Protein AF-A0A7Z9PRC6-F1 (afdb_monomer_lite)

pLDDT: mean 83.11, std 17.28, range [22.8, 98.38]

Sequence (480 aa):
MRIKILALALSVLCVVGCENSNPNFVVTNNVRTNVLRVIDDTPDLQVDGDPVTLARLTVSDSSGGIIYGPVEEVYDEEMVFEGLPLQGGTATLEYQRAQGFTLARYSTSLDFASDDDGIITLDSPAPQLLGGPPQWLTVRLVNKSDYPAEEVFVCVLGKDKQNTGFFYLKFEADGSTSMQPFGTTADFEKHSTALSSMTREGPGEYSFPCPYDKLVSGRIYLSFGKKLQGLGLVPGGGPLDLVTPSATGAPDAQTLYEFMELSATIQDTPGAEYILFANTSVVDFFSVGLGMTLRYHDDATESEKTETVGFVENARNLVLQAFGTGGSVPEEFKRTVIKDGTASVLRVLSPVQAVSVAPSGTTASFLNSAIDEGWSHYAGTVLNIPDNLSFRYGYQWTGQPVTAGTLSMTCTQKPPGDVAGGDLESLGETCNLPKPTTRIIFFCDDDGPLNGPVRNTWRNDGSQGHKRLCSLLSAAINRG

Secondary structure (DSSP, 8-state):
----PPPP--------------------------EEEEE-S-TT-EETTEEP-EEEEEEE-TTS-EEEEEEEEE-SSEEEEE---SS-EEEEEEEEEETTEEEEEEEEEE-TTS-SSSEEEEES---EE--SS-SEEEEEEE--SSS-GGGEEEEEEEE-TT---EEEEEEPTTS-EEEEE--BGGGGGGS-EEGGGSEEEETTEEEEEEEGGG-EEEEEEEEESS--SS-EEPTT--TT-EEPPPSSSTTGGGSEEEEEEEEEEE-SSTTPPEEEEEEE--SSEE-S--EEEEEEEETTTTEEEEEEEEPPTTHHHHHHHHHSTT-SS-HHHHTTEEESSSS-EEEEE-HHHHHHH-TTSGGGGTTHHHHHHHHHHHTTS--EEE--S-TTT--EEEEPPPBTTEEEEEEEE--TT--S-SS---TT-EEEEEPPPHHHHHHTS---SS--TTTTTSSS-SSHHHHHHHHHHHHHHHT-

Structure (mmCIF, N/CA/C/O backbone):
data_AF-A0A7Z9PRC6-F1
#
_entry.id   AF-A0A7Z9PRC6-F1
#
loop_
_atom_site.group_PDB
_atom_site.id
_atom_site.type_symbol
_atom_site.label_atom_id
_atom_site.label_alt_id
_atom_site.label_comp_id
_atom_site.label_asym_id
_atom_site.label_entity_id
_atom_site.label_seq_id
_atom_site.pdbx_PDB_ins_code
_atom_site.Cartn_x
_atom_site.Cartn_y
_atom_site.Cartn_z
_atom_site.occupancy
_atom_site.B_iso_or_equiv
_atom_site.auth_seq_id
_atom_site.auth_comp_id
_atom_site.auth_asym_id
_atom_site.auth_atom_id
_atom_site.pdbx_PDB_model_num
ATOM 1 N N . MET A 1 1 ? 17.472 -47.538 9.873 1.00 41.78 1 MET A N 1
ATOM 2 C CA . MET A 1 1 ? 18.843 -47.993 9.556 1.00 41.78 1 MET A CA 1
ATOM 3 C C . MET A 1 1 ? 18.791 -49.179 8.595 1.00 41.78 1 MET A C 1
ATOM 5 O O . MET A 1 1 ? 18.682 -50.313 9.035 1.00 41.78 1 MET A O 1
ATOM 9 N N . ARG A 1 2 ? 18.808 -48.909 7.285 1.00 22.80 2 ARG A N 1
ATOM 10 C CA . ARG A 1 2 ? 19.169 -49.851 6.213 1.00 22.80 2 ARG A CA 1
ATOM 11 C C . ARG A 1 2 ? 19.693 -49.009 5.052 1.00 22.80 2 ARG A C 1
ATOM 13 O O . ARG A 1 2 ? 18.932 -48.297 4.411 1.00 22.80 2 ARG A O 1
ATOM 20 N N . ILE A 1 3 ? 21.005 -49.068 4.878 1.00 30.19 3 ILE A N 1
ATOM 21 C CA . ILE A 1 3 ? 21.773 -48.504 3.771 1.00 30.19 3 ILE A CA 1
ATOM 22 C C . ILE A 1 3 ? 21.558 -49.408 2.552 1.00 30.19 3 ILE A C 1
ATOM 24 O O . ILE A 1 3 ? 21.629 -50.632 2.679 1.00 30.19 3 ILE A O 1
ATOM 28 N N . LYS A 1 4 ? 21.320 -48.822 1.377 1.00 26.48 4 LYS A N 1
ATOM 29 C CA . LYS A 1 4 ? 21.527 -49.487 0.086 1.00 26.48 4 LYS A CA 1
ATOM 30 C C . LYS A 1 4 ? 22.381 -48.581 -0.794 1.00 26.48 4 LYS A C 1
ATOM 32 O O . LYS A 1 4 ? 21.901 -47.600 -1.344 1.00 26.48 4 LYS A O 1
ATOM 37 N N . ILE A 1 5 ? 23.655 -48.947 -0.854 1.00 29.92 5 ILE A N 1
ATOM 38 C CA . ILE A 1 5 ? 24.659 -48.503 -1.818 1.00 29.92 5 ILE A CA 1
ATOM 39 C C . ILE A 1 5 ? 24.340 -49.201 -3.146 1.00 29.92 5 ILE A C 1
ATOM 41 O O . ILE A 1 5 ? 24.174 -50.423 -3.160 1.00 29.92 5 ILE A O 1
ATOM 45 N N . LEU A 1 6 ? 24.240 -48.444 -4.240 1.00 26.11 6 LEU A N 1
ATOM 46 C CA . LEU A 1 6 ? 24.192 -48.988 -5.596 1.00 26.11 6 LEU A CA 1
ATOM 47 C C . LEU A 1 6 ? 25.580 -48.830 -6.220 1.00 26.11 6 LEU A C 1
ATOM 49 O O . LEU A 1 6 ? 26.117 -47.729 -6.295 1.00 26.11 6 LEU A O 1
ATOM 53 N N . ALA A 1 7 ? 26.160 -49.968 -6.588 1.00 27.69 7 ALA A N 1
ATOM 54 C CA . ALA A 1 7 ? 27.504 -50.098 -7.116 1.00 27.69 7 ALA A CA 1
ATOM 55 C C . ALA A 1 7 ? 27.555 -49.853 -8.630 1.00 27.69 7 ALA A C 1
ATOM 57 O O . ALA A 1 7 ? 26.676 -50.270 -9.384 1.00 27.69 7 ALA A O 1
ATOM 58 N N . LEU A 1 8 ? 28.648 -49.204 -9.019 1.00 27.08 8 LEU A N 1
ATOM 59 C CA . LEU A 1 8 ? 29.156 -48.958 -10.361 1.00 27.08 8 LEU A CA 1
ATOM 60 C C . LEU A 1 8 ? 29.422 -50.286 -11.101 1.00 27.08 8 LEU A C 1
ATOM 62 O O . LEU A 1 8 ? 30.090 -51.166 -10.557 1.00 27.08 8 LEU A O 1
ATOM 66 N N . ALA A 1 9 ? 28.957 -50.419 -12.344 1.00 29.48 9 ALA A N 1
ATOM 67 C CA . ALA A 1 9 ? 29.318 -51.527 -13.229 1.00 29.48 9 ALA A CA 1
ATOM 68 C C . ALA A 1 9 ? 30.224 -51.015 -14.357 1.00 29.48 9 ALA A C 1
ATOM 70 O O . ALA A 1 9 ? 29.769 -50.394 -15.315 1.00 29.48 9 ALA A O 1
ATOM 71 N N . LEU A 1 10 ? 31.521 -51.288 -14.213 1.00 28.48 10 LEU A N 1
ATOM 72 C CA . LEU A 1 10 ? 32.549 -51.139 -15.238 1.00 28.48 10 LEU A CA 1
ATOM 73 C C . LEU A 1 10 ? 32.497 -52.385 -16.138 1.00 28.48 10 LEU A C 1
ATOM 75 O O . LEU A 1 10 ? 32.606 -53.503 -15.633 1.00 28.48 10 LEU A O 1
ATOM 79 N N . SER A 1 11 ? 32.346 -52.223 -17.452 1.00 30.94 11 SER A N 1
ATOM 80 C CA . SER A 1 11 ? 32.521 -53.325 -18.407 1.00 30.94 11 SER A CA 1
ATOM 81 C C . SER A 1 11 ? 33.670 -53.011 -19.359 1.00 30.94 11 SER A C 1
ATOM 83 O O . SER A 1 11 ? 33.632 -52.079 -20.155 1.00 30.94 11 SER A O 1
ATOM 85 N N . VAL A 1 12 ? 34.723 -53.810 -19.202 1.00 30.89 12 VAL A N 1
ATOM 86 C CA . VAL A 1 12 ? 35.883 -53.927 -20.081 1.00 30.89 12 VAL A CA 1
ATOM 87 C C . VAL A 1 12 ? 35.488 -54.843 -21.237 1.00 30.89 12 VAL A C 1
ATOM 89 O O . VAL A 1 12 ? 35.083 -55.980 -20.998 1.00 30.89 12 VAL A O 1
ATOM 92 N N . LEU A 1 13 ? 35.650 -54.384 -22.478 1.00 32.00 13 LEU A N 1
ATOM 93 C CA . LEU A 1 13 ? 35.706 -55.264 -23.642 1.00 32.00 13 LEU A CA 1
ATOM 94 C C . LEU A 1 13 ? 36.980 -54.969 -24.438 1.00 32.00 13 LEU A C 1
ATOM 96 O O . LEU A 1 13 ? 37.107 -53.933 -25.085 1.00 32.00 13 LEU A O 1
ATOM 100 N N . CYS A 1 14 ? 37.920 -55.911 -24.381 1.00 31.62 14 CYS A N 1
ATOM 101 C CA . CYS A 1 14 ? 39.020 -56.029 -25.328 1.00 31.62 14 CYS A CA 1
ATOM 102 C C . CYS A 1 14 ? 38.513 -56.707 -26.606 1.00 31.62 14 CYS A C 1
ATOM 104 O O . CYS A 1 14 ? 37.974 -57.810 -26.534 1.00 31.62 14 CYS A O 1
ATOM 106 N N . VAL A 1 15 ? 38.781 -56.111 -27.769 1.00 36.31 15 VAL A N 1
ATOM 107 C CA . VAL A 1 15 ? 38.859 -56.825 -29.051 1.00 36.31 15 VAL A CA 1
ATOM 108 C C . VAL A 1 15 ? 40.096 -56.322 -29.793 1.00 36.31 15 VAL A C 1
ATOM 110 O O . VAL A 1 15 ? 40.250 -55.129 -30.034 1.00 36.31 15 VAL A O 1
ATOM 113 N N . VAL A 1 16 ? 40.987 -57.257 -30.118 1.00 36.22 16 VAL A N 1
ATOM 114 C CA . VAL A 1 16 ? 42.160 -57.078 -30.983 1.00 36.22 16 VAL A CA 1
ATOM 115 C C . VAL A 1 16 ? 41.760 -57.482 -32.402 1.00 36.22 16 VAL A C 1
ATOM 117 O O . VAL A 1 16 ? 41.145 -58.535 -32.569 1.00 36.22 16 VAL A O 1
ATOM 120 N N . GLY A 1 17 ? 42.147 -56.704 -33.420 1.00 31.31 17 GLY A N 1
ATOM 121 C CA . GLY A 1 17 ? 42.060 -57.148 -34.815 1.00 31.31 17 GLY A CA 1
ATOM 122 C C . GLY A 1 17 ? 42.290 -56.076 -35.888 1.00 31.31 17 GLY A C 1
ATOM 123 O O . GLY A 1 17 ? 41.343 -55.425 -36.300 1.00 31.31 17 GLY A O 1
ATOM 124 N N . CYS A 1 18 ? 43.539 -56.008 -36.361 1.00 31.58 18 CYS A N 1
ATOM 125 C CA . CYS A 1 18 ? 44.029 -55.658 -37.708 1.00 31.58 18 CYS A CA 1
ATOM 126 C C . CYS A 1 18 ? 43.747 -54.280 -38.358 1.00 31.58 18 CYS A C 1
ATOM 128 O O . CYS A 1 18 ? 42.643 -53.947 -38.771 1.00 31.58 18 CYS A O 1
ATOM 130 N N . GLU A 1 19 ? 44.868 -53.569 -38.534 1.00 34.12 19 GLU A N 1
ATOM 131 C CA . GLU A 1 19 ? 45.270 -52.599 -39.564 1.00 34.12 19 GLU A CA 1
ATOM 132 C C . GLU A 1 19 ? 44.315 -52.331 -40.743 1.00 34.12 19 GLU A C 1
ATOM 134 O O . GLU A 1 19 ? 44.030 -53.208 -41.554 1.00 34.12 19 GLU A O 1
ATOM 139 N N . ASN A 1 20 ? 43.965 -51.051 -40.915 1.00 32.59 20 ASN A N 1
ATOM 140 C CA . ASN A 1 20 ? 43.974 -50.372 -42.212 1.00 32.59 20 ASN A CA 1
ATOM 141 C C . ASN A 1 20 ? 44.120 -48.857 -42.003 1.00 32.59 20 ASN A C 1
ATOM 143 O O . ASN A 1 20 ? 43.407 -48.238 -41.215 1.00 32.59 20 ASN A O 1
ATOM 147 N N . SER A 1 21 ? 45.081 -48.273 -42.708 1.00 49.22 21 SER A N 1
ATOM 148 C CA . SER A 1 21 ? 45.426 -46.857 -42.718 1.00 49.22 21 SER A CA 1
ATOM 149 C C . SER A 1 21 ? 44.363 -46.022 -43.439 1.00 49.22 21 SER A C 1
ATOM 151 O O . SER A 1 21 ? 44.213 -46.093 -44.655 1.00 49.22 21 SER A O 1
ATOM 153 N N . ASN A 1 22 ? 43.660 -45.182 -42.682 1.00 34.78 22 ASN A N 1
ATOM 154 C CA . ASN A 1 22 ? 42.952 -44.000 -43.175 1.00 34.78 22 ASN A CA 1
ATOM 155 C C . ASN A 1 22 ? 42.983 -42.935 -42.065 1.00 34.78 22 ASN A C 1
ATOM 157 O O . ASN A 1 22 ? 42.738 -43.285 -40.907 1.00 34.78 22 ASN A O 1
ATOM 161 N N . PRO A 1 23 ? 43.279 -41.656 -42.362 1.00 40.19 23 PRO A N 1
ATOM 162 C CA . PRO A 1 23 ? 43.275 -40.596 -41.365 1.00 40.19 23 PRO A CA 1
ATOM 163 C C . PRO A 1 23 ? 41.820 -40.204 -41.096 1.00 40.19 23 PRO A C 1
ATOM 165 O O . PRO A 1 23 ? 41.306 -39.222 -41.624 1.00 40.19 23 PRO A O 1
ATOM 168 N N . ASN A 1 24 ? 41.127 -41.019 -40.307 1.00 33.94 24 ASN A N 1
ATOM 169 C CA . ASN A 1 24 ? 39.831 -40.648 -39.770 1.00 33.94 24 ASN A CA 1
ATOM 170 C C . ASN A 1 24 ? 40.063 -39.585 -38.698 1.00 33.94 24 ASN A C 1
ATOM 172 O O . ASN A 1 24 ? 40.589 -39.877 -37.625 1.00 33.94 24 ASN A O 1
ATOM 176 N N . PHE A 1 25 ? 39.653 -38.356 -39.008 1.00 39.00 25 PHE A N 1
ATOM 177 C CA . PHE A 1 25 ? 39.298 -37.356 -38.011 1.00 39.00 25 PHE A CA 1
ATOM 178 C C . PHE A 1 25 ? 38.322 -38.004 -37.025 1.00 39.00 25 PHE A C 1
ATOM 180 O O . PHE A 1 25 ? 37.145 -38.207 -37.325 1.00 39.00 25 PHE A O 1
ATOM 187 N N . VAL A 1 26 ? 38.825 -38.365 -35.850 1.00 32.88 26 VAL A N 1
ATOM 188 C CA . VAL A 1 26 ? 37.985 -38.669 -34.702 1.00 32.88 26 VAL A CA 1
ATOM 189 C C . VAL A 1 26 ? 37.521 -37.318 -34.175 1.00 32.88 26 VAL A C 1
ATOM 191 O O . VAL A 1 26 ? 38.205 -36.680 -33.382 1.00 32.88 26 VAL A O 1
ATOM 194 N N . VAL A 1 27 ? 36.365 -36.855 -34.648 1.00 42.22 27 VAL A N 1
ATOM 195 C CA . VAL A 1 27 ? 35.591 -35.856 -33.910 1.00 42.22 27 VAL A CA 1
ATOM 196 C C . VAL A 1 27 ? 34.998 -36.602 -32.719 1.00 42.22 27 VAL A C 1
ATOM 198 O O . VAL A 1 27 ? 33.909 -37.169 -32.789 1.00 42.22 27 VAL A O 1
ATOM 201 N N . THR A 1 28 ? 35.748 -36.677 -31.622 1.00 40.31 28 THR A N 1
ATOM 202 C CA . THR A 1 28 ? 35.131 -36.861 -30.311 1.00 40.31 28 THR A CA 1
ATOM 203 C C . THR A 1 28 ? 34.249 -35.640 -30.102 1.00 40.31 28 THR A C 1
ATOM 205 O O . THR A 1 28 ? 34.759 -34.559 -29.821 1.00 40.31 28 THR A O 1
ATOM 208 N N . ASN A 1 29 ? 32.934 -35.802 -30.272 1.00 43.72 29 ASN A N 1
ATOM 209 C CA . ASN A 1 29 ? 31.923 -34.866 -29.781 1.00 43.72 29 ASN A CA 1
ATOM 210 C C . ASN A 1 29 ? 31.949 -34.873 -28.242 1.00 43.72 29 ASN A C 1
ATOM 212 O O . ASN A 1 29 ? 30.978 -35.262 -27.594 1.00 43.72 29 ASN A O 1
ATOM 216 N N . ASN A 1 30 ? 33.078 -34.485 -27.648 1.00 51.19 30 ASN A N 1
ATOM 217 C CA . ASN A 1 30 ? 33.076 -33.993 -26.288 1.00 51.19 30 ASN A CA 1
ATOM 218 C C . ASN A 1 30 ? 32.255 -32.715 -26.366 1.00 51.19 30 ASN A C 1
ATOM 220 O O . ASN A 1 30 ? 32.674 -31.739 -26.987 1.00 51.19 30 ASN A O 1
ATOM 224 N N . VAL A 1 31 ? 31.034 -32.772 -25.840 1.00 60.47 31 VAL A N 1
ATOM 225 C CA . VAL A 1 31 ? 30.222 -31.582 -25.615 1.00 60.47 31 VAL A CA 1
ATOM 226 C C . VAL A 1 31 ? 31.076 -30.693 -24.718 1.00 60.47 31 VAL A C 1
ATOM 228 O O . VAL A 1 31 ? 31.281 -31.005 -23.548 1.00 60.47 31 VAL A O 1
ATOM 231 N N . ARG A 1 32 ? 31.687 -29.670 -25.317 1.00 73.00 32 ARG A N 1
ATOM 232 C CA . ARG A 1 32 ? 32.514 -28.690 -24.622 1.00 73.00 32 ARG A CA 1
ATOM 233 C C . ARG A 1 32 ? 31.586 -27.921 -23.688 1.00 73.00 32 ARG A C 1
ATOM 235 O O . ARG A 1 32 ? 30.667 -27.254 -24.158 1.00 73.00 32 ARG A O 1
ATOM 242 N N . THR A 1 33 ? 31.784 -28.073 -22.384 1.00 85.12 33 THR A N 1
ATOM 243 C CA . THR A 1 33 ? 31.128 -27.227 -21.387 1.00 85.12 33 THR A CA 1
ATOM 244 C C . THR A 1 33 ? 31.940 -25.947 -21.300 1.00 85.12 33 THR A C 1
ATOM 246 O O . THR A 1 33 ? 33.113 -26.006 -20.947 1.00 85.12 33 THR A O 1
ATOM 249 N N . ASN A 1 34 ? 31.343 -24.811 -21.655 1.00 91.50 34 ASN A N 1
ATOM 250 C CA . ASN A 1 34 ? 32.005 -23.525 -21.477 1.00 91.50 34 ASN A CA 1
ATOM 251 C C . ASN A 1 34 ? 31.962 -23.136 -20.001 1.00 91.50 34 ASN A C 1
ATOM 253 O O . ASN A 1 34 ? 30.910 -23.241 -19.361 1.00 91.50 34 ASN A O 1
ATOM 257 N N . VAL A 1 35 ? 33.097 -22.686 -19.489 1.00 93.62 35 VAL A N 1
ATOM 258 C CA . VAL A 1 35 ? 33.326 -22.375 -18.085 1.00 93.62 35 VAL A CA 1
ATOM 259 C C . VAL A 1 35 ? 33.914 -20.974 -17.980 1.00 93.62 35 VAL A C 1
ATOM 261 O O . VAL A 1 35 ? 34.887 -20.646 -18.658 1.00 93.62 35 VAL A O 1
ATOM 264 N N . LEU A 1 36 ? 33.332 -20.150 -17.114 1.00 94.56 36 LEU A N 1
ATOM 265 C CA . LEU A 1 36 ? 33.957 -18.922 -16.642 1.00 94.56 36 LEU A CA 1
ATOM 266 C C . LEU A 1 36 ? 34.577 -19.208 -15.277 1.00 94.56 36 LEU A C 1
ATOM 268 O O . LEU A 1 36 ? 33.853 -19.490 -14.322 1.00 94.56 36 LEU A O 1
ATOM 272 N N . ARG A 1 37 ? 35.904 -19.129 -15.190 1.00 95.25 37 ARG A N 1
ATOM 273 C CA . ARG A 1 37 ? 36.628 -19.155 -13.917 1.00 95.25 37 ARG A CA 1
ATOM 274 C C . ARG A 1 37 ? 36.924 -17.726 -13.505 1.00 95.25 37 ARG A C 1
ATOM 276 O O . ARG A 1 37 ? 37.432 -16.943 -14.303 1.00 95.25 37 ARG A O 1
ATOM 283 N N . VAL A 1 38 ? 36.607 -17.387 -12.270 1.00 93.19 38 VAL A N 1
ATOM 284 C CA . VAL A 1 38 ? 36.949 -16.104 -11.672 1.00 93.19 38 VAL A CA 1
ATOM 285 C C . VAL A 1 38 ? 37.909 -16.392 -10.538 1.00 93.19 38 VAL A C 1
ATOM 287 O O . VAL A 1 38 ? 37.540 -17.084 -9.594 1.00 93.19 38 VAL A O 1
ATOM 290 N N . ILE A 1 39 ? 39.138 -15.905 -10.669 1.00 91.50 39 ILE A N 1
ATOM 291 C CA . ILE A 1 39 ? 40.175 -16.044 -9.653 1.00 91.50 39 ILE A CA 1
ATOM 292 C C . ILE A 1 39 ? 40.329 -14.678 -9.003 1.00 91.50 39 ILE A C 1
ATOM 294 O O . ILE A 1 39 ? 40.709 -13.722 -9.678 1.00 91.50 39 ILE A O 1
ATOM 298 N N . ASP A 1 40 ? 40.020 -14.582 -7.716 1.00 85.75 40 ASP A N 1
ATOM 299 C CA . ASP A 1 40 ? 40.207 -13.365 -6.932 1.00 85.75 40 ASP A CA 1
ATOM 300 C C . ASP A 1 40 ? 41.298 -13.619 -5.888 1.00 85.75 40 ASP A C 1
ATOM 302 O O . ASP A 1 40 ? 41.237 -14.575 -5.118 1.00 85.75 40 ASP A O 1
ATOM 306 N N . ASP A 1 41 ? 42.333 -12.780 -5.871 1.00 85.44 41 ASP A N 1
ATOM 307 C CA . ASP A 1 41 ? 43.441 -12.886 -4.919 1.00 85.44 41 ASP A CA 1
ATOM 308 C C . ASP A 1 41 ? 43.094 -12.320 -3.532 1.00 85.44 41 ASP A C 1
ATOM 310 O O . ASP A 1 41 ? 43.949 -12.281 -2.641 1.00 85.44 41 ASP A O 1
ATOM 314 N N . THR A 1 42 ? 41.835 -11.915 -3.331 1.00 81.75 42 THR A N 1
ATOM 315 C CA . THR A 1 42 ? 41.313 -11.367 -2.079 1.00 81.75 42 THR A CA 1
ATOM 316 C C . THR A 1 42 ? 40.249 -12.301 -1.470 1.00 81.75 42 THR A C 1
ATOM 318 O O . THR A 1 42 ? 39.052 -12.066 -1.661 1.00 81.75 42 THR A O 1
ATOM 321 N N . PRO A 1 43 ? 40.643 -13.336 -0.692 1.00 65.81 43 PRO A N 1
ATOM 322 C CA . PRO A 1 43 ? 39.714 -14.303 -0.079 1.00 65.81 43 PRO A CA 1
ATOM 323 C C . PRO A 1 43 ? 38.689 -13.668 0.871 1.00 65.81 43 PRO A C 1
ATOM 325 O O . PRO A 1 43 ? 37.602 -14.198 1.059 1.00 65.81 43 PRO A O 1
ATOM 328 N N . ASP A 1 44 ? 39.014 -12.497 1.422 1.00 76.69 44 ASP A N 1
ATOM 329 C CA . ASP A 1 44 ? 38.151 -11.714 2.309 1.00 76.69 44 ASP A CA 1
ATOM 330 C C . ASP A 1 44 ? 37.862 -10.339 1.695 1.00 76.69 44 ASP A C 1
ATOM 332 O O . ASP A 1 44 ? 38.080 -9.301 2.330 1.00 76.69 44 ASP A O 1
ATOM 336 N N . LEU A 1 45 ? 37.456 -10.302 0.421 1.00 81.25 45 LEU A N 1
ATOM 337 C CA . LEU A 1 45 ? 37.155 -9.039 -0.245 1.00 81.25 45 LEU A CA 1
ATOM 338 C C . LEU A 1 45 ? 36.129 -8.252 0.571 1.00 81.25 45 LEU A C 1
ATOM 340 O O . LEU A 1 45 ? 35.004 -8.694 0.806 1.00 81.25 45 LEU A O 1
ATOM 344 N N . GLN A 1 46 ? 36.539 -7.056 0.984 1.00 81.25 46 GLN A N 1
ATOM 345 C CA . GLN A 1 46 ? 35.672 -6.080 1.618 1.00 81.25 46 GLN A CA 1
ATOM 346 C C . GLN A 1 46 ? 35.483 -4.895 0.684 1.00 81.25 46 GLN A C 1
ATOM 348 O O . GLN A 1 46 ? 36.446 -4.326 0.167 1.00 81.25 46 GLN A O 1
ATOM 353 N N . VAL A 1 47 ? 34.233 -4.492 0.509 1.00 71.81 47 VAL A N 1
ATOM 354 C CA . VAL A 1 47 ? 33.848 -3.293 -0.231 1.00 71.81 47 VAL A CA 1
ATOM 355 C C . VAL A 1 47 ? 33.321 -2.293 0.786 1.00 71.81 47 VAL A C 1
ATOM 357 O O . VAL A 1 47 ? 32.318 -2.546 1.440 1.00 71.81 4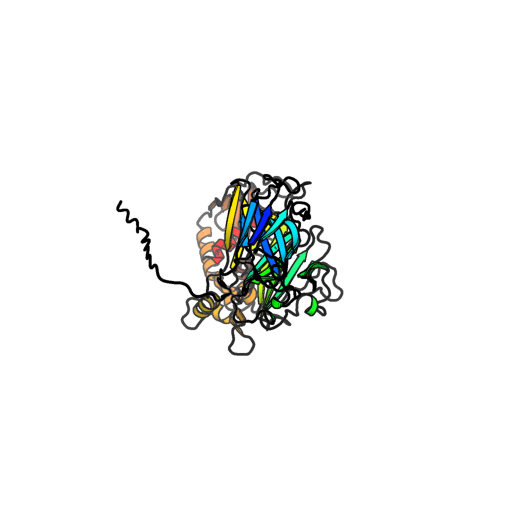7 VAL A O 1
ATOM 360 N N . ASP A 1 48 ? 34.028 -1.174 0.956 1.00 70.06 48 ASP A N 1
ATOM 361 C CA . ASP A 1 48 ? 33.704 -0.135 1.948 1.00 70.06 48 ASP A CA 1
ATOM 362 C C . ASP A 1 48 ? 33.548 -0.662 3.396 1.00 70.06 48 ASP A C 1
ATOM 364 O O . ASP A 1 48 ? 32.853 -0.068 4.217 1.00 70.06 48 ASP A O 1
ATOM 368 N N . GLY A 1 49 ? 34.247 -1.754 3.729 1.00 71.94 49 GLY A N 1
ATOM 369 C CA . GLY A 1 49 ? 34.205 -2.402 5.046 1.00 71.94 49 GLY A CA 1
ATOM 370 C C . GLY A 1 49 ? 33.154 -3.509 5.187 1.00 71.94 49 GLY A C 1
ATOM 371 O O . GLY A 1 49 ? 33.197 -4.232 6.180 1.00 71.94 49 GLY A O 1
ATOM 372 N N . ASP A 1 50 ? 32.276 -3.691 4.195 1.00 68.31 50 ASP A N 1
ATOM 373 C CA . ASP A 1 50 ? 31.324 -4.804 4.144 1.00 68.31 50 ASP A CA 1
ATOM 374 C C . ASP A 1 50 ? 31.961 -6.024 3.451 1.00 68.31 50 ASP A C 1
ATOM 376 O O . ASP A 1 50 ? 32.527 -5.874 2.362 1.00 68.31 50 ASP A O 1
ATOM 380 N N . PRO A 1 51 ? 31.869 -7.238 4.026 1.00 82.50 51 PRO A N 1
ATOM 381 C CA . PRO A 1 51 ? 32.403 -8.445 3.403 1.00 82.50 51 PRO A CA 1
ATOM 382 C C . PRO A 1 51 ? 31.559 -8.877 2.197 1.00 82.50 51 PRO A C 1
ATOM 384 O O . PRO A 1 51 ? 30.328 -8.849 2.235 1.00 82.50 51 PRO A O 1
ATOM 387 N N . VAL A 1 52 ? 32.218 -9.334 1.135 1.00 83.31 52 VAL A N 1
ATOM 388 C CA . VAL A 1 52 ? 31.573 -10.036 0.022 1.00 83.31 52 VAL A CA 1
ATOM 389 C C . VAL A 1 52 ? 31.423 -11.513 0.393 1.00 83.31 52 VAL A C 1
ATOM 391 O O . VAL A 1 52 ? 32.390 -12.157 0.781 1.00 83.31 52 VAL A O 1
ATOM 394 N N . THR A 1 53 ? 30.211 -12.056 0.277 1.00 85.56 53 THR A N 1
ATOM 395 C CA . THR A 1 53 ? 29.901 -13.461 0.610 1.00 85.56 53 THR A CA 1
ATOM 396 C C . THR A 1 53 ? 29.386 -14.261 -0.585 1.00 85.56 53 THR A C 1
ATOM 398 O O . THR A 1 53 ? 29.422 -15.492 -0.575 1.00 85.56 53 THR A O 1
ATOM 401 N N . LEU A 1 54 ? 28.912 -13.580 -1.631 1.00 87.69 54 LEU A N 1
ATOM 402 C CA . LEU A 1 54 ? 28.347 -14.178 -2.837 1.00 87.69 54 LEU A CA 1
ATOM 403 C C . LEU A 1 54 ? 28.826 -13.421 -4.074 1.00 87.69 54 LEU A C 1
ATOM 405 O O . LEU A 1 54 ? 28.952 -12.196 -4.052 1.00 87.69 54 LEU A O 1
ATOM 409 N N . ALA A 1 55 ? 28.992 -14.134 -5.182 1.00 90.00 55 ALA A N 1
ATOM 410 C CA . ALA A 1 55 ? 29.089 -13.527 -6.499 1.00 90.00 55 ALA A CA 1
ATOM 411 C C . ALA A 1 55 ? 27.964 -14.031 -7.400 1.00 90.00 55 ALA A C 1
ATOM 413 O O . ALA A 1 55 ? 27.678 -15.225 -7.471 1.00 90.00 55 ALA A O 1
ATOM 414 N N . ARG A 1 56 ? 27.314 -13.110 -8.109 1.00 89.88 56 ARG A N 1
ATOM 415 C CA . ARG A 1 56 ? 26.205 -13.408 -9.016 1.00 89.88 56 ARG A CA 1
ATOM 416 C C . ARG A 1 56 ? 26.593 -13.062 -10.444 1.00 89.88 56 ARG A C 1
ATOM 418 O O . ARG A 1 56 ? 26.879 -11.906 -10.742 1.00 89.88 56 ARG A O 1
ATOM 425 N N . LEU A 1 57 ? 26.569 -14.052 -11.330 1.00 93.31 57 LEU A N 1
ATOM 426 C CA . LEU A 1 57 ? 26.890 -13.903 -12.744 1.00 93.31 57 LEU A CA 1
ATOM 427 C C . LEU A 1 57 ? 25.624 -13.846 -13.602 1.00 93.31 57 LEU A C 1
ATOM 429 O O . LEU A 1 57 ? 24.791 -14.753 -13.566 1.00 93.31 57 LEU A O 1
ATOM 433 N N . THR A 1 58 ? 25.546 -12.824 -14.451 1.00 89.94 58 THR A N 1
ATOM 434 C CA . THR A 1 58 ? 24.564 -12.703 -15.538 1.00 89.94 58 THR A CA 1
ATOM 435 C C . THR A 1 58 ? 25.301 -12.436 -16.847 1.00 89.94 58 THR A C 1
ATOM 437 O O . THR A 1 58 ? 26.200 -11.601 -16.872 1.00 89.94 58 THR A O 1
ATOM 440 N N . VAL A 1 59 ? 24.926 -13.098 -17.944 1.00 90.94 59 VAL A N 1
ATOM 441 C CA . VAL A 1 59 ? 25.463 -12.806 -19.285 1.00 90.94 59 VAL A CA 1
ATOM 442 C C . VAL A 1 59 ? 24.335 -12.342 -20.191 1.00 90.94 59 VAL A C 1
ATOM 444 O O . VAL A 1 59 ? 23.327 -13.040 -20.320 1.00 90.94 59 VAL A O 1
ATOM 447 N N . SER A 1 60 ? 24.529 -11.201 -20.847 1.00 86.81 60 SER A N 1
ATOM 448 C CA . SER A 1 60 ? 23.571 -10.631 -21.797 1.00 86.81 60 SER A CA 1
ATOM 449 C C . SER A 1 60 ? 24.123 -10.587 -23.220 1.00 86.81 60 SER A C 1
ATOM 451 O O . SER A 1 60 ? 25.322 -10.410 -23.429 1.00 86.81 60 SER A O 1
ATOM 453 N N . ASP A 1 61 ? 23.247 -10.728 -24.211 1.00 87.19 61 ASP A N 1
ATOM 454 C CA . ASP A 1 61 ? 23.576 -10.506 -25.618 1.00 87.19 61 ASP A CA 1
ATOM 455 C C . ASP A 1 61 ? 23.742 -9.008 -25.951 1.00 87.19 61 ASP A C 1
ATOM 457 O O . ASP A 1 61 ? 23.557 -8.123 -25.112 1.00 87.19 61 ASP A O 1
ATOM 461 N N . SER A 1 62 ? 24.078 -8.703 -27.207 1.00 83.06 62 SER A N 1
ATOM 462 C CA . SER A 1 62 ? 24.278 -7.326 -27.683 1.00 83.06 62 SER A CA 1
ATOM 463 C C . SER A 1 62 ? 23.013 -6.457 -27.681 1.00 83.06 62 SER A C 1
ATOM 465 O O . SER A 1 62 ? 23.117 -5.240 -27.830 1.00 83.06 62 SER A O 1
ATOM 467 N N . SER A 1 63 ? 21.830 -7.055 -27.517 1.00 71.81 63 SER A N 1
ATOM 468 C CA . SER A 1 63 ? 20.561 -6.345 -27.341 1.00 71.81 63 SER A CA 1
ATOM 469 C C . SER A 1 63 ? 20.196 -6.126 -25.868 1.00 71.81 63 SER A C 1
ATOM 471 O O . SER A 1 63 ? 19.178 -5.500 -25.580 1.00 71.81 63 SER A O 1
ATOM 473 N N . GLY A 1 64 ? 21.025 -6.618 -24.939 1.00 72.00 64 GLY A N 1
ATOM 474 C CA . GLY A 1 64 ? 20.790 -6.567 -23.497 1.00 72.00 64 GLY A CA 1
ATOM 475 C C . GLY A 1 64 ? 19.933 -7.718 -22.960 1.00 72.00 64 GLY A C 1
ATOM 476 O O . GLY A 1 64 ? 19.642 -7.743 -21.765 1.00 72.00 64 GLY A O 1
ATOM 477 N N . GLY A 1 65 ? 19.534 -8.681 -23.797 1.00 72.06 65 GLY A N 1
ATOM 478 C CA . GLY A 1 65 ? 18.771 -9.852 -23.368 1.00 72.06 65 GLY A CA 1
ATOM 479 C C . GLY A 1 65 ? 19.645 -10.845 -22.602 1.00 72.06 65 GLY A C 1
ATOM 480 O O . GLY A 1 65 ? 20.724 -11.191 -23.070 1.00 72.06 65 GLY A O 1
ATOM 481 N N . ILE A 1 66 ? 19.193 -11.327 -21.439 1.00 83.25 66 ILE A N 1
ATOM 482 C CA . ILE A 1 66 ? 19.927 -12.337 -20.657 1.00 83.25 66 ILE A CA 1
ATOM 483 C C . ILE A 1 66 ? 19.945 -13.673 -21.412 1.00 83.25 66 ILE A C 1
ATOM 485 O O . ILE A 1 66 ? 18.892 -14.239 -21.712 1.00 83.25 66 ILE A O 1
ATOM 489 N N . ILE A 1 67 ? 21.147 -14.188 -21.675 1.00 86.50 67 ILE A N 1
ATOM 490 C CA . ILE A 1 67 ? 21.404 -15.472 -22.347 1.00 86.50 67 ILE A CA 1
ATOM 491 C C . ILE A 1 67 ? 21.991 -16.535 -21.410 1.00 86.50 67 ILE A C 1
ATOM 493 O O . ILE A 1 67 ? 22.004 -17.715 -21.760 1.00 86.50 67 ILE A O 1
ATOM 497 N N . TYR A 1 68 ? 22.458 -16.140 -20.222 1.00 88.44 68 TYR A N 1
ATOM 498 C CA . TYR A 1 68 ? 22.892 -17.041 -19.156 1.00 88.44 68 TYR A CA 1
ATOM 499 C C . TYR A 1 68 ? 22.751 -16.376 -17.787 1.00 88.44 68 TYR A C 1
ATOM 501 O O . TYR A 1 68 ? 22.984 -15.175 -17.640 1.00 88.44 68 TYR A O 1
ATOM 509 N N . GLY A 1 69 ? 22.424 -17.178 -16.777 1.00 86.50 69 GLY A N 1
ATOM 510 C CA . GLY A 1 69 ? 22.167 -16.703 -15.425 1.00 86.50 69 GLY A CA 1
ATOM 511 C C . GLY A 1 69 ? 20.789 -16.057 -15.253 1.00 86.50 69 GLY A C 1
ATOM 512 O O . GLY A 1 69 ? 19.930 -16.195 -16.129 1.00 86.50 69 GLY A O 1
ATOM 513 N N . PRO A 1 70 ? 20.551 -15.399 -14.106 1.00 85.00 70 PRO A N 1
ATOM 514 C CA . PRO A 1 70 ? 21.504 -15.194 -13.009 1.00 85.00 70 PRO A CA 1
ATOM 515 C C . PRO A 1 70 ? 21.895 -16.505 -12.297 1.00 85.00 70 PRO A C 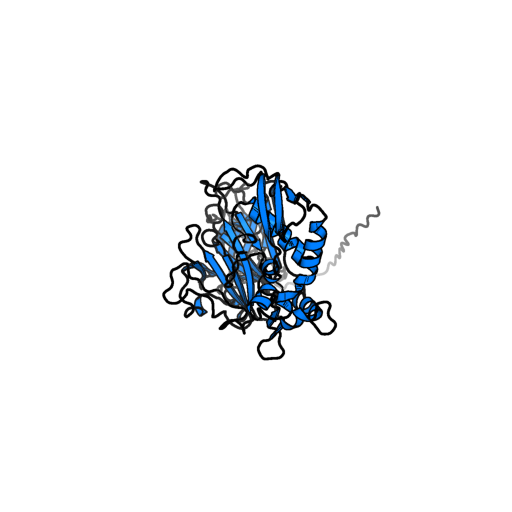1
ATOM 517 O O . PRO A 1 70 ? 21.020 -17.275 -11.909 1.00 85.00 70 PRO A O 1
ATOM 520 N N . VAL A 1 71 ? 23.196 -16.749 -12.111 1.00 85.94 71 VAL A N 1
ATOM 521 C CA . VAL A 1 71 ? 23.742 -17.863 -11.302 1.00 85.94 71 VAL A CA 1
ATOM 522 C C . VAL A 1 71 ? 24.531 -17.282 -10.136 1.00 85.94 71 VAL A C 1
ATOM 524 O O . VAL A 1 71 ? 25.273 -16.323 -10.325 1.00 85.94 71 VAL A O 1
ATOM 527 N N . GLU A 1 72 ? 24.354 -17.837 -8.943 1.00 86.88 72 GLU A N 1
ATOM 528 C CA . GLU A 1 72 ? 25.026 -17.395 -7.719 1.00 86.88 72 GLU A CA 1
ATOM 529 C C . GLU A 1 72 ? 26.029 -18.455 -7.275 1.00 86.88 72 GLU A C 1
ATOM 531 O O . GLU A 1 72 ? 25.694 -19.636 -7.237 1.00 86.88 72 GLU A O 1
ATOM 536 N N . GLU A 1 73 ? 27.226 -18.012 -6.912 1.00 89.50 73 GLU A N 1
ATOM 537 C CA . GLU A 1 73 ? 28.267 -18.822 -6.288 1.00 89.50 73 GLU A CA 1
ATOM 538 C C . GLU A 1 73 ? 28.674 -18.187 -4.957 1.00 89.50 73 GLU A C 1
ATOM 540 O O . GLU A 1 73 ? 28.604 -16.964 -4.783 1.00 89.50 73 GLU A O 1
ATOM 545 N N . VAL A 1 74 ? 29.084 -19.026 -4.004 1.00 88.81 74 VAL A N 1
ATOM 546 C CA . VAL A 1 74 ? 29.714 -18.540 -2.769 1.00 88.81 74 VAL A CA 1
ATOM 547 C C . VAL A 1 74 ? 31.012 -17.848 -3.156 1.00 88.81 74 VAL A C 1
ATOM 549 O O . VAL A 1 74 ? 31.783 -18.384 -3.949 1.00 88.81 74 VAL A O 1
ATOM 552 N N . TYR A 1 75 ? 31.226 -16.649 -2.623 1.00 89.12 75 TYR A N 1
ATOM 553 C CA . TYR A 1 75 ? 32.462 -15.927 -2.871 1.00 89.12 75 TYR A CA 1
ATOM 554 C C . TYR A 1 75 ? 33.626 -16.649 -2.180 1.00 89.12 75 TYR A C 1
ATOM 556 O O . TYR A 1 75 ? 33.586 -16.870 -0.969 1.00 89.12 75 TYR A O 1
ATOM 564 N N . ASP A 1 76 ? 34.628 -17.031 -2.966 1.00 88.19 76 ASP A N 1
ATOM 565 C CA . ASP A 1 76 ? 35.870 -17.686 -2.545 1.00 88.19 76 ASP A CA 1
ATOM 566 C C . ASP A 1 76 ? 36.994 -17.281 -3.524 1.00 88.19 76 ASP A C 1
ATOM 568 O O . ASP A 1 76 ? 36.726 -16.629 -4.539 1.00 88.19 76 ASP A O 1
ATOM 572 N N . GLU A 1 77 ? 38.239 -17.681 -3.250 1.00 87.31 77 GLU A N 1
ATOM 573 C CA . GLU A 1 77 ? 39.424 -17.404 -4.087 1.00 87.31 77 GLU A CA 1
ATOM 574 C C . GLU A 1 77 ? 39.238 -17.850 -5.547 1.00 87.31 77 GLU A C 1
ATOM 576 O O . GLU A 1 77 ? 39.809 -17.271 -6.474 1.00 87.31 77 GLU A O 1
ATOM 581 N N . GLU A 1 78 ? 38.427 -18.887 -5.763 1.00 93.00 78 GLU A N 1
ATOM 582 C CA . GLU A 1 78 ? 38.060 -19.375 -7.083 1.00 93.00 78 GLU A CA 1
ATOM 583 C C . GLU A 1 78 ? 36.555 -19.636 -7.172 1.00 93.00 78 GLU A C 1
ATOM 585 O O . GLU A 1 78 ? 36.011 -20.509 -6.496 1.00 93.00 78 GLU A O 1
ATOM 590 N N . MET A 1 79 ? 35.894 -18.930 -8.087 1.00 94.12 79 MET A N 1
ATOM 591 C CA . MET A 1 79 ? 34.489 -19.144 -8.426 1.00 94.12 79 MET A CA 1
ATOM 592 C C . MET A 1 79 ? 34.382 -19.699 -9.843 1.00 94.12 79 MET A C 1
ATOM 594 O O . MET A 1 79 ? 35.029 -19.210 -10.774 1.00 94.12 79 MET A O 1
ATOM 598 N N . VAL A 1 80 ? 33.547 -20.722 -10.021 1.00 95.12 80 VAL A N 1
ATOM 599 C CA . VAL A 1 80 ? 33.418 -21.443 -11.290 1.00 95.12 80 VAL A CA 1
ATOM 600 C C . VAL A 1 80 ? 31.967 -21.425 -11.739 1.00 95.12 80 VAL A C 1
ATOM 602 O O . VAL A 1 80 ? 31.098 -21.979 -11.077 1.00 95.12 80 VAL A O 1
ATOM 605 N N . PHE A 1 81 ? 31.713 -20.832 -12.902 1.00 94.50 81 PHE A N 1
ATOM 606 C CA . PHE A 1 81 ? 30.399 -20.832 -13.534 1.00 94.50 81 PHE A CA 1
ATOM 607 C C . PHE A 1 81 ? 30.447 -21.722 -14.774 1.00 94.50 81 PHE A C 1
ATOM 609 O O . PHE A 1 81 ? 31.237 -21.476 -15.683 1.00 94.50 81 PHE A O 1
ATOM 616 N N . GLU A 1 82 ? 29.607 -22.753 -14.828 1.00 93.38 82 GLU A N 1
ATOM 617 C CA . GLU A 1 82 ? 29.611 -23.750 -15.904 1.00 93.38 82 GLU A CA 1
ATOM 618 C C . GLU A 1 82 ? 28.368 -23.661 -16.799 1.00 93.38 82 GLU A C 1
ATOM 620 O O . GLU A 1 82 ? 27.276 -23.304 -16.366 1.00 93.38 82 GLU A O 1
ATOM 625 N N . GLY A 1 83 ? 28.503 -24.071 -18.062 1.00 89.56 83 GLY A N 1
ATOM 626 C CA . GLY A 1 83 ? 27.375 -24.176 -18.991 1.00 89.56 83 GLY A CA 1
ATOM 627 C C . GLY A 1 83 ? 27.042 -22.872 -19.714 1.00 89.56 83 GLY A C 1
ATOM 628 O O . GLY A 1 83 ? 25.898 -22.677 -20.130 1.00 89.56 83 GLY A O 1
ATOM 629 N N . LEU A 1 84 ? 28.026 -21.983 -19.884 1.00 90.88 84 LEU A N 1
ATOM 630 C CA . LEU A 1 84 ? 27.831 -20.727 -20.605 1.00 90.88 84 LEU A CA 1
ATOM 631 C C . LEU A 1 84 ? 27.545 -20.970 -22.104 1.00 90.88 84 LEU A C 1
ATOM 633 O O . LEU A 1 84 ? 28.084 -21.902 -22.712 1.00 90.88 84 LEU A O 1
ATOM 637 N N . PRO A 1 85 ? 26.706 -20.141 -22.747 1.00 84.19 85 PRO A N 1
ATOM 638 C CA . PRO A 1 85 ? 26.423 -20.260 -24.170 1.00 84.19 85 PRO A CA 1
ATOM 639 C C . PRO A 1 85 ? 27.683 -20.013 -25.010 1.00 84.19 85 PRO A C 1
ATOM 641 O O . PRO A 1 85 ? 28.553 -19.227 -24.648 1.00 84.19 85 PRO A O 1
ATOM 644 N N . LEU A 1 86 ? 27.768 -20.682 -26.166 1.00 80.25 86 LEU A N 1
ATOM 645 C CA . LEU A 1 86 ? 28.863 -20.483 -27.129 1.00 80.25 86 LEU A CA 1
ATOM 646 C C . LEU A 1 86 ? 28.845 -19.072 -27.734 1.00 80.25 86 LEU A C 1
ATOM 648 O O . LEU A 1 86 ? 29.885 -18.527 -28.090 1.00 80.25 86 LEU A O 1
ATOM 652 N N . GLN A 1 87 ? 27.647 -18.505 -27.888 1.00 77.38 87 GLN A N 1
ATOM 653 C CA . GLN A 1 87 ? 27.474 -17.134 -28.346 1.00 77.38 87 GLN A CA 1
ATOM 654 C C . GLN A 1 87 ? 27.955 -16.207 -27.232 1.00 77.38 87 GLN A C 1
ATOM 656 O O . GLN A 1 87 ? 27.367 -16.181 -26.153 1.00 77.38 87 GLN A O 1
ATOM 661 N N . GLY A 1 88 ? 29.052 -15.499 -27.501 1.00 73.19 88 GLY A N 1
ATOM 662 C CA . GLY A 1 88 ? 29.608 -14.509 -26.592 1.00 73.19 88 GLY A CA 1
ATOM 663 C C . GLY A 1 88 ? 28.601 -13.425 -26.200 1.00 73.19 88 GLY A C 1
ATOM 664 O O . GLY A 1 88 ? 27.616 -13.177 -26.899 1.00 73.19 88 GLY A O 1
ATOM 665 N N . GLY A 1 89 ? 28.858 -12.768 -25.075 1.00 89.31 89 GLY A N 1
ATOM 666 C CA . GLY A 1 89 ? 27.987 -11.746 -24.501 1.00 89.31 89 GLY A CA 1
ATOM 667 C C . GLY A 1 89 ? 28.711 -10.919 -23.446 1.00 89.31 89 GLY A C 1
ATOM 668 O O . GLY A 1 89 ? 29.873 -11.170 -23.134 1.00 89.31 89 GLY A O 1
ATOM 669 N N . THR A 1 90 ? 28.037 -9.923 -22.885 1.00 91.19 90 THR A N 1
ATOM 670 C CA . THR A 1 90 ? 28.563 -9.161 -21.752 1.00 91.19 90 THR A CA 1
ATOM 671 C C . THR A 1 90 ? 28.241 -9.904 -20.463 1.00 91.19 90 THR A C 1
ATOM 673 O O . THR A 1 90 ? 27.081 -9.975 -20.061 1.00 91.19 90 THR A O 1
ATOM 676 N N . ALA A 1 91 ? 29.266 -10.455 -19.819 1.00 91.88 91 ALA A N 1
ATOM 677 C CA . ALA A 1 91 ? 29.185 -10.979 -18.467 1.00 91.88 91 ALA A CA 1
ATOM 678 C C . ALA A 1 91 ? 29.237 -9.834 -17.460 1.00 91.88 91 ALA A C 1
ATOM 680 O O . ALA A 1 91 ? 30.127 -8.991 -17.522 1.00 91.88 91 ALA A O 1
ATOM 681 N N . THR A 1 92 ? 28.298 -9.831 -16.524 1.00 88.69 92 THR A N 1
ATOM 682 C CA . THR A 1 92 ? 28.264 -8.952 -15.360 1.00 88.69 92 THR A CA 1
ATOM 683 C C . THR A 1 92 ? 28.335 -9.817 -14.113 1.00 88.69 92 THR A C 1
ATOM 685 O O . THR A 1 92 ? 27.440 -10.624 -13.862 1.00 88.69 92 THR A O 1
ATOM 688 N N . LEU A 1 93 ? 29.406 -9.631 -13.350 1.00 91.88 93 LEU A N 1
ATOM 689 C CA . LEU A 1 93 ? 29.635 -10.221 -12.045 1.00 91.88 93 LEU A CA 1
ATOM 690 C C . LEU A 1 93 ? 29.254 -9.197 -10.973 1.00 91.88 93 LEU A C 1
ATOM 692 O O . LEU A 1 93 ? 29.821 -8.106 -10.905 1.00 91.88 93 LEU A O 1
ATOM 696 N N . GLU A 1 94 ? 28.265 -9.531 -10.159 1.00 86.81 94 GLU A N 1
ATOM 697 C CA . GLU A 1 94 ? 27.835 -8.741 -9.012 1.00 86.81 94 GLU A CA 1
ATOM 698 C C . GLU A 1 94 ? 28.429 -9.342 -7.737 1.00 86.81 94 GLU A C 1
ATOM 700 O O . GLU A 1 94 ? 28.133 -10.486 -7.407 1.00 86.81 94 GLU A O 1
ATOM 705 N N . TYR A 1 95 ? 29.231 -8.568 -7.011 1.00 87.44 95 TYR A N 1
ATOM 706 C CA . TYR A 1 95 ? 29.795 -8.948 -5.717 1.00 87.44 95 TYR A CA 1
ATOM 707 C C . TYR A 1 95 ? 28.811 -8.532 -4.645 1.00 87.44 95 TYR A C 1
ATOM 709 O O . TYR A 1 95 ? 28.439 -7.358 -4.571 1.00 87.44 95 TYR A O 1
ATOM 717 N N . GLN A 1 96 ? 28.354 -9.482 -3.845 1.00 81.00 96 GLN A N 1
ATOM 718 C CA . GLN A 1 96 ? 27.251 -9.283 -2.930 1.00 81.00 96 GLN A CA 1
ATOM 719 C C . GLN A 1 96 ? 27.646 -9.645 -1.503 1.00 81.00 96 GLN A C 1
ATOM 721 O O . GLN A 1 96 ? 28.279 -10.671 -1.271 1.00 81.00 96 GLN A O 1
ATOM 726 N N . ARG A 1 97 ? 27.221 -8.837 -0.525 1.00 74.06 97 ARG A N 1
ATOM 727 C CA . ARG A 1 97 ? 27.328 -9.227 0.896 1.00 74.06 97 ARG A CA 1
ATOM 728 C C . ARG A 1 97 ? 26.288 -10.274 1.293 1.00 74.06 97 ARG A C 1
ATOM 730 O O . ARG A 1 97 ? 26.423 -10.931 2.318 1.00 74.06 97 ARG A O 1
ATOM 737 N N . ALA A 1 98 ? 25.221 -10.357 0.502 1.00 62.38 98 ALA A N 1
ATOM 738 C CA . ALA A 1 98 ? 24.021 -11.149 0.723 1.00 62.38 98 ALA A CA 1
ATOM 739 C C . ALA A 1 98 ? 23.212 -11.219 -0.577 1.00 62.38 98 ALA A C 1
ATOM 741 O O . ALA A 1 98 ? 23.317 -10.323 -1.417 1.00 62.38 98 ALA A O 1
ATOM 742 N N . GLN A 1 99 ? 22.354 -12.229 -0.731 1.00 62.12 99 GLN A N 1
ATOM 743 C CA . GLN A 1 99 ? 21.572 -12.408 -1.953 1.00 62.12 99 GLN A CA 1
ATOM 744 C C . GLN A 1 99 ? 20.740 -11.155 -2.285 1.00 62.12 99 GLN A C 1
ATOM 746 O O . GLN A 1 99 ? 19.806 -10.792 -1.572 1.00 62.12 99 GLN A O 1
ATOM 751 N N . GLY A 1 100 ? 21.038 -10.519 -3.420 1.00 57.06 100 GLY A N 1
ATOM 752 C CA . GLY A 1 100 ? 20.347 -9.310 -3.883 1.00 57.06 100 GLY A CA 1
ATOM 753 C C . GLY A 1 100 ? 20.891 -7.991 -3.324 1.00 57.06 100 GLY A C 1
ATOM 754 O O . GLY A 1 100 ? 20.334 -6.939 -3.644 1.00 57.06 100 GLY A O 1
ATOM 755 N N . PHE A 1 101 ? 21.977 -8.028 -2.549 1.00 62.75 101 PHE A N 1
ATOM 756 C CA . PHE A 1 101 ? 22.692 -6.851 -2.062 1.00 62.75 101 PHE A CA 1
ATOM 757 C C . PHE A 1 101 ? 24.041 -6.725 -2.769 1.00 62.75 101 PHE A C 1
ATOM 759 O O . PHE A 1 101 ? 25.043 -7.264 -2.308 1.00 62.75 101 PHE A O 1
ATOM 766 N N . THR A 1 102 ? 24.072 -6.019 -3.898 1.00 73.06 102 THR A N 1
ATOM 767 C CA . THR A 1 102 ? 25.299 -5.819 -4.679 1.00 73.06 102 THR A CA 1
ATOM 768 C C . THR A 1 102 ? 26.133 -4.670 -4.115 1.00 73.06 102 THR A C 1
ATOM 770 O O . THR A 1 102 ? 25.688 -3.526 -4.107 1.00 73.06 102 THR A O 1
ATOM 773 N N . LEU A 1 103 ? 27.352 -4.987 -3.686 1.00 71.62 103 LEU A N 1
ATOM 774 C CA . LEU A 1 103 ? 28.381 -4.068 -3.200 1.00 71.62 103 LEU A CA 1
ATOM 775 C C . LEU A 1 103 ? 29.221 -3.482 -4.341 1.00 71.62 103 LEU A C 1
ATOM 777 O O . LEU A 1 103 ? 29.576 -2.305 -4.345 1.00 71.62 103 LEU A O 1
ATOM 781 N N . ALA A 1 104 ? 29.548 -4.312 -5.327 1.00 79.69 104 ALA A N 1
ATOM 782 C CA . ALA A 1 104 ? 30.371 -3.927 -6.463 1.00 79.69 104 ALA A CA 1
ATOM 783 C C . ALA A 1 104 ? 29.972 -4.711 -7.714 1.00 79.69 104 ALA A C 1
ATOM 785 O O . ALA A 1 104 ? 29.341 -5.767 -7.629 1.00 79.69 104 ALA A O 1
ATOM 786 N N . ARG A 1 105 ? 30.341 -4.202 -8.890 1.00 86.38 105 ARG A N 1
ATOM 787 C CA . ARG A 1 105 ? 30.138 -4.904 -10.162 1.00 86.38 105 ARG A CA 1
ATOM 788 C C . ARG A 1 105 ? 31.392 -4.917 -11.007 1.00 86.38 105 ARG A C 1
ATOM 790 O O . ARG A 1 105 ? 32.124 -3.936 -11.057 1.00 86.38 105 ARG A O 1
ATOM 797 N N . TYR A 1 106 ? 31.574 -6.000 -11.741 1.00 89.81 106 TYR A N 1
ATOM 798 C CA . TYR A 1 106 ? 32.555 -6.105 -12.805 1.00 89.81 106 TYR A CA 1
ATOM 799 C C . TYR A 1 106 ? 31.853 -6.579 -14.072 1.00 89.81 106 TYR A C 1
ATOM 801 O O . TYR A 1 106 ? 31.105 -7.553 -14.032 1.00 89.81 106 TYR A O 1
ATOM 809 N N . SER A 1 107 ? 32.087 -5.906 -15.196 1.00 89.19 107 SER A N 1
ATOM 810 C CA . SER A 1 107 ? 31.517 -6.308 -16.480 1.00 89.19 107 SER A CA 1
ATOM 811 C C . SER A 1 107 ? 32.613 -6.489 -17.520 1.00 89.19 107 SER A C 1
ATOM 813 O O . SER A 1 107 ? 33.504 -5.651 -17.649 1.00 89.19 107 SER A O 1
ATOM 815 N N . THR A 1 108 ? 32.526 -7.574 -18.284 1.00 92.75 108 THR A N 1
ATOM 816 C CA . THR A 1 108 ? 33.474 -7.919 -19.346 1.00 92.75 108 THR A CA 1
ATOM 817 C C . THR A 1 108 ? 32.770 -8.635 -20.493 1.00 92.75 108 THR A C 1
ATOM 819 O O . THR A 1 108 ? 31.707 -9.228 -20.314 1.00 92.75 108 THR A O 1
ATOM 822 N N . SER A 1 109 ? 33.348 -8.585 -21.688 1.00 91.81 109 SER A N 1
ATOM 823 C CA . SER A 1 109 ? 32.855 -9.360 -22.827 1.00 91.81 109 SER A CA 1
ATOM 824 C C . SER A 1 109 ? 33.452 -10.764 -22.797 1.00 91.81 109 SER A C 1
ATOM 826 O O . SER A 1 109 ? 34.665 -10.916 -22.681 1.00 91.81 109 SER A O 1
ATOM 828 N N . LEU A 1 110 ? 32.609 -11.783 -22.945 1.00 90.50 110 LEU A N 1
ATOM 829 C CA . LEU A 1 110 ? 33.013 -13.177 -23.117 1.00 90.50 110 LEU A CA 1
ATOM 830 C C . LEU A 1 110 ? 32.857 -13.576 -24.582 1.00 90.50 110 LEU A C 1
ATOM 832 O O . LEU A 1 110 ? 31.830 -13.274 -25.186 1.00 90.50 110 LEU A O 1
ATOM 836 N N . ASP A 1 111 ? 33.836 -14.291 -25.132 1.00 87.94 111 ASP A N 1
ATOM 837 C CA . ASP A 1 111 ? 33.767 -14.877 -26.474 1.00 87.94 111 ASP A CA 1
ATOM 838 C C . ASP A 1 111 ? 34.362 -16.293 -26.484 1.00 87.94 111 ASP A C 1
ATOM 840 O O . ASP A 1 111 ? 35.524 -16.506 -26.833 1.00 87.94 111 ASP A O 1
ATOM 844 N N . PHE A 1 112 ? 33.535 -17.279 -26.126 1.00 85.69 112 PHE A N 1
ATOM 845 C CA . PHE A 1 112 ? 33.919 -18.694 -26.154 1.00 85.69 112 PHE A CA 1
ATOM 846 C C . PHE A 1 112 ? 34.089 -19.260 -27.570 1.00 85.69 112 PHE A C 1
ATOM 848 O O . PHE A 1 112 ? 34.651 -20.343 -27.724 1.00 85.69 112 PHE A O 1
ATOM 855 N N . ALA A 1 113 ? 33.622 -18.564 -28.614 1.00 83.25 113 ALA A N 1
ATOM 856 C CA . ALA A 1 113 ? 33.819 -19.015 -29.991 1.00 83.25 113 ALA A CA 1
ATOM 857 C C . ALA A 1 113 ? 35.276 -18.837 -30.442 1.00 83.25 113 ALA A C 1
ATOM 859 O O . ALA A 1 113 ? 35.747 -19.580 -31.303 1.00 83.25 113 ALA A O 1
ATOM 860 N N . SER A 1 114 ? 35.968 -17.859 -29.854 1.00 79.06 114 SER A N 1
ATOM 861 C CA . SER A 1 114 ? 37.389 -17.576 -30.085 1.00 79.06 114 SER A CA 1
ATOM 862 C C . SER A 1 114 ? 38.340 -18.371 -29.185 1.00 79.06 114 SER A C 1
ATOM 864 O O . SER A 1 114 ? 39.549 -18.339 -29.398 1.00 79.06 114 SER A O 1
ATOM 866 N N . ASP A 1 115 ? 37.792 -19.076 -28.198 1.00 81.62 115 ASP A N 1
ATOM 867 C CA . ASP A 1 115 ? 38.553 -19.799 -27.191 1.00 81.62 115 ASP A CA 1
ATOM 868 C C . ASP A 1 115 ? 38.815 -21.255 -27.617 1.00 81.62 115 ASP A C 1
ATOM 870 O O . ASP A 1 115 ? 37.966 -21.885 -28.262 1.00 81.62 115 ASP A O 1
ATOM 874 N N . ASP A 1 116 ? 39.963 -21.810 -27.232 1.00 79.31 116 ASP A N 1
ATOM 875 C CA . ASP A 1 116 ? 40.426 -23.123 -27.703 1.00 79.31 116 ASP A CA 1
ATOM 876 C C . ASP A 1 116 ? 39.988 -24.288 -26.791 1.00 79.31 116 ASP A C 1
ATOM 878 O O . ASP A 1 116 ? 39.800 -25.406 -27.282 1.00 79.31 116 ASP A O 1
ATOM 882 N N . ASP A 1 117 ? 39.790 -24.060 -25.487 1.00 85.62 117 ASP A N 1
ATOM 883 C CA . ASP A 1 117 ? 39.604 -25.133 -24.492 1.00 85.62 117 ASP A CA 1
ATOM 884 C C . ASP A 1 117 ? 38.255 -25.109 -23.746 1.00 85.62 117 ASP A C 1
ATOM 886 O O . ASP A 1 117 ? 37.798 -26.137 -23.250 1.00 85.62 117 ASP A O 1
ATOM 890 N N . GLY A 1 118 ? 37.544 -23.988 -23.768 1.00 87.56 118 GLY A N 1
ATOM 891 C CA . GLY A 1 118 ? 36.225 -23.791 -23.157 1.00 87.56 118 GLY A CA 1
ATOM 892 C C . GLY A 1 118 ? 36.281 -22.991 -21.886 1.00 87.56 118 GLY A C 1
ATOM 893 O O . GLY A 1 118 ? 35.257 -22.908 -21.217 1.00 87.56 118 GLY A O 1
ATOM 894 N N . ILE A 1 119 ? 37.438 -22.446 -21.537 1.00 91.31 119 ILE A N 1
ATOM 895 C CA . ILE A 1 119 ? 37.694 -21.880 -20.231 1.00 91.31 119 ILE A CA 1
ATOM 896 C C . ILE A 1 119 ? 38.176 -20.451 -20.425 1.00 91.31 119 ILE A C 1
ATOM 898 O O . ILE A 1 119 ? 39.308 -20.192 -20.815 1.00 91.31 119 ILE A O 1
ATOM 902 N N . ILE A 1 120 ? 37.317 -19.501 -20.071 1.00 92.81 120 ILE A N 1
ATOM 903 C CA . ILE A 1 120 ? 37.738 -18.112 -19.914 1.00 92.81 120 ILE A CA 1
ATOM 904 C C . ILE A 1 120 ? 38.039 -17.900 -18.435 1.00 92.81 120 ILE A C 1
ATOM 906 O O . ILE A 1 120 ? 37.182 -18.149 -17.585 1.00 92.81 120 ILE A O 1
ATOM 910 N N . THR A 1 121 ? 39.245 -17.426 -18.133 1.00 93.31 121 THR A N 1
ATOM 911 C CA . THR A 1 121 ? 39.657 -17.062 -16.773 1.00 93.31 121 THR A CA 1
ATOM 912 C C . THR A 1 121 ? 39.695 -15.544 -16.633 1.00 93.31 121 THR A C 1
ATOM 914 O O . THR A 1 121 ? 40.297 -14.852 -17.455 1.00 93.31 121 THR A O 1
ATOM 917 N N . LEU A 1 122 ? 39.052 -15.029 -15.588 1.00 92.12 122 LEU A N 1
ATOM 918 C CA . LEU A 1 122 ? 39.173 -13.648 -15.137 1.00 92.12 122 LEU A CA 1
ATOM 919 C C . LEU A 1 122 ? 40.101 -13.623 -13.923 1.00 92.12 122 LEU A C 1
ATOM 921 O O . LEU A 1 122 ? 39.707 -14.071 -12.850 1.00 92.12 122 LEU A O 1
ATOM 925 N N . ASP A 1 123 ? 41.315 -13.109 -14.112 1.00 89.69 123 ASP A N 1
ATOM 926 C CA . ASP A 1 123 ? 42.309 -12.961 -13.046 1.00 89.69 123 ASP A CA 1
ATOM 927 C C . ASP A 1 123 ? 42.155 -11.595 -12.362 1.00 89.69 123 ASP A C 1
ATOM 929 O O . ASP A 1 123 ? 42.299 -10.553 -13.012 1.00 89.69 123 ASP A O 1
ATOM 933 N N . SER A 1 124 ? 41.859 -11.606 -11.061 1.00 84.50 124 SER A N 1
ATOM 934 C CA . SER A 1 124 ? 41.660 -10.434 -10.194 1.00 84.50 124 SER A CA 1
ATOM 935 C C . SER A 1 124 ? 40.800 -9.336 -10.843 1.00 84.50 124 SER A C 1
ATOM 937 O O . SER A 1 124 ? 41.257 -8.196 -11.014 1.00 84.50 124 SER A O 1
ATOM 939 N N . PRO A 1 125 ? 39.559 -9.649 -11.270 1.00 86.19 125 PRO A N 1
ATOM 940 C CA . PRO A 1 125 ? 38.644 -8.651 -11.823 1.00 86.19 125 PRO A CA 1
ATOM 941 C C . PRO A 1 125 ? 38.467 -7.477 -10.855 1.00 86.19 125 PRO A C 1
ATOM 943 O O . PRO A 1 125 ? 37.964 -7.656 -9.757 1.00 86.19 125 PRO A O 1
ATOM 946 N N . ALA A 1 126 ? 38.845 -6.265 -11.270 1.00 85.00 126 ALA A N 1
ATOM 947 C CA . ALA A 1 126 ? 38.750 -5.070 -10.431 1.00 85.00 126 ALA A CA 1
ATOM 948 C C . ALA A 1 126 ? 37.285 -4.605 -10.299 1.00 85.00 126 ALA A C 1
ATOM 950 O O . ALA A 1 126 ? 36.764 -3.992 -11.241 1.00 85.00 126 ALA A O 1
ATOM 951 N N . PRO A 1 127 ? 36.598 -4.848 -9.166 1.00 82.69 127 PRO A N 1
ATOM 952 C CA . PRO A 1 127 ? 35.184 -4.538 -9.043 1.00 82.69 127 PRO A CA 1
ATOM 953 C C . PRO A 1 127 ? 34.995 -3.025 -8.944 1.00 82.69 127 PRO A C 1
ATOM 955 O O . PRO A 1 127 ? 35.661 -2.337 -8.169 1.00 82.69 127 PRO A O 1
ATOM 958 N N . GLN A 1 128 ? 34.054 -2.485 -9.709 1.00 79.62 128 GLN A N 1
ATOM 959 C CA . GLN A 1 128 ? 33.614 -1.112 -9.540 1.00 79.62 128 GLN A CA 1
ATOM 960 C C . GLN A 1 128 ? 32.674 -1.045 -8.334 1.00 79.62 128 GLN A C 1
ATOM 962 O O . GLN A 1 128 ? 31.567 -1.588 -8.375 1.00 79.62 128 GLN A O 1
ATOM 967 N N . LEU A 1 129 ? 33.118 -0.366 -7.271 1.00 72.50 129 LEU A N 1
ATOM 968 C CA . LEU A 1 129 ? 32.315 -0.129 -6.072 1.00 72.50 129 LEU A CA 1
ATOM 969 C C . LEU A 1 129 ? 31.011 0.582 -6.449 1.00 72.50 129 LEU A C 1
ATOM 971 O O . LEU A 1 129 ? 31.018 1.627 -7.110 1.00 72.50 129 LEU A O 1
ATOM 975 N N . LEU A 1 130 ? 29.892 0.038 -5.986 1.00 60.06 130 LEU A N 1
ATOM 976 C CA . LEU A 1 130 ? 28.608 0.721 -5.975 1.00 60.06 130 LEU A CA 1
ATOM 977 C C . LEU A 1 130 ? 28.524 1.460 -4.627 1.00 60.06 130 LEU A C 1
ATOM 979 O O . LEU A 1 130 ? 27.846 0.997 -3.727 1.00 60.06 130 LEU A O 1
ATOM 983 N N . GLY A 1 131 ? 29.325 2.518 -4.444 1.00 45.28 131 GLY A N 1
ATOM 984 C CA . GLY A 1 131 ? 29.770 2.980 -3.112 1.00 45.28 131 GLY A CA 1
ATOM 985 C C . GLY A 1 131 ? 28.710 3.193 -2.015 1.00 45.28 131 GLY A C 1
ATOM 986 O O . GLY A 1 131 ? 27.569 3.526 -2.313 1.00 45.28 131 GLY A O 1
ATOM 987 N N . GLY A 1 132 ? 29.133 3.107 -0.743 1.00 48.75 132 GLY A N 1
ATOM 988 C CA . GLY A 1 132 ? 28.319 3.339 0.466 1.00 48.75 132 GLY A CA 1
ATOM 989 C C . GLY A 1 132 ? 27.142 2.361 0.665 1.00 48.75 132 GLY A C 1
ATOM 990 O O . GLY A 1 132 ? 26.771 1.648 -0.265 1.00 48.75 132 GLY A O 1
ATOM 991 N N . PRO A 1 133 ? 26.498 2.314 1.856 1.00 53.75 133 PRO A N 1
ATOM 992 C CA . PRO A 1 133 ? 25.292 1.507 2.044 1.00 53.75 133 PRO A CA 1
ATOM 993 C C . PRO A 1 133 ? 24.275 1.895 0.964 1.00 53.75 133 PRO A C 1
ATOM 995 O O . PRO A 1 133 ? 24.096 3.100 0.714 1.00 53.75 133 PRO A O 1
ATOM 998 N N . PRO A 1 134 ? 23.640 0.915 0.294 1.00 58.53 134 PRO A N 1
ATOM 999 C CA . PRO A 1 134 ? 22.902 1.155 -0.924 1.00 58.53 134 PRO A CA 1
ATOM 1000 C C . PRO A 1 134 ? 21.846 2.200 -0.637 1.00 58.53 134 PRO A C 1
ATOM 1002 O O . PRO A 1 134 ? 20.969 2.034 0.209 1.00 58.53 134 PRO A O 1
ATOM 1005 N N . GLN A 1 135 ? 21.921 3.294 -1.384 1.00 71.38 135 GLN A N 1
ATOM 1006 C CA . GLN A 1 135 ? 20.938 4.369 -1.330 1.00 71.38 135 GLN A CA 1
ATOM 1007 C C . GLN A 1 135 ? 19.617 3.951 -1.992 1.00 71.38 135 GLN A C 1
ATOM 1009 O O . GLN A 1 135 ? 18.792 4.801 -2.309 1.00 71.38 135 GLN A O 1
ATOM 1014 N N . TRP A 1 136 ? 19.419 2.654 -2.231 1.00 78.69 136 TRP A N 1
ATOM 1015 C CA . TRP A 1 136 ? 18.371 2.086 -3.057 1.00 78.69 136 TRP A CA 1
ATOM 1016 C C . TRP A 1 136 ? 17.890 0.734 -2.532 1.00 78.69 136 TRP A C 1
ATOM 1018 O O . TRP A 1 136 ? 18.664 -0.113 -2.097 1.00 78.69 136 TRP A O 1
ATOM 1028 N N . LEU A 1 137 ? 16.584 0.533 -2.660 1.00 86.00 137 LEU A N 1
ATOM 1029 C CA . LEU A 1 137 ? 15.877 -0.732 -2.567 1.00 86.00 137 LEU A CA 1
ATOM 1030 C C . LEU A 1 137 ? 15.784 -1.355 -3.962 1.00 86.00 137 LEU A C 1
ATOM 1032 O O . LEU A 1 137 ? 15.251 -0.727 -4.875 1.00 86.00 137 LEU A O 1
ATOM 1036 N N . THR A 1 138 ? 16.218 -2.601 -4.134 1.00 87.25 138 THR A N 1
ATOM 1037 C CA . THR A 1 138 ? 15.907 -3.353 -5.359 1.00 87.25 138 THR A CA 1
ATOM 1038 C C . THR A 1 138 ? 14.490 -3.904 -5.266 1.00 87.25 138 THR A C 1
ATOM 1040 O O . THR A 1 138 ? 14.197 -4.741 -4.413 1.00 87.25 138 THR A O 1
ATOM 1043 N N . VAL A 1 139 ? 13.609 -3.473 -6.164 1.00 91.31 139 VAL A N 1
ATOM 1044 C CA . VAL A 1 139 ? 12.253 -4.012 -6.282 1.00 91.31 139 VAL A CA 1
ATOM 1045 C C . VAL A 1 139 ? 12.242 -5.060 -7.387 1.00 91.31 139 VAL A C 1
ATOM 1047 O O . VAL A 1 139 ? 12.659 -4.782 -8.509 1.00 91.31 139 VAL A O 1
ATOM 1050 N N . ARG A 1 140 ? 11.744 -6.262 -7.076 1.00 93.62 140 ARG A N 1
ATOM 1051 C CA . ARG A 1 140 ? 11.487 -7.324 -8.057 1.00 93.62 140 ARG A CA 1
ATOM 1052 C C . ARG A 1 140 ? 9.983 -7.533 -8.208 1.00 93.62 140 ARG A C 1
ATOM 1054 O O . ARG A 1 140 ? 9.285 -7.753 -7.221 1.00 93.62 140 ARG A O 1
ATOM 1061 N N . LEU A 1 141 ? 9.490 -7.473 -9.439 1.00 95.38 141 LEU A N 1
ATOM 1062 C CA . LEU A 1 141 ? 8.099 -7.717 -9.799 1.00 95.38 141 LEU A CA 1
ATOM 1063 C C . LEU A 1 141 ? 7.978 -9.053 -10.531 1.00 95.38 141 LEU A C 1
ATOM 1065 O O . LEU A 1 141 ? 8.632 -9.278 -11.547 1.00 95.38 141 LEU A O 1
ATOM 1069 N N . VAL A 1 142 ? 7.096 -9.916 -10.027 1.00 95.44 142 VAL A N 1
ATOM 1070 C CA . VAL A 1 142 ? 6.758 -11.203 -10.646 1.00 95.44 142 VAL A CA 1
ATOM 1071 C C . VAL A 1 142 ? 5.352 -11.102 -11.231 1.00 95.44 142 VAL A C 1
ATOM 1073 O O . VAL A 1 142 ? 4.366 -11.051 -10.492 1.00 95.44 142 VAL A O 1
ATOM 1076 N N . ASN A 1 143 ? 5.240 -11.065 -12.558 1.00 96.19 143 ASN A N 1
ATOM 1077 C CA . ASN A 1 143 ? 3.953 -11.008 -13.241 1.00 96.19 143 ASN A CA 1
ATOM 1078 C C . ASN A 1 143 ? 3.304 -12.397 -13.280 1.00 96.19 143 ASN A C 1
ATOM 1080 O O . ASN A 1 143 ? 3.640 -13.234 -14.115 1.00 96.19 143 ASN A O 1
ATOM 1084 N N . LYS A 1 144 ? 2.342 -12.618 -12.380 1.00 93.75 144 LYS A N 1
ATOM 1085 C CA . LYS A 1 144 ? 1.461 -13.799 -12.367 1.00 93.75 144 LYS A CA 1
ATOM 1086 C C . LYS A 1 144 ? 0.044 -13.494 -12.862 1.00 93.75 144 LYS A C 1
ATOM 1088 O O . LYS A 1 144 ? -0.885 -14.236 -12.555 1.00 93.75 144 LYS A O 1
ATOM 1093 N N . SER A 1 145 ? -0.148 -12.360 -13.531 1.00 93.19 145 SER A N 1
ATOM 1094 C CA . SER A 1 145 ? -1.447 -11.981 -14.085 1.00 93.19 145 SER A CA 1
ATOM 1095 C C . SER A 1 145 ? -1.640 -12.561 -15.487 1.00 93.19 145 SER A C 1
ATOM 1097 O O . SER A 1 145 ? -0.682 -12.983 -16.129 1.00 93.19 145 SER A O 1
ATOM 1099 N N . ASP A 1 146 ? -2.877 -12.525 -15.980 1.00 92.06 146 ASP A N 1
ATOM 1100 C CA . ASP A 1 146 ? -3.196 -12.885 -17.368 1.00 92.06 146 ASP A CA 1
ATOM 1101 C C . ASP A 1 146 ? -2.798 -11.788 -18.377 1.00 92.06 146 ASP A C 1
ATOM 1103 O O . ASP A 1 146 ? -2.975 -11.966 -19.582 1.00 92.06 146 ASP A O 1
ATOM 1107 N N . TYR A 1 147 ? -2.291 -10.642 -17.904 1.00 96.19 147 TYR A N 1
ATOM 1108 C CA . TYR A 1 147 ? -1.864 -9.543 -18.765 1.00 96.19 147 TYR A CA 1
ATOM 1109 C C . TYR A 1 147 ? -0.412 -9.744 -19.208 1.00 96.19 147 TYR A C 1
ATOM 1111 O O . TYR A 1 147 ? 0.455 -10.023 -18.366 1.00 96.19 147 TYR A O 1
ATOM 1119 N N . PRO A 1 148 ? -0.111 -9.555 -20.504 1.00 97.50 148 PRO A N 1
ATOM 1120 C CA . PRO A 1 148 ? 1.266 -9.539 -20.970 1.00 97.50 148 PRO A CA 1
ATOM 1121 C C . PRO A 1 148 ? 2.009 -8.328 -20.378 1.00 97.50 148 PRO A C 1
ATOM 1123 O O . PRO A 1 148 ? 1.399 -7.346 -19.951 1.00 97.50 148 PRO A O 1
ATOM 1126 N N . ALA A 1 149 ? 3.339 -8.393 -20.299 1.00 97.31 149 ALA A N 1
ATOM 1127 C CA . ALA A 1 149 ? 4.132 -7.402 -19.565 1.00 97.31 149 ALA A CA 1
ATOM 1128 C C . ALA A 1 149 ? 4.054 -5.984 -20.163 1.00 97.31 149 ALA A C 1
ATOM 1130 O O . ALA A 1 149 ? 4.190 -5.000 -19.441 1.00 97.31 149 ALA A O 1
ATOM 1131 N N . GLU A 1 150 ? 3.795 -5.862 -21.461 1.00 97.56 150 GLU A N 1
ATOM 1132 C CA . GLU A 1 150 ? 3.538 -4.596 -22.150 1.00 97.56 150 GLU A CA 1
ATOM 1133 C C . GLU A 1 150 ? 2.199 -3.941 -21.757 1.00 97.56 150 GLU A C 1
ATOM 1135 O O . GLU A 1 150 ? 2.007 -2.748 -21.984 1.00 97.56 150 GLU A O 1
ATOM 1140 N N . GLU A 1 151 ? 1.295 -4.700 -21.130 1.00 98.06 151 GLU A N 1
ATOM 1141 C CA . GLU A 1 151 ? -0.004 -4.238 -20.629 1.00 98.06 151 GLU A CA 1
ATOM 1142 C C . GLU A 1 151 ? -0.057 -4.132 -19.097 1.00 98.06 151 GLU A C 1
ATOM 1144 O O . GLU A 1 151 ? -1.099 -3.790 -18.536 1.00 98.06 151 GLU A O 1
ATOM 1149 N N . VAL A 1 152 ? 1.052 -4.395 -18.401 1.00 98.38 152 VAL A N 1
ATOM 1150 C CA . VAL A 1 152 ? 1.191 -4.132 -16.964 1.00 98.38 152 VAL A CA 1
ATOM 1151 C C . VAL A 1 152 ? 2.024 -2.871 -16.797 1.00 98.38 152 VAL A C 1
ATOM 1153 O O . VAL A 1 152 ? 3.195 -2.848 -17.154 1.00 98.38 152 VAL A O 1
ATOM 1156 N N . PHE A 1 153 ? 1.438 -1.814 -16.246 1.00 98.31 153 PHE A N 1
ATOM 1157 C CA . PHE A 1 153 ? 2.108 -0.530 -16.063 1.00 98.31 153 PHE A CA 1
ATOM 1158 C C . PHE A 1 153 ? 2.423 -0.292 -14.594 1.00 98.31 153 PHE A C 1
ATOM 1160 O O . PHE A 1 153 ? 1.547 -0.409 -13.733 1.00 98.31 153 PHE A O 1
ATOM 1167 N N . VAL A 1 154 ? 3.664 0.096 -14.331 1.00 97.81 154 VAL A N 1
ATOM 1168 C CA . VAL A 1 154 ? 4.189 0.371 -12.998 1.00 97.81 154 VAL A CA 1
ATOM 1169 C C . VAL A 1 154 ? 4.401 1.869 -12.851 1.00 97.81 154 VAL A C 1
ATOM 1171 O O . VAL A 1 154 ? 5.005 2.509 -13.713 1.00 97.81 154 VAL A O 1
ATOM 1174 N N . CYS A 1 155 ? 3.934 2.423 -11.741 1.00 97.06 155 CYS A N 1
ATOM 1175 C CA . CYS A 1 155 ? 4.310 3.753 -11.285 1.00 97.06 155 CYS A CA 1
ATOM 1176 C C . CYS A 1 155 ? 4.870 3.641 -9.872 1.00 97.06 155 CYS A C 1
ATOM 1178 O O . CYS A 1 155 ? 4.216 3.081 -8.996 1.00 97.06 155 CYS A O 1
ATOM 1180 N N . VAL A 1 156 ? 6.054 4.199 -9.647 1.00 96.75 156 VAL A N 1
ATOM 1181 C CA . VAL A 1 156 ? 6.642 4.320 -8.313 1.00 96.75 156 VAL A CA 1
ATOM 1182 C C . VAL A 1 156 ? 6.703 5.794 -7.970 1.00 96.75 156 VAL A C 1
ATOM 1184 O O . VAL A 1 156 ? 7.165 6.597 -8.782 1.00 96.75 156 VAL A O 1
ATOM 1187 N N . LEU A 1 157 ? 6.235 6.146 -6.781 1.00 96.38 157 LEU A N 1
ATOM 1188 C CA . LEU A 1 157 ? 6.271 7.512 -6.289 1.00 96.38 157 LEU A CA 1
ATOM 1189 C C . LEU A 1 157 ? 6.671 7.589 -4.829 1.00 96.38 157 LEU A C 1
ATOM 1191 O O . LEU A 1 157 ? 6.532 6.615 -4.095 1.00 96.38 157 LEU A O 1
ATOM 1195 N N . GLY A 1 158 ? 7.090 8.776 -4.411 1.00 95.69 158 GLY A N 1
ATOM 1196 C CA . GLY A 1 158 ? 7.335 9.114 -3.018 1.00 95.69 158 GLY A CA 1
ATOM 1197 C C . GLY A 1 158 ? 7.645 10.593 -2.842 1.00 95.69 158 GLY A C 1
ATOM 1198 O O . GLY A 1 158 ? 7.539 11.392 -3.776 1.00 95.69 158 GLY A O 1
ATOM 1199 N N . LYS A 1 159 ? 7.991 10.965 -1.616 1.00 94.50 159 LYS A N 1
ATOM 1200 C CA . LYS A 1 159 ? 8.488 12.289 -1.253 1.00 94.50 159 LYS A CA 1
ATOM 1201 C C . LYS A 1 159 ? 9.947 12.197 -0.873 1.00 94.50 159 LYS A C 1
ATOM 1203 O O . LYS A 1 159 ? 10.428 11.152 -0.431 1.00 94.50 159 LYS A O 1
ATOM 1208 N N . ASP A 1 160 ? 10.622 13.329 -0.960 1.00 90.25 160 ASP A N 1
ATOM 1209 C CA . ASP A 1 160 ? 11.917 13.453 -0.318 1.00 90.25 160 ASP A CA 1
ATOM 1210 C C . ASP A 1 160 ? 11.817 13.625 1.196 1.00 90.25 160 ASP A C 1
ATOM 1212 O O . ASP A 1 160 ? 10.786 14.035 1.736 1.00 90.25 160 ASP A O 1
ATOM 1216 N N . LYS A 1 161 ? 12.919 13.323 1.890 1.00 83.56 161 LYS A N 1
ATOM 1217 C CA . LYS A 1 161 ? 13.007 13.497 3.346 1.00 83.56 161 LYS A CA 1
ATOM 1218 C C . LYS A 1 161 ? 12.679 14.928 3.779 1.00 83.56 161 LYS A C 1
ATOM 1220 O O . LYS A 1 161 ? 12.051 15.136 4.812 1.00 83.56 161 LYS A O 1
ATOM 1225 N N . GLN A 1 162 ? 13.116 15.916 3.003 1.00 86.81 162 GLN A N 1
ATOM 1226 C CA . GLN A 1 162 ? 12.911 17.331 3.305 1.00 86.81 162 GLN A CA 1
ATOM 1227 C C . GLN A 1 162 ? 11.463 17.789 3.057 1.00 86.81 162 GLN A C 1
ATOM 1229 O O . GLN A 1 162 ? 11.143 18.941 3.344 1.00 86.81 162 GLN A O 1
ATOM 1234 N N . ASN A 1 163 ? 10.596 16.902 2.551 1.00 89.25 163 ASN A N 1
ATOM 1235 C CA . ASN A 1 163 ? 9.206 17.170 2.204 1.00 89.25 163 ASN A CA 1
ATOM 1236 C C . ASN A 1 163 ? 9.068 18.422 1.314 1.00 89.25 163 ASN A C 1
ATOM 1238 O O . ASN A 1 163 ? 8.203 19.267 1.535 1.00 89.25 163 ASN A O 1
ATOM 1242 N N . THR A 1 164 ? 9.949 18.561 0.320 1.00 93.31 164 THR A N 1
ATOM 1243 C CA . THR A 1 164 ? 9.953 19.670 -0.647 1.00 93.31 164 THR A CA 1
ATOM 1244 C C . THR A 1 164 ? 9.054 19.401 -1.847 1.00 93.31 164 THR A C 1
ATOM 1246 O O . THR A 1 164 ? 8.591 20.344 -2.488 1.00 93.31 164 THR A O 1
ATOM 1249 N N . GLY A 1 165 ? 8.764 18.132 -2.139 1.00 95.75 165 GLY A N 1
ATOM 1250 C CA . GLY A 1 165 ? 7.873 17.758 -3.226 1.00 95.75 165 GLY A CA 1
ATOM 1251 C C . GLY A 1 165 ? 7.666 16.258 -3.373 1.00 95.75 165 GLY A C 1
ATOM 1252 O O . GLY A 1 165 ? 8.341 15.448 -2.733 1.00 95.75 165 GLY A O 1
ATOM 1253 N N . PHE A 1 166 ? 6.727 15.902 -4.246 1.00 96.75 166 PHE A N 1
ATOM 1254 C CA . PHE A 1 166 ? 6.546 14.536 -4.724 1.00 96.75 166 PHE A CA 1
ATOM 1255 C C . PHE A 1 166 ? 7.384 14.258 -5.974 1.00 96.75 166 PHE A C 1
ATOM 1257 O O . PHE A 1 166 ? 7.518 15.099 -6.869 1.00 96.75 166 PHE A O 1
ATOM 1264 N N . PHE A 1 167 ? 7.874 13.025 -6.061 1.00 96.69 167 PHE A N 1
ATOM 1265 C CA . PHE A 1 167 ? 8.719 12.521 -7.134 1.00 96.69 167 PHE A CA 1
ATOM 1266 C C . PHE A 1 167 ? 8.180 11.186 -7.655 1.00 96.69 167 PHE A C 1
ATOM 1268 O O . PHE A 1 167 ? 7.646 10.392 -6.879 1.00 96.69 167 PHE A O 1
ATOM 1275 N N . TYR A 1 168 ? 8.351 10.931 -8.950 1.00 96.81 168 TYR A N 1
ATOM 1276 C CA . TYR A 1 168 ? 8.105 9.633 -9.576 1.00 96.81 168 TYR A CA 1
ATOM 1277 C C . TYR A 1 168 ? 9.415 9.017 -10.064 1.00 96.81 168 TYR A C 1
ATOM 1279 O O . TYR A 1 168 ? 10.349 9.735 -10.430 1.00 96.81 168 TYR A O 1
ATOM 1287 N N . LEU A 1 169 ? 9.475 7.689 -10.099 1.00 95.19 169 LEU A N 1
ATOM 1288 C CA . LEU A 1 169 ? 10.605 6.968 -10.670 1.00 95.19 169 LEU A CA 1
ATOM 1289 C C . LEU A 1 169 ? 10.465 6.939 -12.192 1.00 95.19 169 LEU A C 1
ATOM 1291 O O . LEU A 1 169 ? 9.560 6.309 -12.741 1.00 95.19 169 LEU A O 1
ATOM 1295 N N . LYS A 1 170 ? 11.371 7.630 -12.875 1.00 93.94 170 LYS A N 1
ATOM 1296 C CA . LYS A 1 170 ? 11.531 7.546 -14.319 1.00 93.94 170 LYS A CA 1
ATOM 1297 C C . LYS A 1 170 ? 12.443 6.370 -14.650 1.00 93.94 170 LYS A C 1
ATOM 1299 O O . LYS A 1 170 ? 13.532 6.254 -14.091 1.00 93.94 170 LYS A O 1
ATOM 1304 N N . PHE A 1 171 ? 11.997 5.542 -15.584 1.00 89.50 171 PHE A N 1
ATOM 1305 C CA . PHE A 1 171 ? 12.772 4.447 -16.159 1.00 89.50 171 PHE A CA 1
ATOM 1306 C C . PHE A 1 171 ? 13.429 4.944 -17.446 1.00 89.50 171 PHE A C 1
ATOM 1308 O O . PHE A 1 171 ? 12.740 5.455 -18.334 1.00 89.50 171 PHE A O 1
ATOM 1315 N N . GLU A 1 172 ? 14.749 4.842 -17.528 1.00 84.12 172 GLU A N 1
ATOM 1316 C CA . GLU A 1 172 ? 15.521 5.242 -18.700 1.00 84.12 172 GLU A CA 1
ATOM 1317 C C . GLU A 1 172 ? 15.681 4.067 -19.676 1.00 84.12 172 GLU A C 1
ATOM 1319 O O . GLU A 1 172 ? 15.509 2.900 -19.324 1.00 84.12 172 GLU A O 1
ATOM 1324 N N . ALA A 1 173 ? 16.008 4.373 -20.934 1.00 78.12 173 ALA A N 1
ATOM 1325 C CA . ALA A 1 173 ? 16.132 3.361 -21.987 1.00 78.12 173 ALA A CA 1
ATOM 1326 C C . ALA A 1 173 ? 17.304 2.382 -21.774 1.00 78.12 173 ALA A C 1
ATOM 1328 O O . ALA A 1 173 ? 17.312 1.310 -22.369 1.00 78.12 173 ALA A O 1
ATOM 1329 N N . ASP A 1 174 ? 18.283 2.752 -20.948 1.00 74.19 174 ASP A N 1
ATOM 1330 C CA . ASP A 1 174 ? 19.444 1.933 -20.587 1.00 74.19 174 ASP A CA 1
ATOM 1331 C C . ASP A 1 174 ? 19.197 1.035 -19.358 1.00 74.19 174 ASP A C 1
ATOM 1333 O O . ASP A 1 174 ? 20.125 0.402 -18.860 1.00 74.19 174 ASP A O 1
ATOM 1337 N N . GLY A 1 175 ? 17.957 0.983 -18.853 1.00 70.00 175 GLY A N 1
ATOM 1338 C CA . GLY A 1 175 ? 17.583 0.213 -17.664 1.00 70.00 175 GLY A CA 1
ATOM 1339 C C . GLY A 1 175 ? 17.909 0.906 -16.339 1.00 70.00 175 GLY A C 1
ATOM 1340 O O . GLY A 1 175 ? 17.570 0.381 -15.276 1.00 70.00 175 GLY A O 1
ATOM 1341 N N . SER A 1 176 ? 18.528 2.091 -16.369 1.00 78.38 176 SER A N 1
ATOM 1342 C CA . SER A 1 176 ? 18.712 2.908 -15.172 1.00 78.38 176 SER A CA 1
ATOM 1343 C C . SER A 1 176 ? 17.408 3.592 -14.751 1.00 78.38 176 SER A C 1
ATOM 1345 O O . SER A 1 176 ? 16.442 3.704 -15.513 1.00 78.38 176 SER A O 1
ATOM 1347 N N . THR A 1 177 ? 17.363 4.056 -13.503 1.00 85.88 177 THR A N 1
ATOM 1348 C CA . THR A 1 177 ? 16.206 4.774 -12.963 1.00 85.88 177 THR A CA 1
ATOM 1349 C C . THR A 1 177 ? 16.625 6.071 -12.298 1.00 85.88 177 THR A C 1
ATOM 1351 O O . THR A 1 177 ? 17.663 6.125 -11.638 1.00 85.88 177 THR A O 1
ATOM 1354 N N . SER A 1 178 ? 15.781 7.095 -12.382 1.00 88.19 178 SER A N 1
ATOM 1355 C CA . SER A 1 178 ? 15.989 8.358 -11.675 1.00 88.19 178 SER A CA 1
ATOM 1356 C C . SER A 1 178 ? 14.685 8.892 -11.089 1.00 88.19 178 SER A C 1
ATOM 1358 O O . SER A 1 178 ? 13.628 8.789 -11.707 1.00 88.19 178 SER A O 1
ATOM 1360 N N . MET A 1 179 ? 14.740 9.477 -9.891 1.00 91.88 179 MET A N 1
ATOM 1361 C CA . MET A 1 179 ? 13.574 10.143 -9.306 1.00 91.88 179 MET A CA 1
ATOM 1362 C C . MET A 1 179 ? 13.435 11.549 -9.878 1.00 91.88 179 MET A C 1
ATOM 1364 O O . MET A 1 179 ? 14.348 12.366 -9.770 1.00 91.88 179 MET A O 1
ATOM 1368 N N . GLN A 1 180 ? 12.282 11.831 -10.475 1.00 95.25 180 GLN A N 1
ATOM 1369 C CA . GLN A 1 180 ? 11.973 13.095 -11.135 1.00 95.25 180 GLN A CA 1
ATOM 1370 C C . GLN A 1 180 ? 10.794 13.779 -10.436 1.00 95.25 180 GLN A C 1
ATOM 1372 O O . GLN A 1 180 ? 9.862 13.089 -10.019 1.00 95.25 180 GLN A O 1
ATOM 1377 N N . PRO A 1 181 ? 10.789 15.117 -10.293 1.00 95.25 181 PRO A N 1
ATOM 1378 C CA . PRO A 1 181 ? 9.631 15.831 -9.763 1.00 95.25 181 PRO A CA 1
ATOM 1379 C C . PRO A 1 181 ? 8.380 15.531 -10.591 1.00 95.25 181 PRO A C 1
ATOM 1381 O O . PRO A 1 181 ? 8.453 15.449 -11.820 1.00 95.25 181 PRO A O 1
ATOM 1384 N N . PHE A 1 182 ? 7.227 15.398 -9.936 1.00 95.88 182 PHE A N 1
ATOM 1385 C CA . PHE A 1 182 ? 5.971 15.225 -10.664 1.00 95.88 182 PHE A CA 1
ATOM 1386 C C . PHE A 1 182 ? 5.633 16.431 -11.545 1.00 95.88 182 PHE A C 1
ATOM 1388 O O . PHE A 1 182 ? 5.800 17.586 -11.150 1.00 95.88 182 PHE A O 1
ATOM 1395 N N . GLY A 1 183 ? 5.088 16.133 -12.726 1.00 93.69 183 GLY A N 1
ATOM 1396 C CA . GLY A 1 183 ? 4.345 17.089 -13.539 1.00 93.69 183 GLY A CA 1
ATOM 1397 C C . GLY A 1 183 ? 2.875 17.164 -13.123 1.00 93.69 183 GLY A C 1
ATOM 1398 O O . GLY A 1 183 ? 2.451 16.594 -12.114 1.00 93.69 183 GLY A O 1
ATOM 1399 N N . THR A 1 184 ? 2.071 17.858 -13.924 1.00 94.19 184 THR A N 1
ATOM 1400 C CA . THR A 1 184 ? 0.617 17.929 -13.690 1.00 94.19 184 THR A CA 1
ATOM 1401 C C . THR A 1 184 ? -0.063 16.607 -14.050 1.00 94.19 184 THR A C 1
ATOM 1403 O O . THR A 1 184 ? 0.530 15.752 -14.704 1.00 94.19 184 THR A O 1
ATOM 1406 N N . THR A 1 185 ? -1.338 16.432 -13.702 1.00 90.00 185 THR A N 1
ATOM 1407 C CA . THR A 1 185 ? -2.127 15.266 -14.153 1.00 90.00 185 THR A CA 1
ATOM 1408 C C . THR A 1 185 ? -2.225 15.129 -15.681 1.00 90.00 185 THR A C 1
ATOM 1410 O O . THR A 1 185 ? -2.470 14.035 -16.176 1.00 90.00 185 THR A O 1
ATOM 1413 N N . ALA A 1 186 ? -1.973 16.189 -16.461 1.00 90.62 186 ALA A N 1
ATOM 1414 C CA . ALA A 1 186 ? -1.892 16.094 -17.923 1.00 90.62 186 ALA A CA 1
ATOM 1415 C C . ALA A 1 186 ? -0.652 15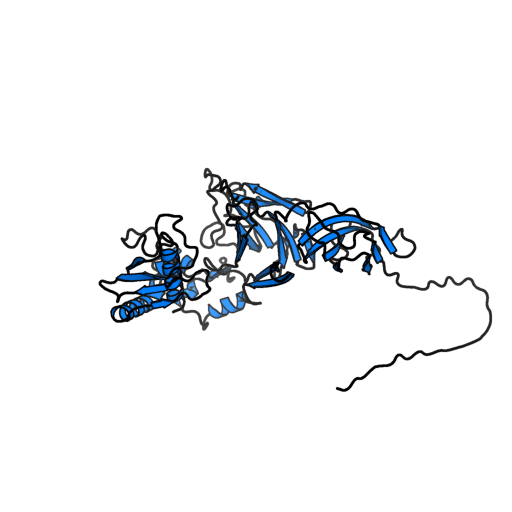.317 -18.416 1.00 90.62 186 ALA A C 1
ATOM 1417 O O . ALA A 1 186 ? -0.634 14.848 -19.552 1.00 90.62 186 ALA A O 1
ATOM 1418 N N . ASP A 1 187 ? 0.369 15.160 -17.568 1.00 90.75 187 ASP A N 1
ATOM 1419 C CA . ASP A 1 187 ? 1.614 14.442 -17.859 1.00 90.75 187 ASP A CA 1
ATOM 1420 C C . ASP A 1 187 ? 1.561 12.951 -17.470 1.00 90.75 187 ASP A C 1
ATOM 1422 O O . ASP A 1 187 ? 2.596 12.285 -17.487 1.00 90.75 187 ASP A O 1
ATOM 1426 N N . PHE A 1 188 ? 0.380 12.411 -17.135 1.00 90.81 188 PHE A N 1
ATOM 1427 C CA . PHE A 1 188 ? 0.209 11.058 -16.578 1.00 90.81 188 PHE A CA 1
ATOM 1428 C C . PHE A 1 188 ? 0.931 9.949 -17.364 1.00 90.81 188 PHE A C 1
ATOM 1430 O O . PHE A 1 188 ? 1.450 9.000 -16.777 1.00 90.81 188 PHE A O 1
ATOM 1437 N N . GLU A 1 189 ? 1.022 10.091 -18.690 1.00 91.12 189 GLU A N 1
ATOM 1438 C CA . GLU A 1 189 ? 1.714 9.156 -19.581 1.00 91.12 189 GLU A CA 1
ATOM 1439 C C . GLU A 1 189 ? 3.185 8.937 -19.205 1.00 91.12 189 GLU A C 1
ATOM 1441 O O . GLU A 1 189 ? 3.723 7.856 -19.443 1.00 91.12 189 GLU A O 1
ATOM 1446 N N . LYS A 1 190 ? 3.834 9.949 -18.617 1.00 92.31 190 LYS A N 1
ATOM 1447 C CA . LYS A 1 190 ? 5.239 9.905 -18.190 1.00 92.31 190 LYS A CA 1
ATOM 1448 C C . LYS A 1 190 ? 5.420 9.220 -16.839 1.00 92.31 190 LYS A C 1
ATOM 1450 O O . LYS A 1 190 ? 6.510 8.749 -16.544 1.00 92.31 190 LYS A O 1
ATOM 1455 N N . HIS A 1 191 ? 4.375 9.199 -16.012 1.00 94.44 191 HIS A N 1
ATOM 1456 C CA . HIS A 1 191 ? 4.461 8.755 -14.622 1.00 94.44 191 HIS A CA 1
ATOM 1457 C C . HIS A 1 191 ? 4.411 7.227 -14.479 1.00 94.44 191 HIS A C 1
ATOM 1459 O O . HIS A 1 191 ? 4.632 6.716 -13.385 1.00 94.44 191 HIS A O 1
ATOM 1465 N N . SER A 1 192 ? 4.108 6.490 -15.554 1.00 94.88 192 SER A N 1
ATOM 1466 C CA . SER A 1 192 ? 4.057 5.027 -15.540 1.00 94.88 192 SER A CA 1
ATOM 1467 C C . SER A 1 192 ? 4.722 4.408 -16.765 1.00 94.88 192 SER A C 1
ATOM 1469 O O . SER A 1 192 ? 4.587 4.897 -17.890 1.00 94.88 192 SER A O 1
ATOM 1471 N N . THR A 1 193 ? 5.402 3.289 -16.532 1.00 95.44 193 THR A N 1
ATOM 1472 C CA . THR A 1 193 ? 6.173 2.552 -17.537 1.00 95.44 193 THR A CA 1
ATOM 1473 C C . THR A 1 193 ? 5.662 1.121 -17.630 1.00 95.44 193 THR A C 1
ATOM 1475 O O . THR A 1 193 ? 5.289 0.526 -16.619 1.00 95.44 193 THR A O 1
ATOM 1478 N N . ALA A 1 194 ? 5.619 0.572 -18.844 1.00 96.62 194 ALA A N 1
ATOM 1479 C CA . ALA A 1 194 ? 5.273 -0.829 -19.049 1.00 96.62 194 ALA A CA 1
ATOM 1480 C C . ALA A 1 194 ? 6.327 -1.741 -18.407 1.00 96.62 194 ALA A C 1
ATOM 1482 O O . ALA A 1 194 ? 7.527 -1.489 -18.512 1.00 96.62 194 ALA A O 1
ATOM 1483 N N . LEU A 1 195 ? 5.886 -2.824 -17.777 1.00 96.00 195 LEU A N 1
ATOM 1484 C CA . LEU A 1 195 ? 6.744 -3.790 -17.100 1.00 96.00 195 LEU A CA 1
ATOM 1485 C C . LEU A 1 195 ? 7.768 -4.401 -18.068 1.00 96.00 195 LEU A C 1
ATOM 1487 O O . LEU A 1 195 ? 8.919 -4.610 -17.701 1.00 96.00 195 LEU A O 1
ATOM 1491 N N . SER A 1 196 ? 7.384 -4.592 -19.335 1.00 93.50 196 SER A N 1
ATOM 1492 C CA . SER A 1 196 ? 8.266 -5.065 -20.410 1.00 93.50 196 SER A CA 1
ATOM 1493 C C . SER A 1 196 ? 9.475 -4.165 -20.697 1.00 93.50 196 SER A C 1
ATOM 1495 O O . SER A 1 196 ? 10.396 -4.605 -21.377 1.00 93.50 196 SER A O 1
ATOM 1497 N N . SER A 1 197 ? 9.469 -2.911 -20.237 1.00 90.69 197 SER A N 1
ATOM 1498 C CA . SER A 1 197 ? 10.577 -1.962 -20.410 1.00 90.69 197 SER A CA 1
ATOM 1499 C C . SER A 1 197 ? 11.571 -1.969 -19.245 1.00 90.69 197 SER A C 1
ATOM 1501 O O . SER A 1 197 ? 12.510 -1.179 -19.251 1.00 90.69 197 SER A O 1
ATOM 1503 N N . MET A 1 198 ? 11.358 -2.813 -18.235 1.00 88.81 198 MET A N 1
ATOM 1504 C CA . MET A 1 198 ? 12.248 -2.955 -17.081 1.00 88.81 198 MET A CA 1
ATOM 1505 C C . MET A 1 198 ? 13.296 -4.044 -17.314 1.00 88.81 198 MET A C 1
ATOM 1507 O O . MET A 1 198 ? 13.150 -4.880 -18.209 1.00 88.81 198 MET A O 1
ATOM 1511 N N . THR A 1 199 ? 14.324 -4.073 -16.464 1.00 86.94 199 THR A N 1
ATOM 1512 C CA . THR A 1 199 ? 15.326 -5.142 -16.468 1.00 86.94 199 THR A CA 1
ATOM 1513 C C . THR A 1 199 ? 14.639 -6.481 -16.256 1.00 86.94 199 THR A C 1
ATOM 1515 O O . THR A 1 199 ? 13.964 -6.690 -15.250 1.00 86.94 199 THR A O 1
ATOM 1518 N N . ARG A 1 200 ? 14.785 -7.392 -17.216 1.00 86.25 200 ARG A N 1
ATOM 1519 C CA . ARG A 1 200 ? 14.224 -8.739 -17.128 1.00 86.25 200 ARG A CA 1
ATOM 1520 C C . ARG A 1 200 ? 15.182 -9.628 -16.346 1.00 86.25 200 ARG A C 1
ATOM 1522 O O . ARG A 1 200 ? 16.327 -9.753 -16.745 1.00 86.25 200 ARG A O 1
ATOM 1529 N N . GLU A 1 201 ? 14.700 -10.274 -15.291 1.00 80.62 201 GLU A N 1
ATOM 1530 C CA . GLU A 1 201 ? 15.481 -11.209 -14.459 1.00 80.62 201 GLU A CA 1
ATOM 1531 C C . GLU A 1 201 ? 15.199 -12.676 -14.820 1.00 80.62 201 GLU A C 1
ATOM 1533 O O . GLU A 1 201 ? 15.993 -13.564 -14.526 1.00 80.62 201 GLU A O 1
ATOM 1538 N N . GLY A 1 202 ? 14.060 -12.939 -15.470 1.00 84.25 202 GLY A N 1
ATOM 1539 C CA . GLY A 1 202 ? 13.621 -14.284 -15.820 1.00 84.25 202 GLY A CA 1
ATOM 1540 C C . GLY A 1 202 ? 12.269 -14.307 -16.540 1.00 84.25 202 GLY A C 1
ATOM 1541 O O . GLY A 1 202 ? 11.749 -13.269 -16.974 1.00 84.25 202 GLY A O 1
ATOM 1542 N N . PRO A 1 203 ? 11.672 -15.495 -16.736 1.00 86.38 203 PRO A N 1
ATOM 1543 C CA . PRO A 1 203 ? 10.323 -15.622 -17.277 1.00 86.38 203 PRO A CA 1
ATOM 1544 C C . PRO A 1 203 ? 9.280 -14.957 -16.363 1.00 86.38 203 PRO A C 1
ATOM 1546 O O . PRO A 1 203 ? 8.960 -15.475 -15.300 1.00 86.38 203 PRO A O 1
ATOM 1549 N N . GLY A 1 204 ? 8.737 -13.812 -16.789 1.00 90.19 204 GLY A N 1
ATOM 1550 C CA . GLY A 1 204 ? 7.738 -13.061 -16.018 1.00 90.19 204 GLY A CA 1
ATOM 1551 C C . GLY A 1 204 ? 8.304 -12.290 -14.820 1.00 90.19 204 GLY A C 1
ATOM 1552 O O . GLY A 1 204 ? 7.523 -11.766 -14.030 1.00 90.19 204 GLY A O 1
ATOM 1553 N N . GLU A 1 205 ? 9.628 -12.199 -14.688 1.00 92.44 205 GLU A N 1
ATOM 1554 C CA . GLU A 1 205 ? 10.305 -11.531 -13.574 1.00 92.44 205 GLU A CA 1
ATOM 1555 C C . GLU A 1 205 ? 11.084 -10.311 -14.058 1.00 92.44 205 GLU A C 1
ATOM 1557 O O . GLU A 1 205 ? 11.834 -10.382 -15.037 1.00 92.44 205 GLU A O 1
ATOM 1562 N N . TYR A 1 206 ? 10.909 -9.199 -13.347 1.00 92.19 206 TYR A N 1
ATOM 1563 C CA . TYR A 1 206 ? 11.463 -7.895 -13.691 1.00 92.19 206 TYR A CA 1
ATOM 1564 C C . TYR A 1 206 ? 12.013 -7.211 -12.446 1.00 92.19 206 TYR A C 1
ATOM 1566 O O . TYR A 1 206 ? 11.506 -7.437 -11.346 1.00 92.19 206 TYR A O 1
ATOM 1574 N N . SER A 1 207 ? 13.012 -6.351 -12.600 1.00 89.81 207 SER A N 1
ATOM 1575 C CA . SER A 1 207 ? 13.607 -5.614 -11.489 1.00 89.81 207 SER A CA 1
ATOM 1576 C C . SER A 1 207 ? 13.890 -4.157 -11.830 1.00 89.81 207 SER A C 1
ATOM 1578 O O . SER A 1 207 ? 14.013 -3.769 -12.994 1.00 89.81 207 SER A O 1
ATOM 1580 N N . PHE A 1 208 ? 13.983 -3.342 -10.783 1.00 88.44 208 PHE A N 1
ATOM 1581 C CA . PHE A 1 208 ? 14.502 -1.983 -10.854 1.00 88.44 208 PHE A CA 1
ATOM 1582 C C . PHE A 1 208 ? 14.982 -1.506 -9.475 1.00 88.44 208 PHE A C 1
ATOM 1584 O O . PHE A 1 208 ? 14.432 -1.925 -8.449 1.00 88.44 208 PHE A O 1
ATOM 1591 N N . PRO A 1 209 ? 15.988 -0.618 -9.417 1.00 86.44 209 PRO A N 1
ATOM 1592 C CA . PRO A 1 209 ? 16.373 0.046 -8.180 1.00 86.44 209 PRO A CA 1
ATOM 1593 C C . PRO A 1 209 ? 15.422 1.209 -7.857 1.00 86.44 209 PRO A C 1
ATOM 1595 O O . PRO A 1 209 ? 14.922 1.898 -8.741 1.00 86.44 209 PRO A O 1
ATOM 1598 N N . CYS A 1 210 ? 15.175 1.446 -6.573 1.00 88.06 210 CYS A N 1
ATOM 1599 C CA . CYS A 1 210 ? 14.329 2.524 -6.073 1.00 88.06 210 CYS A CA 1
ATOM 1600 C C . CYS A 1 210 ? 15.056 3.265 -4.944 1.00 88.06 210 CYS A C 1
ATOM 1602 O O . CYS A 1 210 ? 15.314 2.656 -3.908 1.00 88.06 210 CYS A O 1
ATOM 1604 N N . PRO A 1 211 ? 15.391 4.556 -5.089 1.00 87.06 211 PRO A N 1
ATOM 1605 C CA . PRO A 1 211 ? 16.227 5.242 -4.115 1.00 87.06 211 PRO A CA 1
ATOM 1606 C C . PRO A 1 211 ? 15.465 5.571 -2.821 1.00 87.06 211 PRO A C 1
ATOM 1608 O O . PRO A 1 211 ? 14.320 6.024 -2.857 1.00 87.06 211 PRO A O 1
ATOM 1611 N N . TYR A 1 212 ? 16.101 5.349 -1.670 1.00 87.62 212 TYR A N 1
ATOM 1612 C CA . TYR A 1 212 ? 15.492 5.525 -0.349 1.00 87.62 212 TYR A CA 1
ATOM 1613 C C . TYR A 1 212 ? 15.203 6.990 -0.004 1.00 87.62 212 TYR A C 1
ATOM 1615 O O . TYR A 1 212 ? 14.186 7.290 0.620 1.00 87.62 212 TYR A O 1
ATOM 1623 N N . ASP A 1 213 ? 16.058 7.919 -0.435 1.00 85.62 213 ASP A N 1
ATOM 1624 C CA . ASP A 1 213 ? 15.988 9.346 -0.086 1.00 85.62 213 ASP A CA 1
ATOM 1625 C C . ASP A 1 213 ? 14.743 10.064 -0.638 1.00 85.62 213 ASP A C 1
ATOM 1627 O O . ASP A 1 213 ? 14.383 11.147 -0.161 1.00 85.62 213 ASP A O 1
ATOM 1631 N N . LYS A 1 214 ? 14.073 9.446 -1.619 1.00 89.69 214 LYS A N 1
ATOM 1632 C CA . LYS A 1 214 ? 12.826 9.905 -2.247 1.00 89.69 214 LYS A CA 1
ATOM 1633 C C . LYS A 1 214 ? 11.649 8.943 -2.052 1.00 89.69 214 LYS A C 1
ATOM 1635 O O . LYS A 1 214 ? 10.630 9.083 -2.729 1.00 89.69 214 LYS A O 1
ATOM 1640 N N . LEU A 1 215 ? 11.772 7.981 -1.137 1.00 91.69 215 LEU A N 1
ATOM 1641 C CA . LEU A 1 215 ? 10.745 6.975 -0.863 1.00 91.69 215 LEU A CA 1
ATOM 1642 C C . LEU A 1 215 ? 10.019 7.215 0.466 1.00 91.69 215 LEU A C 1
ATOM 1644 O O . LEU A 1 215 ? 9.502 6.278 1.063 1.00 91.69 215 LEU A O 1
ATOM 1648 N N . VAL A 1 216 ? 9.953 8.455 0.958 1.00 91.44 216 VAL A N 1
ATOM 1649 C CA . VAL A 1 216 ? 9.113 8.778 2.122 1.00 91.44 216 VAL A CA 1
ATOM 1650 C C . VAL A 1 216 ? 7.650 8.806 1.681 1.00 91.44 216 VAL A C 1
ATOM 1652 O O . VAL A 1 216 ? 7.314 9.491 0.715 1.00 91.44 216 VAL A O 1
ATOM 1655 N N . SER A 1 217 ? 6.759 8.103 2.395 1.00 91.94 217 SER A N 1
ATOM 1656 C CA . SER A 1 217 ? 5.336 7.977 2.007 1.00 91.94 217 SER A CA 1
ATOM 1657 C C . SER A 1 217 ? 5.149 7.493 0.560 1.00 91.94 217 SER A C 1
ATOM 1659 O O . SER A 1 217 ? 4.312 8.012 -0.184 1.00 91.94 217 SER A O 1
ATOM 1661 N N . GLY A 1 218 ? 5.985 6.551 0.136 1.00 95.06 218 GLY A N 1
ATOM 1662 C CA . GLY A 1 218 ? 6.000 6.037 -1.219 1.00 95.06 218 GLY A CA 1
ATOM 1663 C C . GLY A 1 218 ? 4.883 5.045 -1.525 1.00 95.06 218 GLY A C 1
ATOM 1664 O O . GLY A 1 218 ? 4.288 4.418 -0.643 1.00 95.06 218 GLY A O 1
ATOM 1665 N N . ARG A 1 219 ? 4.597 4.906 -2.821 1.00 96.81 219 ARG A N 1
ATOM 1666 C CA . ARG A 1 219 ? 3.642 3.935 -3.361 1.00 96.81 219 ARG A CA 1
ATOM 1667 C C . ARG A 1 219 ? 4.158 3.331 -4.656 1.00 96.81 219 ARG A C 1
ATOM 1669 O O . ARG A 1 219 ? 4.702 4.049 -5.493 1.00 96.81 219 ARG A O 1
ATOM 1676 N N . ILE A 1 220 ? 3.915 2.037 -4.838 1.00 96.88 220 ILE A N 1
ATOM 1677 C CA . ILE A 1 220 ? 4.042 1.361 -6.133 1.00 96.88 220 ILE A CA 1
ATOM 1678 C C . ILE A 1 220 ? 2.641 1.029 -6.617 1.00 96.88 220 ILE A C 1
ATOM 1680 O O . ILE A 1 220 ? 1.984 0.165 -6.040 1.00 96.88 220 ILE A O 1
ATOM 1684 N N . TYR A 1 221 ? 2.190 1.702 -7.668 1.00 97.75 221 TYR A N 1
ATOM 1685 C CA . TYR A 1 221 ? 0.954 1.371 -8.363 1.00 97.75 221 TYR A CA 1
ATOM 1686 C C . TYR A 1 221 ? 1.234 0.387 -9.492 1.00 97.75 221 TYR A C 1
ATOM 1688 O O . TYR A 1 221 ? 2.185 0.554 -10.258 1.00 97.75 221 TYR A O 1
ATOM 1696 N N . LEU A 1 222 ? 0.347 -0.591 -9.622 1.00 97.88 222 LEU A N 1
ATOM 1697 C CA . LEU A 1 222 ? 0.287 -1.530 -10.731 1.00 97.88 222 LEU A CA 1
ATOM 1698 C C . LEU A 1 222 ? -1.069 -1.360 -11.407 1.00 97.88 222 LEU A C 1
ATOM 1700 O O . LEU A 1 222 ? -2.100 -1.495 -10.752 1.00 97.88 222 LEU A O 1
ATOM 1704 N N . SER A 1 223 ? -1.076 -1.062 -12.702 1.00 97.88 223 SER A N 1
ATOM 1705 C CA . SER A 1 223 ? -2.298 -0.952 -13.507 1.00 97.88 223 SER A CA 1
ATOM 1706 C C . SER A 1 223 ? -2.242 -1.873 -14.716 1.00 97.88 223 SER A C 1
ATOM 1708 O O . SER A 1 223 ? -1.163 -2.172 -15.222 1.00 97.88 223 SER A O 1
ATOM 1710 N N . PHE A 1 224 ? -3.404 -2.358 -15.145 1.00 97.38 224 PHE A N 1
ATOM 1711 C CA . PHE A 1 224 ? -3.520 -3.452 -16.107 1.00 97.38 224 PHE A CA 1
ATOM 1712 C C . PHE A 1 224 ? -4.344 -3.018 -17.325 1.00 97.38 224 PHE A C 1
ATOM 1714 O O . PHE A 1 224 ? -5.409 -2.409 -17.184 1.00 97.38 224 PHE A O 1
ATOM 1721 N N . GLY A 1 225 ? -3.837 -3.301 -18.525 1.00 96.06 225 GLY A N 1
ATOM 1722 C CA . GLY A 1 225 ? -4.424 -2.955 -19.824 1.00 96.06 225 GLY A CA 1
ATOM 1723 C C . GLY A 1 225 ? -4.287 -1.479 -20.216 1.00 96.06 225 GLY A C 1
ATOM 1724 O O . GLY A 1 225 ? -4.254 -1.151 -21.399 1.00 96.06 225 GLY A O 1
ATOM 1725 N N . LYS A 1 226 ? -4.187 -0.564 -19.246 1.00 95.12 226 LYS A N 1
ATOM 1726 C CA . LYS A 1 226 ? -3.962 0.870 -19.478 1.00 95.12 226 LYS A CA 1
ATOM 1727 C C . LYS A 1 226 ? -3.304 1.545 -18.280 1.00 95.12 226 LYS A C 1
ATOM 1729 O O . LYS A 1 226 ? -3.489 1.118 -17.143 1.00 95.12 226 LYS A O 1
ATOM 1734 N N . LYS A 1 227 ? -2.602 2.643 -18.557 1.00 97.00 227 LYS A N 1
ATOM 1735 C CA . LYS A 1 227 ? -1.984 3.516 -17.555 1.00 97.00 227 LYS A CA 1
ATOM 1736 C C . LYS A 1 227 ? -3.017 4.272 -16.717 1.00 97.00 227 LYS A C 1
ATOM 1738 O O . LYS A 1 227 ? -4.132 4.547 -17.168 1.00 97.00 227 LYS A O 1
ATOM 1743 N N . LEU A 1 228 ? -2.594 4.660 -15.517 1.00 96.88 228 LEU A N 1
ATOM 1744 C CA . LEU A 1 228 ? -3.329 5.553 -14.621 1.00 96.88 228 LEU A CA 1
ATOM 1745 C C . LEU A 1 228 ? -3.253 6.998 -15.111 1.00 96.88 228 LEU A C 1
ATOM 1747 O O . LEU A 1 228 ? -2.176 7.475 -15.457 1.00 96.88 228 LEU A O 1
ATOM 1751 N N . GLN A 1 229 ? -4.389 7.692 -15.111 1.00 95.69 229 GLN A N 1
ATOM 1752 C CA . GLN A 1 229 ? -4.539 9.038 -15.674 1.00 95.69 229 GLN A CA 1
ATOM 1753 C C . GLN A 1 229 ? -4.716 10.126 -14.610 1.00 95.69 229 GLN A C 1
ATOM 1755 O O . GLN A 1 229 ? -4.446 11.296 -14.859 1.00 95.69 229 GLN A O 1
ATOM 1760 N N . GLY A 1 230 ? -5.188 9.767 -13.418 1.00 92.69 230 GLY A N 1
ATOM 1761 C CA . GLY A 1 230 ? -5.473 10.693 -12.323 1.00 92.69 230 GLY A CA 1
ATOM 1762 C C . GLY A 1 230 ? -4.256 11.042 -11.474 1.00 92.69 230 GLY A C 1
ATOM 1763 O O . GLY A 1 230 ? -4.393 11.790 -10.510 1.00 92.69 230 GLY A O 1
ATOM 1764 N N . LEU A 1 231 ? -3.081 10.501 -11.806 1.00 94.00 231 LEU A N 1
ATOM 1765 C CA . LEU A 1 231 ? -1.859 10.696 -11.040 1.00 94.00 231 LEU A CA 1
ATOM 1766 C C . LEU A 1 231 ? -1.044 11.891 -11.555 1.00 94.00 231 LEU A C 1
ATOM 1768 O O . LEU A 1 231 ? -0.549 11.882 -12.685 1.00 94.00 231 LEU A O 1
ATOM 1772 N N . GLY A 1 232 ? -0.837 12.883 -10.692 1.00 94.69 232 GLY A N 1
ATOM 1773 C CA . GLY A 1 232 ? -0.005 14.056 -10.962 1.00 94.69 232 GLY A CA 1
ATOM 1774 C C . GLY A 1 232 ? -0.357 15.233 -10.054 1.00 94.69 232 GLY A C 1
ATOM 1775 O O . GLY A 1 232 ? -1.280 15.150 -9.246 1.00 94.69 232 GLY A O 1
ATOM 1776 N N . LEU A 1 233 ? 0.381 16.336 -10.166 1.00 96.12 233 LEU A N 1
ATOM 1777 C CA . LEU A 1 233 ? 0.102 17.543 -9.385 1.00 96.12 233 LEU A CA 1
ATOM 1778 C C . LEU A 1 233 ? -1.193 18.221 -9.850 1.00 96.12 233 LEU A C 1
ATOM 1780 O O . LEU A 1 233 ? -1.502 18.253 -11.049 1.00 96.12 233 LEU A O 1
ATOM 1784 N N . VAL A 1 234 ? -1.925 18.812 -8.899 1.00 93.56 234 VAL A N 1
ATOM 1785 C CA . VAL A 1 234 ? -3.055 19.704 -9.193 1.00 93.56 234 VAL A CA 1
ATOM 1786 C C . VAL A 1 234 ? -2.566 20.843 -10.103 1.00 93.56 234 VAL A C 1
ATOM 1788 O O . VAL A 1 234 ? -1.564 21.486 -9.781 1.00 93.56 234 VAL A O 1
ATOM 1791 N N . PRO A 1 235 ? -3.247 21.150 -11.224 1.00 89.38 235 PRO A N 1
ATOM 1792 C CA . PRO A 1 235 ? -2.879 22.285 -12.065 1.00 89.38 235 PRO A CA 1
ATOM 1793 C C . PRO A 1 235 ? -2.850 23.603 -11.274 1.00 89.38 235 PRO A C 1
ATOM 1795 O O . PRO A 1 235 ? -3.860 24.015 -10.707 1.00 89.38 235 PRO A O 1
ATOM 1798 N N . GLY A 1 236 ? -1.690 24.266 -11.243 1.00 88.69 236 GLY A N 1
ATOM 1799 C CA . GLY A 1 236 ? -1.474 25.495 -10.467 1.00 88.69 236 GLY A CA 1
ATOM 1800 C C . GLY A 1 236 ? -1.246 25.286 -8.963 1.00 88.69 236 GLY A C 1
ATOM 1801 O O . GLY A 1 236 ? -1.086 26.273 -8.249 1.00 88.69 236 GLY A O 1
ATOM 1802 N N . GLY A 1 237 ? -1.224 24.036 -8.492 1.00 92.25 237 GLY A N 1
ATOM 1803 C CA . GLY A 1 237 ? -0.833 23.668 -7.133 1.00 92.25 237 GLY A CA 1
ATOM 1804 C C . GLY A 1 237 ? 0.684 23.690 -6.921 1.00 92.25 237 GLY A C 1
ATOM 1805 O O . GLY A 1 237 ? 1.471 23.844 -7.859 1.00 92.25 237 GLY A O 1
ATOM 1806 N N . GLY A 1 238 ? 1.093 23.548 -5.664 1.00 94.12 238 GLY A N 1
ATOM 1807 C CA . GLY A 1 238 ? 2.487 23.410 -5.263 1.00 94.12 238 GLY A CA 1
ATOM 1808 C C . GLY A 1 238 ? 3.039 21.990 -5.463 1.00 94.12 238 GLY A C 1
ATOM 1809 O O . GLY A 1 238 ? 2.296 21.051 -5.746 1.00 94.12 238 GLY A O 1
ATOM 1810 N N . PRO A 1 239 ? 4.351 21.792 -5.245 1.00 93.88 239 PRO A N 1
ATOM 1811 C CA . PRO A 1 239 ? 5.019 20.492 -5.402 1.00 93.88 239 PRO A CA 1
ATOM 1812 C C . PRO A 1 239 ? 4.549 19.412 -4.406 1.00 93.88 239 PRO A C 1
ATOM 1814 O O . PRO A 1 239 ? 4.916 18.245 -4.543 1.00 93.88 239 PRO A O 1
ATOM 1817 N N . LEU A 1 240 ? 3.740 19.791 -3.411 1.00 94.81 240 LEU A N 1
ATOM 1818 C CA . LEU A 1 240 ? 3.129 18.904 -2.419 1.00 94.81 240 LEU A CA 1
ATOM 1819 C C . LEU A 1 240 ? 1.637 18.625 -2.682 1.00 94.81 240 LEU A C 1
ATOM 1821 O O . LEU A 1 240 ? 1.034 17.853 -1.941 1.00 94.81 240 LEU A O 1
ATOM 1825 N N . ASP A 1 241 ? 1.051 19.190 -3.739 1.00 95.19 241 ASP A N 1
ATOM 1826 C CA . ASP A 1 241 ? -0.369 19.029 -4.075 1.00 95.19 241 ASP A CA 1
ATOM 1827 C C . ASP A 1 241 ? -0.572 17.876 -5.074 1.00 95.19 241 ASP A C 1
ATOM 1829 O O . ASP A 1 241 ? -1.079 18.062 -6.184 1.00 95.19 241 ASP A O 1
ATOM 1833 N N . LEU A 1 242 ? -0.125 16.670 -4.708 1.00 95.31 242 LEU A N 1
ATOM 1834 C CA . LEU A 1 242 ? -0.281 15.473 -5.539 1.00 95.31 242 LEU A CA 1
ATOM 1835 C C . LEU A 1 242 ? -1.717 14.938 -5.472 1.00 95.31 242 LEU A C 1
ATOM 1837 O O . LEU A 1 242 ? -2.229 14.619 -4.399 1.00 95.31 242 LEU A O 1
ATOM 1841 N N . VAL A 1 243 ? -2.334 14.752 -6.637 1.00 94.69 243 VAL A N 1
ATOM 1842 C CA . VAL A 1 243 ? -3.551 13.953 -6.796 1.00 94.69 243 VAL A CA 1
ATOM 1843 C C . VAL A 1 243 ? -3.148 12.509 -7.059 1.00 94.69 243 VAL A C 1
ATOM 1845 O O . VAL A 1 243 ? -2.292 12.235 -7.900 1.00 94.69 243 VAL A O 1
ATOM 1848 N N . THR A 1 244 ? -3.765 11.584 -6.328 1.00 94.06 244 THR A N 1
ATOM 1849 C CA . THR A 1 244 ? -3.588 10.142 -6.525 1.00 94.06 244 THR A CA 1
ATOM 1850 C C . THR A 1 244 ? -4.783 9.549 -7.283 1.00 94.06 244 THR A C 1
ATOM 1852 O O . THR A 1 244 ? -5.868 10.140 -7.266 1.00 94.06 244 THR A O 1
ATOM 1855 N N . PRO A 1 245 ? -4.612 8.394 -7.956 1.00 94.62 245 PRO A N 1
ATOM 1856 C CA . PRO A 1 245 ? -5.698 7.713 -8.651 1.00 94.62 245 PRO A CA 1
ATOM 1857 C C . PRO A 1 245 ? -6.917 7.479 -7.759 1.00 94.62 245 PRO A C 1
ATOM 1859 O O . PRO A 1 245 ? -6.796 6.986 -6.636 1.00 94.62 245 PRO A O 1
ATOM 1862 N N . SER A 1 246 ? -8.106 7.776 -8.284 1.00 94.25 246 SER A N 1
ATOM 1863 C CA . SER A 1 246 ? -9.364 7.562 -7.569 1.00 94.25 246 SER A CA 1
ATOM 1864 C C . SER A 1 246 ? -10.061 6.284 -8.029 1.00 94.25 246 SER A C 1
ATOM 1866 O O . SER A 1 246 ? -10.399 6.123 -9.200 1.00 94.25 246 SER A O 1
ATOM 1868 N N . ALA A 1 247 ? -10.364 5.401 -7.077 1.00 94.06 247 ALA A N 1
ATOM 1869 C CA . ALA A 1 247 ? -11.069 4.146 -7.333 1.00 94.06 247 ALA A CA 1
ATOM 1870 C C . ALA A 1 247 ? -12.570 4.334 -7.615 1.00 94.06 247 ALA A C 1
ATOM 1872 O O . ALA A 1 247 ? -13.248 3.402 -8.058 1.00 94.06 247 ALA A O 1
ATOM 1873 N N . THR A 1 248 ? -13.095 5.525 -7.325 1.00 93.19 248 THR A N 1
ATOM 1874 C CA . THR A 1 248 ? -14.522 5.872 -7.389 1.00 93.19 248 THR A CA 1
ATOM 1875 C C . THR A 1 248 ? -14.795 7.088 -8.274 1.00 93.19 248 THR A C 1
ATOM 1877 O O . THR A 1 248 ? -15.916 7.248 -8.752 1.00 93.19 248 THR A O 1
ATOM 1880 N N . GLY A 1 249 ? -13.782 7.920 -8.535 1.00 92.38 249 GLY A N 1
ATOM 1881 C CA . GLY A 1 249 ? -13.859 9.118 -9.367 1.00 92.38 249 GLY A CA 1
ATOM 1882 C C . GLY A 1 249 ? -13.091 9.007 -10.686 1.00 92.38 249 GLY A C 1
ATOM 1883 O O . GLY A 1 249 ? -12.207 8.171 -10.868 1.00 92.38 249 GLY A O 1
ATOM 1884 N N . ALA A 1 250 ? -13.434 9.878 -11.632 1.00 91.94 250 ALA A N 1
ATOM 1885 C CA . ALA A 1 250 ? -12.678 10.015 -12.871 1.00 91.94 250 ALA A CA 1
ATOM 1886 C C . ALA A 1 250 ? -11.239 10.514 -12.599 1.00 91.94 250 ALA A C 1
ATOM 1888 O O . ALA A 1 250 ? -11.027 11.241 -11.626 1.00 91.94 250 ALA A O 1
ATOM 1889 N N . PRO A 1 251 ? -10.268 10.184 -13.468 1.00 93.94 251 PRO A N 1
ATOM 1890 C CA . PRO A 1 251 ? -10.405 9.328 -14.656 1.00 93.94 251 PRO A CA 1
ATOM 1891 C C . PRO A 1 251 ? -10.252 7.820 -14.369 1.00 93.94 251 PRO A C 1
ATOM 1893 O O . PRO A 1 251 ? -10.653 7.000 -15.195 1.00 93.94 251 PRO A O 1
ATOM 1896 N N . ASP A 1 252 ? -9.728 7.435 -13.202 1.00 95.38 252 ASP A N 1
ATOM 1897 C CA . ASP A 1 252 ? -9.270 6.060 -12.942 1.00 95.38 252 ASP A CA 1
ATOM 1898 C C . ASP A 1 252 ? -10.333 5.103 -12.388 1.00 95.38 252 ASP A C 1
ATOM 1900 O O . ASP A 1 252 ? -10.079 3.901 -12.277 1.00 95.38 252 ASP A O 1
ATOM 1904 N N . ALA A 1 253 ? -11.562 5.568 -12.134 1.00 93.75 253 ALA A N 1
ATOM 1905 C CA . ALA A 1 253 ? -12.662 4.703 -11.699 1.00 93.75 253 ALA A CA 1
ATOM 1906 C C . ALA A 1 253 ? -12.893 3.497 -12.627 1.00 93.75 253 ALA A C 1
ATOM 1908 O O . ALA A 1 253 ? -13.404 2.471 -12.180 1.00 93.75 253 ALA A O 1
ATOM 1909 N N . GLN A 1 254 ? -12.498 3.585 -13.900 1.00 93.81 254 GLN A N 1
ATOM 1910 C CA . GLN A 1 254 ? -12.632 2.515 -14.894 1.00 93.81 254 GLN A CA 1
ATOM 1911 C C . GLN A 1 254 ? -11.307 1.797 -15.212 1.00 93.81 254 GLN A C 1
ATOM 1913 O O . GLN A 1 254 ? -11.224 1.092 -16.215 1.00 93.81 254 GLN A O 1
ATOM 1918 N N . THR A 1 255 ? -10.255 1.991 -14.415 1.00 94.81 255 THR A N 1
ATOM 1919 C CA . THR A 1 255 ? -8.935 1.363 -14.602 1.00 94.81 255 THR A CA 1
ATOM 1920 C C . THR A 1 255 ? -8.727 0.248 -13.584 1.00 94.81 255 THR A C 1
ATOM 1922 O O . THR A 1 255 ? -8.952 0.452 -12.396 1.00 94.81 255 THR A O 1
ATOM 1925 N N . LEU A 1 256 ? -8.317 -0.947 -14.013 1.00 96.50 256 LEU A N 1
ATOM 1926 C CA . LEU A 1 256 ? -7.930 -2.004 -13.077 1.00 96.50 256 LEU A CA 1
ATOM 1927 C C . LEU A 1 256 ? -6.539 -1.672 -12.531 1.00 96.50 256 LEU A C 1
ATOM 1929 O O . LEU A 1 256 ? -5.583 -1.620 -13.302 1.00 96.50 256 LEU A O 1
ATOM 1933 N N . TYR A 1 257 ? -6.432 -1.419 -11.229 1.00 97.12 257 TYR A N 1
ATOM 1934 C CA . TYR A 1 257 ? -5.158 -1.124 -10.585 1.00 97.12 257 TYR A CA 1
ATOM 1935 C C . TYR A 1 257 ? -5.186 -1.467 -9.104 1.00 97.12 257 TYR A C 1
ATOM 1937 O O . TYR A 1 257 ? -6.250 -1.401 -8.496 1.00 97.12 257 TYR A O 1
ATOM 1945 N N . GLU A 1 258 ? -4.011 -1.748 -8.550 1.00 97.00 258 GLU A N 1
ATOM 1946 C CA . GLU A 1 258 ? -3.757 -1.912 -7.119 1.00 97.00 258 GLU A CA 1
ATOM 1947 C C . GLU A 1 258 ? -2.454 -1.208 -6.737 1.00 97.00 258 GLU A C 1
ATOM 1949 O O . GLU A 1 258 ? -1.678 -0.819 -7.617 1.00 97.00 258 GLU A O 1
ATOM 1954 N N . PHE A 1 259 ? -2.197 -1.034 -5.444 1.00 96.69 259 PHE A N 1
ATOM 1955 C CA . PHE A 1 259 ? -0.937 -0.459 -4.988 1.00 96.69 259 PHE A CA 1
ATOM 1956 C C . PHE A 1 259 ? -0.368 -1.106 -3.725 1.00 96.69 259 PHE A C 1
ATOM 1958 O O . PHE A 1 259 ? -1.060 -1.737 -2.928 1.00 96.69 259 PHE A O 1
ATOM 1965 N N . MET A 1 260 ? 0.938 -0.922 -3.556 1.00 95.56 260 MET A N 1
ATOM 1966 C CA . MET A 1 260 ? 1.677 -1.203 -2.327 1.00 95.56 260 MET A CA 1
ATOM 1967 C C . MET A 1 260 ? 2.159 0.115 -1.738 1.00 95.56 260 MET A C 1
ATOM 1969 O O . MET A 1 260 ? 2.495 1.040 -2.482 1.00 95.56 260 MET A O 1
ATOM 1973 N N . GLU A 1 261 ? 2.206 0.196 -0.416 1.00 94.69 261 GLU A N 1
ATOM 1974 C CA . GLU A 1 261 ? 2.739 1.350 0.301 1.00 94.69 261 GLU A CA 1
ATOM 1975 C C . GLU A 1 261 ? 4.110 0.997 0.859 1.00 94.69 261 GLU A C 1
ATOM 1977 O O . GLU A 1 261 ? 4.327 -0.107 1.362 1.00 94.69 261 GLU A O 1
ATOM 1982 N N . LEU A 1 262 ? 5.055 1.923 0.720 1.00 92.81 262 LEU A N 1
ATOM 1983 C CA . LEU A 1 262 ? 6.413 1.743 1.204 1.00 92.81 262 LEU A CA 1
ATOM 1984 C C . LEU A 1 262 ? 6.998 3.081 1.624 1.00 92.81 262 LEU A C 1
ATOM 1986 O O . LEU A 1 262 ? 6.861 4.077 0.927 1.00 92.81 262 LEU A O 1
ATOM 1990 N N . SER A 1 263 ? 7.629 3.121 2.788 1.00 92.25 263 SER A N 1
ATOM 1991 C CA . SER A 1 263 ? 8.212 4.334 3.336 1.00 92.25 263 SER A CA 1
ATOM 1992 C C . SER A 1 263 ? 9.596 4.039 3.876 1.00 92.25 263 SER A C 1
ATOM 1994 O O . SER A 1 263 ? 9.732 3.300 4.847 1.00 92.25 263 SER A O 1
ATOM 1996 N N . ALA A 1 264 ? 10.611 4.643 3.270 1.00 89.88 264 ALA A N 1
ATOM 1997 C CA . ALA A 1 264 ? 11.967 4.628 3.792 1.00 89.88 264 ALA A CA 1
ATOM 1998 C C . ALA A 1 264 ? 12.196 5.886 4.628 1.00 89.88 264 ALA A C 1
ATOM 2000 O O . ALA A 1 264 ? 12.139 7.004 4.122 1.00 89.88 264 ALA A O 1
ATOM 2001 N N . THR A 1 265 ? 12.419 5.715 5.925 1.00 83.12 265 THR A N 1
ATOM 2002 C CA . THR A 1 265 ? 12.596 6.824 6.869 1.00 83.12 265 THR A CA 1
ATOM 2003 C C . THR A 1 265 ? 13.878 6.643 7.649 1.00 83.12 265 THR A C 1
ATOM 2005 O O . THR A 1 265 ? 14.139 5.558 8.143 1.00 83.12 265 THR A O 1
ATOM 2008 N N . ILE A 1 266 ? 14.653 7.701 7.816 1.00 75.81 266 ILE A N 1
ATOM 2009 C CA . ILE A 1 266 ? 15.870 7.705 8.631 1.00 75.81 266 ILE A CA 1
ATOM 2010 C C . ILE A 1 266 ? 15.581 8.442 9.943 1.00 75.81 266 ILE A C 1
ATOM 2012 O O . ILE A 1 266 ? 14.833 9.423 9.945 1.00 75.81 266 ILE A O 1
ATOM 2016 N N . GLN A 1 267 ? 16.169 8.004 11.057 1.00 67.38 267 GLN A N 1
ATOM 2017 C CA . GLN A 1 267 ? 16.124 8.792 12.294 1.00 67.38 267 GLN A CA 1
ATOM 2018 C C . GLN A 1 267 ? 16.898 10.109 12.109 1.00 67.38 267 GLN A C 1
ATOM 2020 O O . GLN A 1 267 ? 17.871 10.166 11.360 1.00 67.38 267 GLN A O 1
ATOM 2025 N N . ASP A 1 268 ? 16.525 11.181 12.810 1.00 63.91 268 ASP A N 1
ATOM 2026 C CA . ASP A 1 268 ? 17.203 12.488 12.701 1.00 63.91 268 ASP A CA 1
ATOM 2027 C C . ASP A 1 268 ? 18.556 12.553 13.437 1.00 63.91 268 ASP A C 1
ATOM 2029 O O . ASP A 1 268 ? 18.952 13.584 13.975 1.00 63.91 268 ASP A O 1
ATOM 2033 N N . THR A 1 269 ? 19.293 11.442 13.446 1.00 60.78 269 THR A N 1
ATOM 2034 C CA . THR A 1 269 ? 20.632 11.330 14.030 1.00 60.78 269 THR A CA 1
ATOM 2035 C C . THR A 1 269 ? 21.663 11.137 12.911 1.00 60.78 269 THR A C 1
ATOM 2037 O O . THR A 1 269 ? 21.426 10.333 12.008 1.00 60.78 269 THR A O 1
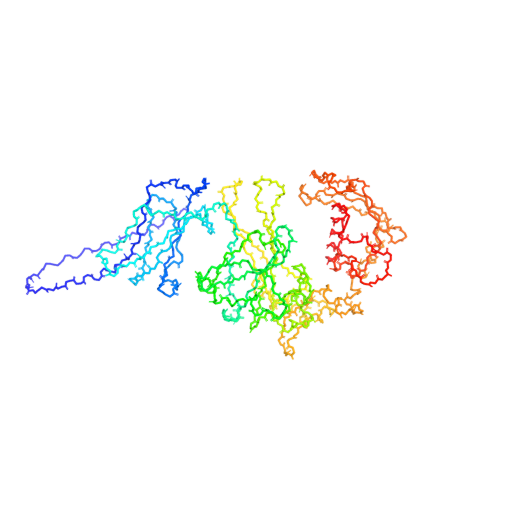ATOM 2040 N N . PRO A 1 270 ? 22.804 11.854 12.921 1.00 50.53 270 PRO A N 1
ATOM 2041 C CA . PRO A 1 270 ? 23.868 11.645 11.940 1.00 50.53 270 PRO A CA 1
ATOM 2042 C C . PRO A 1 270 ? 24.324 10.180 11.900 1.00 50.53 270 PRO A C 1
ATOM 2044 O O . PRO A 1 270 ? 24.592 9.597 12.946 1.00 50.53 270 PRO A O 1
ATOM 2047 N N . GLY A 1 271 ? 24.415 9.602 10.699 1.00 56.22 271 GLY A N 1
ATOM 2048 C CA . GLY A 1 271 ? 24.803 8.199 10.503 1.00 56.22 271 GLY A CA 1
ATOM 2049 C C . GLY A 1 271 ? 23.684 7.177 10.727 1.00 56.22 271 GLY A C 1
ATOM 2050 O O . GLY A 1 271 ? 23.963 5.986 10.721 1.00 56.22 271 GLY A O 1
ATOM 2051 N N . ALA A 1 272 ? 22.436 7.613 10.930 1.00 64.44 272 ALA A N 1
ATOM 2052 C CA . ALA A 1 272 ? 21.306 6.697 11.018 1.00 64.44 272 ALA A CA 1
ATOM 2053 C C . ALA A 1 272 ? 21.052 5.972 9.685 1.00 64.44 272 ALA A C 1
ATOM 2055 O O . ALA A 1 272 ? 21.301 6.497 8.601 1.00 64.44 272 ALA A O 1
ATOM 2056 N N . GLU A 1 273 ? 20.513 4.766 9.777 1.00 71.31 273 GLU A N 1
ATOM 2057 C CA . GLU A 1 273 ? 20.134 3.961 8.621 1.00 71.31 273 GLU A CA 1
ATOM 2058 C C . GLU A 1 273 ? 18.673 4.212 8.235 1.00 71.31 273 GLU A C 1
ATOM 2060 O O . GLU A 1 273 ? 17.856 4.676 9.042 1.00 71.31 273 GLU A O 1
ATOM 2065 N N . TYR A 1 274 ? 18.330 3.902 6.984 1.00 79.56 274 TYR A N 1
ATOM 2066 C CA . TYR A 1 274 ? 16.938 3.901 6.555 1.00 79.56 274 TYR A CA 1
ATOM 2067 C C . TYR A 1 274 ? 16.191 2.720 7.180 1.00 79.56 274 TYR A C 1
ATOM 2069 O O . TYR A 1 274 ? 16.576 1.565 7.044 1.00 79.56 274 TYR A O 1
ATOM 2077 N N . ILE A 1 275 ? 15.060 3.020 7.803 1.00 84.44 275 ILE A N 1
ATOM 2078 C CA . ILE A 1 275 ? 14.041 2.067 8.223 1.00 84.44 275 ILE A CA 1
ATOM 2079 C C . ILE A 1 275 ? 13.009 1.993 7.102 1.00 84.44 275 ILE A C 1
ATOM 2081 O O . ILE A 1 275 ? 12.344 2.989 6.803 1.00 84.44 275 ILE A O 1
ATOM 2085 N N . LEU A 1 276 ? 12.875 0.818 6.490 1.00 87.50 276 LEU A N 1
ATOM 2086 C CA . LEU A 1 276 ? 11.852 0.548 5.489 1.00 87.50 276 LEU A CA 1
ATOM 2087 C C . LEU A 1 276 ? 10.594 -0.009 6.162 1.00 87.50 276 LEU A C 1
ATOM 2089 O O . LEU A 1 276 ? 10.618 -1.069 6.781 1.00 87.50 276 LEU A O 1
ATOM 2093 N N . PHE A 1 277 ? 9.479 0.683 5.978 1.00 90.56 277 PHE A N 1
ATOM 2094 C CA . PHE A 1 277 ? 8.142 0.148 6.207 1.00 90.56 277 PHE A CA 1
ATOM 2095 C C . PHE A 1 277 ? 7.543 -0.214 4.858 1.00 90.56 277 PHE A C 1
ATOM 2097 O O . PHE A 1 277 ? 7.631 0.586 3.931 1.00 90.56 277 PHE A O 1
ATOM 2104 N N . ALA A 1 278 ? 6.930 -1.385 4.733 1.00 92.19 278 ALA A N 1
ATOM 2105 C CA . ALA A 1 278 ? 6.253 -1.779 3.507 1.00 92.19 278 ALA A CA 1
ATOM 2106 C C . ALA A 1 278 ? 5.012 -2.617 3.819 1.00 92.19 278 ALA A C 1
ATOM 2108 O O . ALA A 1 278 ? 5.037 -3.476 4.703 1.00 92.19 278 ALA A O 1
ATOM 2109 N N . ASN A 1 279 ? 3.928 -2.391 3.079 1.00 93.44 279 ASN A N 1
ATOM 2110 C CA . ASN A 1 279 ? 2.683 -3.130 3.236 1.00 93.44 279 ASN A CA 1
ATOM 2111 C C . ASN A 1 279 ? 1.886 -3.228 1.929 1.00 93.44 279 ASN A C 1
ATOM 2113 O O . ASN A 1 279 ? 1.859 -2.322 1.097 1.00 93.44 279 ASN A O 1
ATOM 2117 N N . THR A 1 280 ? 1.147 -4.328 1.795 1.00 93.88 280 THR A N 1
ATOM 2118 C CA . THR A 1 280 ? -0.059 -4.371 0.960 1.00 93.88 280 THR A CA 1
ATOM 2119 C C . THR A 1 280 ? -1.188 -3.638 1.682 1.00 93.88 280 THR A C 1
ATOM 2121 O O . THR A 1 280 ? -1.249 -3.684 2.914 1.00 93.88 280 THR A O 1
ATOM 2124 N N . SER A 1 281 ? -2.113 -3.006 0.960 1.00 93.00 281 SER A N 1
ATOM 2125 C CA . SER A 1 281 ? -3.255 -2.323 1.576 1.00 93.00 281 SER A CA 1
ATOM 2126 C C . SER A 1 281 ? -4.560 -2.657 0.864 1.00 93.00 281 SER A C 1
ATOM 2128 O O . SER A 1 281 ? -4.593 -2.778 -0.352 1.00 93.00 281 SER A O 1
ATOM 2130 N N . VAL A 1 282 ? -5.634 -2.805 1.642 1.00 94.94 282 VAL A N 1
ATOM 2131 C CA . VAL A 1 282 ? -7.026 -2.850 1.151 1.00 94.94 282 VAL A CA 1
ATOM 2132 C C . VAL A 1 282 ? -7.924 -1.886 1.922 1.00 94.94 282 VAL A C 1
ATOM 2134 O O . VAL A 1 282 ? -9.138 -2.072 2.024 1.00 94.94 282 VAL A O 1
ATOM 2137 N N . VAL A 1 283 ? -7.311 -0.851 2.503 1.00 93.44 283 VAL A N 1
ATOM 2138 C CA . VAL A 1 283 ? -8.019 0.193 3.253 1.00 93.44 283 VAL A CA 1
ATOM 2139 C C . VAL A 1 283 ? -8.993 0.940 2.342 1.00 93.44 283 VAL A C 1
ATOM 2141 O O . VAL A 1 283 ? -10.099 1.264 2.770 1.00 93.44 283 VAL A O 1
ATOM 2144 N N . ASP A 1 284 ? -8.631 1.143 1.074 1.00 94.44 284 ASP A N 1
ATOM 2145 C CA . ASP A 1 284 ? -9.483 1.813 0.092 1.00 94.44 284 ASP A CA 1
ATOM 2146 C C . ASP A 1 284 ? -10.323 0.828 -0.731 1.00 94.44 284 ASP A C 1
ATOM 2148 O O . ASP A 1 284 ? -11.540 0.973 -0.860 1.00 94.44 284 ASP A O 1
ATOM 2152 N N . PHE A 1 285 ? -9.703 -0.200 -1.299 1.00 97.00 285 PHE A N 1
ATOM 2153 C CA . PHE A 1 285 ? -10.392 -1.200 -2.109 1.00 97.00 285 PHE A CA 1
ATOM 2154 C C . PHE A 1 285 ? -9.534 -2.459 -2.251 1.00 97.00 285 PHE A C 1
ATOM 2156 O O . PHE A 1 285 ? -8.365 -2.472 -1.890 1.00 97.00 285 PHE A O 1
ATOM 2163 N N . PHE A 1 286 ? -10.134 -3.513 -2.796 1.00 97.69 286 PHE A N 1
ATOM 2164 C CA . PHE A 1 286 ? -9.444 -4.707 -3.270 1.00 97.69 286 PHE A CA 1
ATOM 2165 C C . PHE A 1 286 ? -9.747 -4.907 -4.755 1.00 97.69 286 PHE A C 1
ATOM 2167 O O . PHE A 1 286 ? -10.916 -5.010 -5.131 1.00 97.69 286 PHE A O 1
ATOM 2174 N N . SER A 1 287 ? -8.728 -4.984 -5.606 1.00 96.06 287 SER A N 1
ATOM 2175 C CA . SER A 1 287 ? -8.901 -5.174 -7.055 1.00 96.06 287 SER A CA 1
ATOM 2176 C C . SER A 1 287 ? -8.277 -6.479 -7.564 1.00 96.06 287 SER A C 1
ATOM 2178 O O . SER A 1 287 ? -8.963 -7.331 -8.142 1.00 96.06 287 SER A O 1
ATOM 2180 N N . VAL A 1 288 ? -6.986 -6.659 -7.295 1.00 94.38 288 VAL A N 1
ATOM 2181 C CA . VAL A 1 288 ? -6.179 -7.838 -7.595 1.00 94.38 288 VAL A CA 1
ATOM 2182 C C . VAL A 1 288 ? -5.416 -8.255 -6.340 1.00 94.38 288 VAL A C 1
ATOM 2184 O O . VAL A 1 288 ? -5.092 -7.435 -5.486 1.00 94.38 288 VAL A O 1
ATOM 2187 N N . GLY A 1 289 ? -5.133 -9.551 -6.210 1.00 93.56 289 GLY A N 1
ATOM 2188 C CA . GLY A 1 289 ? -4.329 -10.044 -5.096 1.00 93.56 289 GLY A CA 1
ATOM 2189 C C . GLY A 1 289 ? -2.862 -9.678 -5.294 1.00 93.56 289 GLY A C 1
ATOM 2190 O O . GLY A 1 289 ? -2.226 -10.226 -6.190 1.00 93.56 289 GLY A O 1
ATOM 2191 N N . LEU A 1 290 ? -2.333 -8.784 -4.458 1.00 94.75 290 LEU A N 1
ATOM 2192 C CA . LEU A 1 290 ? -0.898 -8.517 -4.368 1.00 94.75 290 LEU A CA 1
ATOM 2193 C C . LEU A 1 290 ? -0.262 -9.291 -3.210 1.00 94.75 290 LEU A C 1
ATOM 2195 O O . LEU A 1 290 ? -0.846 -9.435 -2.134 1.00 94.75 290 LEU A O 1
ATOM 2199 N N . GLY A 1 291 ? 0.954 -9.771 -3.442 1.00 93.62 291 GLY A N 1
ATOM 2200 C CA . GLY A 1 291 ? 1.832 -10.344 -2.431 1.00 93.62 291 GLY A CA 1
ATOM 2201 C C . GLY A 1 291 ? 3.177 -9.636 -2.472 1.00 93.62 291 GLY A C 1
ATOM 2202 O O . GLY A 1 291 ? 3.600 -9.168 -3.527 1.00 93.62 291 GLY A O 1
ATOM 2203 N N . MET A 1 292 ? 3.839 -9.559 -1.326 1.00 93.88 292 MET A N 1
ATOM 2204 C CA . MET A 1 292 ? 5.149 -8.942 -1.187 1.00 93.88 292 MET A CA 1
ATOM 2205 C C . MET A 1 292 ? 6.047 -9.843 -0.352 1.00 93.88 292 MET A C 1
ATOM 2207 O O . MET A 1 292 ? 5.633 -10.352 0.690 1.00 93.88 292 MET A O 1
ATOM 2211 N N . THR A 1 293 ? 7.288 -9.993 -0.801 1.00 92.56 293 THR A N 1
ATOM 2212 C CA . THR A 1 293 ? 8.342 -10.681 -0.065 1.00 92.56 293 THR A CA 1
ATOM 2213 C C . THR A 1 293 ? 9.484 -9.707 0.173 1.00 92.56 293 THR A C 1
ATOM 2215 O O . THR A 1 293 ? 10.039 -9.169 -0.783 1.00 92.56 293 THR A O 1
ATOM 2218 N N . LEU A 1 294 ? 9.836 -9.492 1.438 1.00 90.81 294 LEU A N 1
ATOM 2219 C CA . LEU A 1 294 ? 11.020 -8.746 1.837 1.00 90.81 294 LEU A CA 1
ATOM 2220 C C . LEU A 1 294 ? 12.138 -9.740 2.147 1.00 90.81 294 LEU A C 1
ATOM 2222 O O . LEU A 1 294 ? 11.953 -10.655 2.950 1.00 90.81 294 LEU A O 1
ATOM 2226 N N . ARG A 1 295 ? 13.291 -9.555 1.506 1.00 85.88 295 ARG A N 1
ATOM 2227 C CA . ARG A 1 295 ? 14.535 -10.257 1.829 1.00 85.88 295 ARG A CA 1
ATOM 2228 C C . ARG A 1 295 ? 15.510 -9.244 2.399 1.00 85.88 295 ARG A C 1
ATOM 2230 O O . ARG A 1 295 ? 15.645 -8.162 1.830 1.00 85.88 295 ARG A O 1
ATOM 2237 N N . TYR A 1 296 ? 16.122 -9.571 3.525 1.00 79.31 296 TYR A N 1
ATOM 2238 C CA . TYR A 1 296 ? 17.071 -8.692 4.195 1.00 79.31 296 TYR A CA 1
ATOM 2239 C C . TYR A 1 296 ? 18.055 -9.508 5.027 1.00 79.31 296 TYR A C 1
ATOM 2241 O O . TYR A 1 296 ? 17.726 -10.597 5.501 1.00 79.31 296 TYR A O 1
ATOM 2249 N N . HIS A 1 297 ? 19.239 -8.942 5.228 1.00 71.19 297 HIS A N 1
ATOM 2250 C CA . HIS A 1 297 ? 20.223 -9.466 6.158 1.00 71.19 297 HIS A CA 1
ATOM 2251 C C . HIS A 1 297 ? 19.891 -8.978 7.572 1.00 71.19 297 HIS A C 1
ATOM 2253 O O . HIS A 1 297 ? 19.633 -7.791 7.771 1.00 71.19 297 HIS A O 1
ATOM 2259 N N . ASP A 1 298 ? 19.845 -9.889 8.538 1.00 72.50 298 ASP A N 1
ATOM 2260 C CA . ASP A 1 298 ? 19.648 -9.559 9.948 1.00 72.50 298 ASP A CA 1
ATOM 2261 C C . ASP A 1 298 ? 20.988 -9.596 10.676 1.00 72.50 298 ASP A C 1
ATOM 2263 O O . ASP A 1 298 ? 21.423 -10.667 11.103 1.00 72.50 298 ASP A O 1
ATOM 2267 N N . ASP A 1 299 ? 21.597 -8.424 10.858 1.00 65.75 299 ASP A N 1
ATOM 2268 C CA . ASP A 1 299 ? 22.892 -8.251 11.527 1.00 65.75 299 ASP A CA 1
ATOM 2269 C C . ASP A 1 299 ? 22.915 -8.871 12.934 1.00 65.75 299 ASP A C 1
ATOM 2271 O O . ASP A 1 299 ? 23.938 -9.365 13.397 1.00 65.75 299 ASP A O 1
ATOM 2275 N N . ALA A 1 300 ? 21.779 -8.895 13.644 1.00 66.62 300 ALA A N 1
ATOM 2276 C CA . ALA A 1 300 ? 21.738 -9.464 14.990 1.00 66.62 300 ALA A CA 1
ATOM 2277 C C . ALA A 1 300 ? 21.886 -10.992 14.985 1.00 66.62 300 ALA A C 1
ATOM 2279 O O . ALA A 1 300 ? 22.280 -11.580 15.997 1.00 66.62 300 ALA A O 1
ATOM 2280 N N . THR A 1 301 ? 21.525 -11.643 13.878 1.00 68.81 301 THR A N 1
ATOM 2281 C CA . THR A 1 301 ? 21.626 -13.096 13.721 1.00 68.81 301 THR A CA 1
ATOM 2282 C C . THR A 1 301 ? 22.591 -13.527 12.621 1.00 68.81 301 THR A C 1
ATOM 2284 O O . THR A 1 301 ? 22.713 -14.733 12.409 1.00 68.81 301 THR A O 1
ATOM 2287 N N . GLU A 1 302 ? 23.268 -12.577 11.964 1.00 64.19 302 GLU A N 1
ATOM 2288 C CA . GLU A 1 302 ? 24.216 -12.787 10.860 1.00 64.19 302 GLU A CA 1
ATOM 2289 C C . GLU A 1 302 ? 23.627 -13.727 9.793 1.00 64.19 302 GLU A C 1
ATOM 2291 O O . GLU A 1 302 ? 24.247 -14.702 9.361 1.00 64.19 302 GLU A O 1
ATOM 2296 N N . SER A 1 303 ? 22.350 -13.529 9.448 1.00 63.69 303 SER A N 1
ATOM 2297 C CA . SER A 1 303 ? 21.631 -14.455 8.570 1.00 63.69 303 SER A CA 1
ATOM 2298 C C . SER A 1 303 ? 20.610 -13.773 7.676 1.00 63.69 303 SER A C 1
ATOM 2300 O O . SER A 1 303 ? 19.977 -12.786 8.051 1.00 63.69 303 SER A O 1
ATOM 2302 N N . GLU A 1 304 ? 20.390 -14.374 6.509 1.00 71.31 304 GLU A N 1
ATOM 2303 C CA . GLU A 1 304 ? 19.327 -13.970 5.598 1.00 71.31 304 GLU A CA 1
ATOM 2304 C C . GLU A 1 304 ? 17.950 -14.271 6.186 1.00 71.31 304 GLU A C 1
ATOM 2306 O O . GLU A 1 304 ? 17.640 -15.396 6.601 1.00 71.31 304 GLU A O 1
ATOM 2311 N N . LYS A 1 305 ? 17.087 -13.259 6.168 1.00 80.38 305 LYS A N 1
ATOM 2312 C CA . LYS A 1 305 ? 15.676 -13.372 6.513 1.00 80.38 305 LYS A CA 1
ATOM 2313 C C . LYS A 1 305 ? 14.818 -13.179 5.282 1.00 80.38 305 LYS A C 1
ATOM 2315 O O . LYS A 1 305 ? 15.152 -12.480 4.327 1.00 80.38 305 LYS A O 1
ATOM 2320 N N . THR A 1 306 ? 13.666 -13.829 5.310 1.00 86.81 306 THR A N 1
ATOM 2321 C CA . THR A 1 306 ? 12.628 -13.658 4.304 1.00 86.81 306 THR A CA 1
ATOM 2322 C C . THR A 1 306 ? 11.294 -13.552 5.012 1.00 86.81 306 THR A C 1
ATOM 2324 O O . THR A 1 306 ? 10.881 -14.471 5.718 1.00 86.81 306 THR A O 1
ATOM 2327 N N . GLU A 1 307 ? 10.603 -12.445 4.784 1.00 90.00 307 GLU A N 1
ATOM 2328 C CA . GLU A 1 307 ? 9.252 -12.213 5.272 1.00 90.00 307 GLU A CA 1
ATOM 2329 C C . GLU A 1 307 ? 8.310 -12.075 4.085 1.00 90.00 307 GLU A C 1
ATOM 2331 O O . GLU A 1 307 ? 8.653 -11.471 3.073 1.00 90.00 307 GLU A O 1
ATOM 2336 N N . THR A 1 308 ? 7.125 -12.675 4.169 1.00 91.50 308 THR A N 1
ATOM 2337 C CA . THR A 1 308 ? 6.129 -12.611 3.094 1.00 91.50 308 THR A CA 1
ATOM 2338 C C . THR A 1 308 ? 4.778 -12.220 3.659 1.00 91.50 308 THR A C 1
ATOM 2340 O O . THR A 1 308 ? 4.318 -12.786 4.649 1.00 91.50 308 THR A O 1
ATOM 2343 N N . VAL A 1 309 ? 4.140 -11.259 3.000 1.00 92.19 309 VAL A N 1
ATOM 2344 C CA . VAL A 1 309 ? 2.816 -10.738 3.340 1.00 92.19 309 VAL A CA 1
ATOM 2345 C C . VAL A 1 309 ? 1.958 -10.612 2.084 1.00 92.19 309 VAL A C 1
ATOM 2347 O O . VAL A 1 309 ? 2.462 -10.579 0.962 1.00 92.19 309 VAL A O 1
ATOM 2350 N N . GLY A 1 310 ? 0.647 -10.508 2.280 1.00 92.12 310 GLY A N 1
ATOM 2351 C CA . GLY A 1 310 ? -0.317 -10.253 1.215 1.00 92.12 310 GLY A CA 1
ATOM 2352 C C . GLY A 1 310 ? -1.264 -11.420 0.975 1.00 92.12 310 GLY A C 1
ATOM 2353 O O . GLY A 1 310 ? -1.548 -12.221 1.866 1.00 92.12 310 GLY A O 1
ATOM 2354 N N . PHE A 1 311 ? -1.814 -11.464 -0.231 1.00 93.69 311 PHE A N 1
ATOM 2355 C CA . PHE A 1 311 ? -2.901 -12.365 -0.575 1.00 93.69 311 PHE A CA 1
ATOM 2356 C C . PHE A 1 311 ? -2.419 -13.764 -0.959 1.00 93.69 311 PHE A C 1
ATOM 2358 O O . PHE A 1 311 ? -1.378 -13.941 -1.589 1.00 93.69 311 PHE A O 1
ATOM 2365 N N . VAL A 1 312 ? -3.231 -14.767 -0.616 1.00 91.81 312 VAL A N 1
ATOM 2366 C CA . VAL A 1 312 ? -3.043 -16.139 -1.100 1.00 91.81 312 VAL A CA 1
ATOM 2367 C C . VAL A 1 312 ? -3.207 -16.212 -2.619 1.00 91.81 312 VAL A C 1
ATOM 2369 O O . VAL A 1 312 ? -3.853 -15.364 -3.244 1.00 91.81 312 VAL A O 1
ATOM 2372 N N . GLU A 1 313 ? -2.668 -17.269 -3.217 1.00 89.50 313 GLU A N 1
ATOM 2373 C CA . GLU A 1 313 ? -2.926 -17.574 -4.620 1.00 89.50 313 GLU A CA 1
ATOM 2374 C C . GLU A 1 313 ? -4.439 -17.643 -4.891 1.00 89.50 313 GLU A C 1
ATOM 2376 O O . GLU A 1 313 ? -5.223 -18.088 -4.050 1.00 89.50 313 GLU A O 1
ATOM 2381 N N . ASN A 1 314 ? -4.865 -17.163 -6.062 1.00 91.25 314 ASN A N 1
ATOM 2382 C CA . ASN A 1 314 ? -6.273 -17.110 -6.464 1.00 91.25 314 ASN A CA 1
ATOM 2383 C C . ASN A 1 314 ? -7.190 -16.235 -5.568 1.00 91.25 314 ASN A C 1
ATOM 2385 O O . ASN A 1 314 ? -8.418 -16.337 -5.645 1.00 91.25 314 ASN A O 1
ATOM 2389 N N . ALA A 1 315 ? -6.635 -15.335 -4.745 1.00 94.31 315 ALA A N 1
ATOM 2390 C CA . ALA A 1 315 ? -7.420 -14.504 -3.825 1.00 94.31 315 ALA A CA 1
ATOM 2391 C C . ALA A 1 315 ? -8.545 -13.709 -4.495 1.00 94.31 315 ALA A C 1
ATOM 2393 O O . ALA A 1 315 ? -9.627 -13.600 -3.924 1.00 94.31 315 ALA A O 1
ATOM 2394 N N . ARG A 1 316 ? -8.339 -13.192 -5.716 1.00 94.19 316 ARG A N 1
ATOM 2395 C CA . ARG A 1 316 ? -9.380 -12.432 -6.426 1.00 94.19 316 ARG A CA 1
ATOM 2396 C C . ARG A 1 316 ? -10.656 -13.250 -6.599 1.00 94.19 316 ARG A C 1
ATOM 2398 O O . ARG A 1 316 ? -11.732 -12.767 -6.267 1.00 94.19 316 ARG A O 1
ATOM 2405 N N . ASN A 1 317 ? -10.545 -14.501 -7.035 1.00 94.19 317 ASN A N 1
ATOM 2406 C CA . ASN A 1 317 ? -11.713 -15.361 -7.212 1.00 94.19 317 ASN A CA 1
ATOM 2407 C C . ASN A 1 317 ? -12.352 -15.738 -5.871 1.00 94.19 317 ASN A C 1
ATOM 2409 O O . ASN A 1 317 ? -13.575 -15.715 -5.764 1.00 94.19 317 ASN A O 1
ATOM 2413 N N . LEU A 1 318 ? -11.545 -16.018 -4.842 1.00 95.94 318 LEU A N 1
ATOM 2414 C CA . LEU A 1 318 ? -12.046 -16.332 -3.498 1.00 95.94 318 LEU A CA 1
ATOM 2415 C C . LEU A 1 318 ? -12.836 -15.163 -2.893 1.00 95.94 318 LEU A C 1
ATOM 2417 O O . LEU A 1 318 ? -13.932 -15.358 -2.366 1.00 95.94 318 LEU A O 1
ATOM 2421 N N . VAL A 1 319 ? -12.320 -13.938 -3.019 1.00 96.62 319 VAL A N 1
ATOM 2422 C CA . VAL A 1 319 ? -13.014 -12.729 -2.564 1.00 96.62 319 VAL A CA 1
ATOM 2423 C C . VAL A 1 319 ? -14.306 -12.539 -3.354 1.00 96.62 319 VAL A C 1
ATOM 2425 O O . VAL A 1 319 ? -15.372 -12.413 -2.758 1.00 96.62 319 VAL A O 1
ATOM 2428 N N . LEU A 1 320 ? -14.269 -12.592 -4.687 1.00 96.12 320 LEU A N 1
ATOM 2429 C CA . LEU A 1 320 ? -15.480 -12.408 -5.496 1.00 96.12 320 LEU A CA 1
ATOM 2430 C C . LEU A 1 320 ? -16.537 -13.494 -5.250 1.00 96.12 320 LEU A C 1
ATOM 2432 O O . LEU A 1 320 ? -17.730 -13.195 -5.287 1.00 96.12 320 LEU A O 1
ATOM 2436 N N . GLN A 1 321 ? -16.127 -14.724 -4.934 1.00 96.44 321 GLN A N 1
ATOM 2437 C CA . GLN A 1 321 ? -17.036 -15.786 -4.508 1.00 96.44 321 GLN A CA 1
ATOM 2438 C C . GLN A 1 321 ? -17.726 -15.438 -3.182 1.00 96.44 321 GLN A C 1
ATOM 2440 O O . GLN A 1 321 ? -18.939 -15.612 -3.063 1.00 96.44 321 GLN A O 1
ATOM 2445 N N . ALA A 1 322 ? -16.987 -14.911 -2.202 1.00 97.06 322 ALA A N 1
ATOM 2446 C CA . ALA A 1 322 ? -17.548 -14.501 -0.915 1.00 97.06 322 ALA A CA 1
ATOM 2447 C C . ALA A 1 322 ? -18.563 -13.350 -1.051 1.00 97.06 322 ALA A C 1
ATOM 2449 O O . ALA A 1 322 ? -19.565 -13.331 -0.336 1.00 97.06 322 ALA A O 1
ATOM 2450 N N . PHE A 1 323 ? -18.341 -12.433 -2.000 1.00 96.69 323 PHE A N 1
ATOM 2451 C CA . PHE A 1 323 ? -19.260 -11.337 -2.341 1.00 96.69 323 PHE A CA 1
ATOM 2452 C C . PHE A 1 323 ? -20.417 -11.757 -3.271 1.00 96.69 323 PHE A C 1
ATOM 2454 O O . PHE A 1 323 ? -21.345 -10.978 -3.498 1.00 96.69 323 PHE A O 1
ATOM 2461 N N . GLY A 1 324 ? -20.385 -12.974 -3.818 1.00 92.25 324 GLY A N 1
ATOM 2462 C CA . GLY A 1 324 ? -21.392 -13.489 -4.741 1.00 92.25 324 GLY A CA 1
ATOM 2463 C C . GLY A 1 324 ? -22.742 -13.823 -4.093 1.00 92.25 324 GLY A C 1
ATOM 2464 O O . GLY A 1 324 ? -22.942 -13.768 -2.876 1.00 92.25 324 GLY A O 1
ATOM 2465 N N . THR A 1 325 ? -23.713 -14.208 -4.924 1.00 87.62 325 THR A N 1
ATOM 2466 C CA . THR A 1 325 ? -25.011 -14.718 -4.454 1.00 87.62 325 THR A CA 1
ATOM 2467 C C . THR A 1 325 ? -24.812 -15.997 -3.636 1.00 87.62 325 THR A C 1
ATOM 2469 O O . THR A 1 325 ? -24.226 -16.957 -4.125 1.00 87.62 325 THR A O 1
ATOM 2472 N N . GLY A 1 326 ? -25.308 -16.017 -2.394 1.00 86.81 326 GLY A N 1
ATOM 2473 C CA . GLY A 1 326 ? -25.096 -17.132 -1.459 1.00 86.81 326 GLY A CA 1
ATOM 2474 C C . GLY A 1 326 ? -23.703 -17.174 -0.814 1.00 86.81 326 GLY A C 1
ATOM 2475 O O . GLY A 1 326 ? -23.418 -18.118 -0.082 1.00 86.81 326 GLY A O 1
ATOM 2476 N N . GLY A 1 327 ? -22.851 -16.175 -1.071 1.00 93.81 327 GLY A N 1
ATOM 2477 C CA . GLY A 1 327 ? -21.567 -16.006 -0.397 1.00 93.81 327 GLY A CA 1
ATOM 2478 C C . GLY A 1 327 ? -21.709 -15.563 1.065 1.00 93.81 327 GLY A C 1
ATOM 2479 O O . GLY A 1 327 ? -22.803 -15.249 1.536 1.00 93.81 327 GLY A O 1
ATOM 2480 N N . SER A 1 328 ? -20.587 -15.549 1.787 1.00 95.75 328 SER A N 1
ATOM 2481 C CA . SER A 1 328 ? -20.533 -15.264 3.228 1.00 95.75 328 SER A CA 1
ATOM 2482 C C . SER A 1 328 ? -20.619 -13.778 3.585 1.00 95.75 328 SER A C 1
ATOM 2484 O O . SER A 1 328 ? -20.773 -13.446 4.758 1.00 95.75 328 SER A O 1
ATOM 2486 N N . VAL A 1 329 ? -20.482 -12.877 2.611 1.00 96.12 329 VAL A N 1
ATOM 2487 C CA . VAL A 1 329 ? -20.496 -11.432 2.855 1.00 96.12 329 VAL A CA 1
ATOM 2488 C C . VAL A 1 329 ? -21.940 -10.921 3.006 1.00 96.12 329 VAL A C 1
ATOM 2490 O O . VAL A 1 329 ? -22.786 -11.261 2.168 1.00 96.12 329 VAL A O 1
ATOM 2493 N N . PRO A 1 330 ? -22.239 -10.087 4.028 1.00 93.69 330 PRO A N 1
ATOM 2494 C CA . PRO A 1 330 ? -23.564 -9.495 4.212 1.00 93.69 330 PRO A CA 1
ATOM 2495 C C . PRO A 1 330 ? -24.045 -8.700 2.992 1.00 93.69 330 PRO A C 1
ATOM 2497 O O . PRO A 1 330 ? -23.253 -8.136 2.232 1.00 93.69 330 PRO A O 1
ATOM 2500 N N . GLU A 1 331 ? -25.363 -8.640 2.808 1.00 92.38 331 GLU A N 1
ATOM 2501 C CA . GLU A 1 331 ? -25.988 -8.038 1.625 1.00 92.38 331 GLU A CA 1
ATOM 2502 C C . GLU A 1 331 ? -25.629 -6.553 1.459 1.00 92.38 331 GLU A C 1
ATOM 2504 O O . GLU A 1 331 ? -25.454 -6.067 0.341 1.00 92.38 331 GLU A O 1
ATOM 2509 N N . GLU A 1 332 ? -25.438 -5.844 2.571 1.00 92.56 332 GLU A N 1
ATOM 2510 C CA . GLU A 1 332 ? -25.049 -4.437 2.622 1.00 92.56 332 GLU A CA 1
ATOM 2511 C C . GLU A 1 332 ? -23.723 -4.169 1.903 1.00 92.56 332 GLU A C 1
ATOM 2513 O O . GLU A 1 332 ? -23.542 -3.087 1.343 1.00 92.56 332 GLU A O 1
ATOM 2518 N N . PHE A 1 333 ? -22.812 -5.145 1.880 1.00 95.00 333 PHE A N 1
ATOM 2519 C CA . PHE A 1 333 ? -21.500 -5.015 1.248 1.00 95.00 333 PHE A CA 1
ATOM 2520 C C . PHE A 1 333 ? -21.464 -5.532 -0.189 1.00 95.00 333 PHE A C 1
ATOM 2522 O O . PHE A 1 333 ? -20.556 -5.186 -0.932 1.00 95.00 333 PHE A O 1
ATOM 2529 N N . LYS A 1 334 ? -22.458 -6.292 -0.662 1.00 93.50 334 LYS A N 1
ATOM 2530 C CA . LYS A 1 334 ? -22.434 -6.802 -2.048 1.00 93.50 334 LYS A CA 1
ATOM 2531 C C . LYS A 1 334 ? -22.474 -5.694 -3.100 1.00 93.50 334 LYS A C 1
ATOM 2533 O O . LY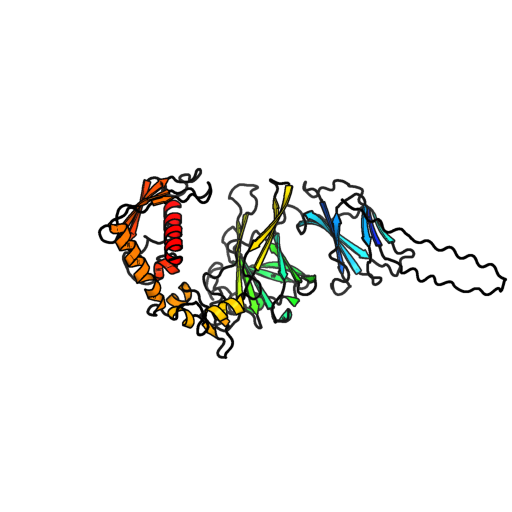S A 1 334 ? -21.986 -5.867 -4.214 1.00 93.50 334 LYS A O 1
ATOM 2538 N N . ARG A 1 335 ? -23.010 -4.524 -2.739 1.00 90.50 335 ARG A N 1
ATOM 2539 C CA . ARG A 1 335 ? -23.050 -3.330 -3.600 1.00 90.50 335 ARG A CA 1
ATOM 2540 C C . ARG A 1 335 ? -21.700 -2.626 -3.745 1.00 90.50 335 ARG A C 1
ATOM 2542 O O . ARG A 1 335 ? -21.597 -1.722 -4.567 1.00 90.50 335 ARG A O 1
ATOM 2549 N N . THR A 1 336 ? -20.680 -3.016 -2.980 1.00 94.94 336 THR A N 1
ATOM 2550 C CA . THR A 1 336 ? -19.337 -2.429 -3.091 1.00 94.94 336 THR A CA 1
ATOM 2551 C C . THR A 1 336 ? -18.527 -3.016 -4.246 1.00 94.94 336 THR A C 1
ATOM 2553 O O . THR A 1 336 ? -17.455 -2.505 -4.561 1.00 94.94 336 THR A O 1
ATOM 2556 N N . VAL A 1 337 ? -19.039 -4.054 -4.916 1.00 95.81 337 VAL A N 1
ATOM 2557 C CA . VAL A 1 337 ? -18.443 -4.628 -6.124 1.00 95.81 337 VAL A CA 1
ATOM 2558 C C . VAL A 1 337 ? -18.655 -3.683 -7.314 1.00 95.81 337 VAL A C 1
ATOM 2560 O O . VAL A 1 337 ? -19.774 -3.502 -7.794 1.00 95.81 337 VAL A O 1
ATOM 2563 N N . ILE A 1 338 ? -17.566 -3.110 -7.821 1.00 95.12 338 ILE A N 1
ATOM 2564 C CA . ILE A 1 338 ? -17.536 -2.176 -8.951 1.00 95.12 338 ILE A CA 1
ATOM 2565 C C . ILE A 1 338 ? -17.147 -2.914 -10.228 1.00 95.12 338 ILE A C 1
ATOM 2567 O O . ILE A 1 338 ? -16.212 -3.715 -10.239 1.00 95.12 338 ILE A O 1
ATOM 2571 N N . LYS A 1 339 ? -17.845 -2.611 -11.321 1.00 93.88 339 LYS A N 1
ATOM 2572 C CA . LYS A 1 339 ? -17.638 -3.201 -12.650 1.00 93.88 339 LYS A CA 1
ATOM 2573 C C . LYS A 1 339 ? -17.220 -2.138 -13.665 1.00 93.88 339 LYS A C 1
ATOM 2575 O O . LYS A 1 339 ? -17.514 -0.960 -13.470 1.00 93.88 339 LYS A O 1
ATOM 2580 N N . ASP A 1 340 ? -16.579 -2.556 -14.751 1.00 86.12 340 ASP A N 1
ATOM 2581 C CA . ASP A 1 340 ? -16.047 -1.690 -15.824 1.00 86.12 340 ASP A CA 1
ATOM 2582 C C . ASP A 1 340 ? -17.099 -1.198 -16.841 1.00 86.12 340 ASP A C 1
ATOM 2584 O O . ASP A 1 340 ? -16.797 -0.921 -18.001 1.00 86.12 340 ASP A O 1
ATOM 2588 N N . GLY A 1 341 ? -18.371 -1.147 -16.438 1.00 80.19 341 GLY A N 1
ATOM 2589 C CA . GLY A 1 341 ? -19.497 -0.928 -17.349 1.00 80.19 341 GLY A CA 1
ATOM 2590 C C . GLY A 1 341 ? -19.896 -2.171 -18.157 1.00 80.19 341 GLY A C 1
ATOM 2591 O O . GLY A 1 341 ? -20.951 -2.158 -18.791 1.00 80.19 341 GLY A O 1
ATOM 2592 N N . THR A 1 342 ? -19.120 -3.260 -18.088 1.00 84.56 342 THR A N 1
ATOM 2593 C CA . THR A 1 342 ? -19.494 -4.594 -18.576 1.00 84.56 342 THR A CA 1
ATOM 2594 C C . THR A 1 342 ? -19.805 -5.539 -17.399 1.00 84.56 342 THR A C 1
ATOM 2596 O O . THR A 1 342 ? -20.141 -5.105 -16.293 1.00 84.56 342 THR A O 1
ATOM 2599 N N . ALA A 1 343 ? -19.748 -6.858 -17.619 1.00 81.12 343 ALA A N 1
ATOM 2600 C CA . ALA A 1 343 ? -19.897 -7.850 -16.556 1.00 81.12 343 ALA A CA 1
ATOM 2601 C C . ALA A 1 343 ? -18.624 -8.026 -15.701 1.00 81.12 343 ALA A C 1
ATOM 2603 O O . ALA A 1 343 ? -18.711 -8.613 -14.618 1.00 81.12 343 ALA A O 1
ATOM 2604 N N . SER A 1 344 ? -17.476 -7.519 -16.158 1.00 90.69 344 SER A N 1
ATOM 2605 C CA . SER A 1 344 ? -16.178 -7.695 -15.505 1.00 90.69 344 SER A CA 1
ATOM 2606 C C . SER A 1 344 ? -16.053 -6.851 -14.239 1.00 90.69 344 SER A C 1
ATOM 2608 O O . SER A 1 344 ? -16.338 -5.653 -14.224 1.00 90.69 344 SER A O 1
ATOM 2610 N N . VAL A 1 345 ? -15.612 -7.481 -13.150 1.00 95.06 345 VAL A N 1
ATOM 2611 C CA . VAL A 1 345 ? -15.388 -6.800 -11.869 1.00 95.06 345 VAL A CA 1
ATOM 2612 C C . VAL A 1 345 ? -14.036 -6.095 -11.882 1.00 95.06 345 VAL A C 1
ATOM 2614 O O . VAL A 1 345 ? -13.008 -6.741 -12.072 1.00 95.06 345 VAL A O 1
ATOM 2617 N N . LEU A 1 346 ? -14.028 -4.790 -11.616 1.00 95.50 346 LEU A N 1
ATOM 2618 C CA . LEU A 1 346 ? -12.808 -4.005 -11.436 1.00 95.50 346 LEU A CA 1
ATOM 2619 C C . LEU A 1 346 ? -12.253 -4.151 -10.026 1.00 95.50 346 LEU A C 1
ATOM 2621 O O . LEU A 1 346 ? -11.065 -4.398 -9.851 1.00 95.50 346 LEU A O 1
ATOM 2625 N N . ARG A 1 347 ? -13.108 -3.968 -9.019 1.00 97.31 347 ARG A N 1
ATOM 2626 C CA . ARG A 1 347 ? -12.696 -3.941 -7.615 1.00 97.31 347 ARG A CA 1
ATOM 2627 C C . ARG A 1 347 ? -13.879 -4.093 -6.676 1.00 97.31 347 ARG A C 1
ATOM 2629 O O . ARG A 1 347 ? -15.030 -3.953 -7.078 1.00 97.31 347 ARG A O 1
ATOM 2636 N N . VAL A 1 348 ? -13.575 -4.324 -5.415 1.00 97.81 348 VAL A N 1
ATOM 2637 C CA . VAL A 1 348 ? -14.491 -4.275 -4.285 1.00 97.81 348 VAL A CA 1
ATOM 2638 C C . VAL A 1 348 ? -14.077 -3.086 -3.427 1.00 97.81 348 VAL A C 1
ATOM 2640 O O . VAL A 1 348 ? -12.953 -3.054 -2.934 1.00 97.81 348 VAL A O 1
ATOM 2643 N N . LEU A 1 349 ? -14.947 -2.088 -3.273 1.00 97.25 349 LEU A N 1
ATOM 2644 C CA . LEU A 1 349 ? -14.668 -0.953 -2.392 1.00 97.25 349 LEU A CA 1
ATOM 2645 C C . LEU A 1 349 ? -14.665 -1.409 -0.935 1.00 97.25 349 LEU A C 1
ATOM 2647 O O . LEU A 1 349 ? -15.511 -2.214 -0.524 1.00 97.25 349 LEU A O 1
ATOM 2651 N N . SER A 1 350 ? -13.747 -0.852 -0.149 1.00 95.81 350 SER A N 1
ATOM 2652 C CA . SER A 1 350 ? -13.770 -1.022 1.296 1.00 95.81 350 SER A CA 1
ATOM 2653 C C . SER A 1 350 ? -15.019 -0.359 1.899 1.00 95.81 350 SER A C 1
ATOM 2655 O O . SER A 1 350 ? -15.647 0.501 1.264 1.00 95.81 350 SER A O 1
ATOM 2657 N N . PRO A 1 351 ? -15.387 -0.699 3.146 1.00 94.31 351 PRO A N 1
ATOM 2658 C CA . PRO A 1 351 ? -16.464 -0.013 3.857 1.00 94.31 351 PRO A CA 1
ATOM 2659 C C . PRO A 1 351 ? -16.273 1.512 3.929 1.00 94.31 351 PRO A C 1
ATOM 2661 O O . PRO A 1 351 ? -17.247 2.256 3.816 1.00 94.31 351 PRO A O 1
ATOM 2664 N N . VAL A 1 352 ? -15.025 1.983 4.043 1.00 91.19 352 VAL A N 1
ATOM 2665 C CA . VAL A 1 352 ? -14.667 3.412 4.044 1.00 91.19 352 VAL A CA 1
ATOM 2666 C C . VAL A 1 352 ? -15.088 4.069 2.738 1.00 91.19 352 VAL A C 1
ATOM 2668 O O . VAL A 1 352 ? -15.848 5.040 2.738 1.00 91.19 352 VAL A O 1
ATOM 2671 N N . GLN A 1 353 ? -14.646 3.509 1.610 1.00 92.69 353 GLN A N 1
ATOM 2672 C CA . GLN A 1 353 ? -14.968 4.053 0.295 1.00 92.69 353 GLN A CA 1
ATOM 2673 C C . GLN A 1 353 ? -16.465 3.926 -0.012 1.00 92.69 353 GLN A C 1
ATOM 2675 O O . GLN A 1 353 ? -17.061 4.863 -0.543 1.00 92.69 353 GLN A O 1
ATOM 2680 N N . ALA A 1 354 ? -17.107 2.829 0.398 1.00 92.56 354 ALA A N 1
ATOM 2681 C CA . ALA A 1 354 ? -18.548 2.629 0.253 1.00 92.56 354 ALA A CA 1
ATOM 2682 C C . ALA A 1 354 ? -19.368 3.708 0.986 1.00 92.56 354 ALA A C 1
ATOM 2684 O O . ALA A 1 354 ? -20.298 4.279 0.414 1.00 92.56 354 ALA A O 1
ATOM 2685 N N . VAL A 1 355 ? -18.999 4.038 2.229 1.00 91.69 355 VAL A N 1
ATOM 2686 C CA . VAL A 1 355 ? -19.646 5.110 3.003 1.00 91.69 355 VAL A CA 1
ATOM 2687 C C . VAL A 1 355 ? -19.290 6.497 2.460 1.00 91.69 355 VAL A C 1
ATOM 2689 O O . VAL A 1 355 ? -20.121 7.400 2.522 1.00 91.69 355 VAL A O 1
ATOM 2692 N N . SER A 1 356 ? -18.097 6.695 1.894 1.00 88.31 356 SER A N 1
ATOM 2693 C CA . SER A 1 356 ? -17.744 7.949 1.212 1.00 88.31 356 SER A CA 1
ATOM 2694 C C . SER A 1 356 ? -18.645 8.233 0.011 1.00 88.31 356 SER A C 1
ATOM 2696 O O . SER A 1 356 ? -19.125 9.356 -0.129 1.00 88.31 356 SER A O 1
ATOM 2698 N N . VAL A 1 357 ? -18.906 7.231 -0.837 1.00 89.19 357 VAL A N 1
ATOM 2699 C CA . VAL A 1 357 ? -19.731 7.411 -2.046 1.00 89.19 357 VAL A CA 1
ATOM 2700 C C . VAL A 1 357 ? -21.234 7.393 -1.758 1.00 89.19 357 VAL A C 1
ATOM 2702 O O . VAL A 1 357 ? -22.002 8.041 -2.466 1.00 89.19 357 VAL A O 1
ATOM 2705 N N . ALA A 1 358 ? -21.664 6.674 -0.718 1.00 89.81 358 ALA A N 1
ATOM 2706 C CA . ALA A 1 358 ? -23.061 6.554 -0.311 1.00 89.81 358 ALA A CA 1
ATOM 2707 C C . ALA A 1 358 ? -23.216 6.808 1.204 1.00 89.81 358 ALA A C 1
ATOM 2709 O O . ALA A 1 358 ? -23.502 5.878 1.964 1.00 89.81 358 ALA A O 1
ATOM 2710 N N . PRO A 1 359 ? -23.076 8.067 1.668 1.00 87.94 359 PRO A N 1
ATOM 2711 C CA . PRO A 1 359 ? -23.034 8.404 3.098 1.00 87.94 359 PRO A CA 1
ATOM 2712 C C . PRO A 1 359 ? -24.343 8.147 3.858 1.00 87.94 359 PRO A C 1
ATOM 2714 O O . PRO A 1 359 ? -24.342 8.142 5.085 1.00 87.94 359 PRO A O 1
ATOM 2717 N N . SER A 1 360 ? -25.450 7.921 3.148 1.00 88.00 360 SER A N 1
ATOM 2718 C CA . SER A 1 360 ? -26.756 7.536 3.699 1.00 88.00 360 SER A CA 1
ATOM 2719 C C . SER A 1 360 ? -27.172 6.101 3.336 1.00 88.00 360 SER A C 1
ATOM 2721 O O . SER A 1 360 ? -28.327 5.726 3.532 1.00 88.00 360 SER A O 1
ATOM 2723 N N . GLY A 1 361 ? -26.257 5.300 2.775 1.00 87.38 361 GLY A N 1
ATOM 2724 C CA . GLY A 1 361 ? -26.500 3.901 2.422 1.00 87.38 361 GLY A CA 1
ATOM 2725 C C . GLY A 1 361 ? -26.526 2.969 3.637 1.00 87.38 361 GLY A C 1
ATOM 2726 O O . GLY A 1 361 ? -26.133 3.343 4.738 1.00 87.38 361 GLY A O 1
ATOM 2727 N N . THR A 1 362 ? -26.936 1.715 3.430 1.00 90.81 362 THR A N 1
ATOM 2728 C CA . THR A 1 362 ? -27.041 0.699 4.497 1.00 90.81 362 THR A CA 1
ATOM 2729 C C . THR A 1 362 ? -25.709 0.420 5.198 1.00 90.81 362 THR A C 1
ATOM 2731 O O . THR A 1 362 ? -25.680 0.187 6.403 1.00 90.81 362 THR A O 1
ATOM 2734 N N . THR A 1 363 ? -24.590 0.518 4.475 1.00 92.75 363 THR A N 1
ATOM 2735 C CA . THR A 1 363 ? -23.241 0.379 5.040 1.00 92.75 363 THR A CA 1
ATOM 2736 C C . THR A 1 363 ? -22.920 1.477 6.060 1.00 92.75 363 THR A C 1
ATOM 2738 O O . THR A 1 363 ? -22.195 1.221 7.012 1.00 92.75 363 THR A O 1
ATOM 2741 N N . ALA A 1 364 ? -23.490 2.681 5.928 1.00 91.19 364 ALA A N 1
ATOM 2742 C CA . ALA A 1 364 ? -23.199 3.819 6.807 1.00 91.19 364 ALA A CA 1
ATOM 2743 C C . ALA A 1 364 ? -23.780 3.683 8.226 1.00 91.19 364 ALA A C 1
ATOM 2745 O O . ALA A 1 364 ? -23.433 4.469 9.105 1.00 91.19 364 ALA A O 1
ATOM 2746 N N . SER A 1 365 ? -24.642 2.692 8.458 1.00 92.62 365 SER A N 1
ATOM 2747 C CA . SER A 1 365 ? -25.215 2.364 9.769 1.00 92.62 365 SER A CA 1
ATOM 2748 C C . SER A 1 365 ? -24.937 0.923 10.205 1.00 92.62 365 SER A C 1
ATOM 2750 O O . SER A 1 365 ? -25.511 0.475 11.194 1.00 92.62 365 SER A O 1
ATOM 2752 N N . PHE A 1 366 ? -24.095 0.189 9.468 1.00 94.94 366 PHE A N 1
ATOM 2753 C CA . PHE A 1 366 ? -23.898 -1.252 9.646 1.00 94.94 366 PHE A CA 1
ATOM 2754 C C . PHE A 1 366 ? -23.450 -1.634 11.065 1.00 94.94 366 PHE A C 1
ATOM 2756 O O . PHE A 1 366 ? -23.954 -2.599 11.631 1.00 94.94 366 PHE A O 1
ATOM 2763 N N . LEU A 1 367 ? -22.558 -0.849 11.675 1.00 95.62 367 LEU A N 1
ATOM 2764 C CA . LEU A 1 367 ? -22.014 -1.127 13.007 1.00 95.62 367 LEU A CA 1
ATOM 2765 C C . LEU A 1 367 ? -22.861 -0.549 14.148 1.00 95.62 367 LEU A C 1
ATOM 2767 O O . LEU A 1 367 ? -22.510 -0.742 15.307 1.00 95.62 367 LEU A O 1
ATOM 2771 N N . ASN A 1 368 ? -23.966 0.152 13.866 1.00 94.06 368 ASN A N 1
ATOM 2772 C CA . ASN A 1 368 ? -24.718 0.861 14.907 1.00 94.06 368 ASN A CA 1
ATOM 2773 C C . ASN A 1 368 ? -25.210 -0.079 16.020 1.00 94.06 368 ASN A C 1
ATOM 2775 O O . ASN A 1 368 ? -25.074 0.273 17.185 1.00 94.06 368 ASN A O 1
ATOM 2779 N N . SER A 1 369 ? -25.713 -1.275 15.682 1.00 94.50 369 SER A N 1
ATOM 2780 C CA . SER A 1 369 ? -26.167 -2.246 16.696 1.00 94.50 369 SER A CA 1
ATOM 2781 C C . SER A 1 369 ? -25.017 -2.707 17.590 1.00 94.50 369 SER A C 1
ATOM 2783 O O . SER A 1 369 ? -25.129 -2.648 18.808 1.00 94.50 369 SER A O 1
ATOM 2785 N N . ALA A 1 370 ? -23.882 -3.091 16.995 1.00 95.25 370 ALA A N 1
ATOM 2786 C CA . ALA A 1 370 ? -22.708 -3.538 17.745 1.00 95.25 370 ALA A CA 1
ATOM 2787 C C . ALA A 1 370 ? -22.147 -2.424 18.647 1.00 95.25 370 ALA A C 1
ATOM 2789 O O . ALA A 1 370 ? -21.803 -2.661 19.805 1.00 95.25 370 ALA A O 1
ATOM 2790 N N . ILE A 1 371 ? -22.112 -1.185 18.146 1.00 95.94 371 ILE A N 1
ATOM 2791 C CA . ILE A 1 371 ? -21.714 -0.009 18.927 1.00 95.94 371 ILE A CA 1
ATOM 2792 C C . ILE A 1 371 ? -22.694 0.222 20.087 1.00 95.94 371 ILE A C 1
ATOM 2794 O O . ILE A 1 371 ? -22.256 0.442 21.215 1.00 95.94 371 ILE A O 1
ATOM 2798 N N . ASP A 1 372 ? -24.005 0.159 19.845 1.00 96.06 372 ASP A N 1
ATOM 2799 C CA . ASP A 1 372 ? -25.025 0.356 20.880 1.00 96.06 372 ASP A CA 1
ATOM 2800 C C . ASP A 1 372 ? -24.960 -0.722 21.972 1.00 96.06 372 ASP A C 1
ATOM 2802 O O . ASP A 1 372 ? -25.081 -0.407 23.161 1.00 96.06 372 ASP A O 1
ATOM 2806 N N . GLU A 1 373 ? -24.715 -1.975 21.589 1.00 95.75 373 GLU A N 1
ATOM 2807 C CA . GLU A 1 373 ? -24.527 -3.100 22.507 1.00 95.75 373 GLU A CA 1
ATOM 2808 C C . GLU A 1 373 ? -23.268 -2.922 23.360 1.00 95.75 373 GLU A C 1
ATOM 2810 O O . GLU A 1 373 ? -23.342 -3.024 24.587 1.00 95.75 373 GLU A O 1
ATOM 2815 N N . GLY A 1 374 ? -22.139 -2.564 22.740 1.00 95.06 374 GLY A N 1
ATOM 2816 C CA . GLY A 1 374 ? -20.895 -2.264 23.447 1.00 95.06 374 GLY A CA 1
ATOM 2817 C C . GLY A 1 374 ? -21.056 -1.109 24.437 1.00 95.06 374 GLY A C 1
ATOM 2818 O O . GLY A 1 374 ? -20.701 -1.238 25.610 1.00 95.06 374 GLY A O 1
ATOM 2819 N N . TRP A 1 375 ? -21.667 0.002 24.012 1.00 95.19 375 TRP A N 1
ATOM 2820 C CA . TRP A 1 375 ? -21.919 1.153 24.888 1.00 95.19 375 TRP A CA 1
ATOM 2821 C C . TRP A 1 375 ? -22.846 0.806 26.051 1.00 95.19 375 TRP A C 1
ATOM 2823 O O . TRP A 1 375 ? -22.611 1.246 27.176 1.00 95.19 375 TRP A O 1
ATOM 2833 N N . SER A 1 376 ? -23.877 0.002 25.798 1.00 96.50 376 SER A N 1
ATOM 2834 C CA . SER A 1 376 ? -24.801 -0.455 26.838 1.00 96.50 376 SER A CA 1
ATOM 2835 C C . SER A 1 376 ? -24.112 -1.389 27.833 1.00 96.50 376 SER A C 1
ATOM 2837 O O . SER A 1 376 ? -24.312 -1.260 29.039 1.00 96.50 376 SER A O 1
ATOM 2839 N N . HIS A 1 377 ? -23.260 -2.297 27.353 1.00 96.44 377 HIS A N 1
ATOM 2840 C CA . HIS A 1 377 ? -22.495 -3.204 28.204 1.00 96.44 377 HIS A CA 1
ATOM 2841 C C . HIS A 1 377 ? -21.516 -2.443 29.111 1.00 96.44 377 HIS A C 1
ATOM 2843 O O . HIS A 1 377 ? -21.496 -2.651 30.330 1.00 96.44 377 HIS A O 1
ATOM 2849 N N . TYR A 1 378 ? -20.745 -1.515 28.536 1.00 97.06 378 TYR A N 1
ATOM 2850 C CA . TYR A 1 378 ? -19.762 -0.731 29.280 1.00 97.06 378 TYR A CA 1
ATOM 2851 C C . TYR A 1 378 ? -20.377 0.409 30.105 1.00 97.06 378 TYR A C 1
ATOM 2853 O O . TYR A 1 378 ? -19.672 1.027 30.892 1.00 97.06 378 TYR A O 1
ATOM 2861 N N . ALA A 1 379 ? -21.689 0.658 30.031 1.00 96.69 379 ALA A N 1
ATOM 2862 C CA . ALA A 1 379 ? -22.386 1.511 31.001 1.00 96.69 379 ALA A CA 1
ATOM 2863 C C . ALA A 1 379 ? -22.462 0.878 32.403 1.00 96.69 379 ALA A C 1
ATOM 2865 O O . ALA A 1 379 ? -22.545 1.593 33.400 1.00 96.69 379 ALA A O 1
ATOM 2866 N N . GLY A 1 380 ? -22.423 -0.456 32.488 1.00 95.06 380 GLY A N 1
ATOM 2867 C CA . GLY A 1 380 ? -22.392 -1.199 33.754 1.00 95.06 380 GLY A CA 1
ATOM 2868 C C . GLY A 1 380 ? -21.053 -1.874 34.059 1.00 95.06 380 GLY A C 1
ATOM 2869 O O . GLY A 1 380 ? -20.862 -2.360 35.172 1.00 95.06 380 GLY A O 1
ATOM 2870 N N . THR A 1 381 ? -20.133 -1.908 33.093 1.00 96.50 381 THR A N 1
ATOM 2871 C CA . THR A 1 381 ? -18.888 -2.685 33.165 1.00 96.50 381 THR A CA 1
ATOM 2872 C C . THR A 1 381 ? -17.688 -1.812 32.833 1.00 96.50 381 THR A C 1
ATOM 2874 O O . THR A 1 381 ? -17.693 -1.084 31.847 1.00 96.50 381 THR A O 1
ATOM 2877 N N . VAL A 1 382 ? -16.625 -1.907 33.631 1.00 95.69 382 VAL A N 1
ATOM 2878 C CA . VAL A 1 382 ? -15.359 -1.225 33.338 1.00 95.69 382 VAL A CA 1
ATOM 2879 C C . VAL A 1 382 ? -14.629 -1.936 32.196 1.00 95.69 382 VAL A C 1
ATOM 2881 O O . VAL A 1 382 ? -14.366 -3.136 32.278 1.00 95.69 382 VAL A O 1
ATOM 2884 N N . LEU A 1 383 ? -14.254 -1.187 31.157 1.00 95.38 383 LEU A N 1
ATOM 2885 C CA . LEU A 1 383 ? -13.376 -1.663 30.089 1.00 95.38 383 LEU A CA 1
ATOM 2886 C C . LEU A 1 383 ? -11.907 -1.510 30.501 1.00 95.38 383 LEU A C 1
ATOM 2888 O O . LEU A 1 383 ? -11.469 -0.410 30.810 1.00 95.38 383 LEU A O 1
ATOM 2892 N N . ASN A 1 384 ? -11.129 -2.590 30.458 1.00 93.94 384 ASN A N 1
ATOM 2893 C CA . ASN A 1 384 ? -9.673 -2.538 30.598 1.00 93.94 384 ASN A CA 1
ATOM 2894 C C . ASN A 1 384 ? -9.019 -3.021 29.305 1.00 93.94 384 ASN A C 1
ATOM 2896 O O . ASN A 1 384 ? -9.393 -4.071 28.786 1.00 93.94 384 ASN A O 1
ATOM 2900 N N . ILE A 1 385 ? -8.029 -2.278 28.813 1.00 91.12 385 ILE A N 1
ATOM 2901 C CA . ILE A 1 385 ? -7.282 -2.608 27.598 1.00 91.12 385 ILE A CA 1
ATOM 2902 C C . ILE A 1 385 ? -5.812 -2.789 27.979 1.00 91.12 385 ILE A C 1
ATOM 2904 O O . ILE A 1 385 ? -5.091 -1.798 28.120 1.00 91.12 385 ILE A O 1
ATOM 2908 N N . PRO A 1 386 ? -5.355 -4.037 28.179 1.00 81.44 386 PRO A N 1
ATOM 2909 C CA . PRO A 1 386 ? -3.941 -4.327 28.331 1.00 81.44 386 PRO A CA 1
ATOM 2910 C C . PRO A 1 386 ? -3.310 -4.439 26.936 1.00 81.44 386 PRO A C 1
ATOM 2912 O O . PRO A 1 386 ? -3.405 -5.492 26.307 1.00 81.44 386 PRO A O 1
ATOM 2915 N N . ASP A 1 387 ? -2.670 -3.383 26.424 1.00 71.31 387 ASP A N 1
ATOM 2916 C CA . ASP A 1 387 ? -1.896 -3.487 25.179 1.00 71.31 387 ASP A CA 1
ATOM 2917 C C . ASP A 1 387 ? -0.548 -4.159 25.465 1.00 71.31 387 ASP A C 1
ATOM 2919 O O . ASP A 1 387 ? 0.504 -3.532 25.589 1.00 71.31 387 ASP A O 1
ATOM 2923 N N . ASN A 1 388 ? -0.602 -5.479 25.629 1.00 65.31 388 ASN A N 1
ATOM 2924 C CA . ASN A 1 388 ? 0.555 -6.330 25.880 1.00 65.31 388 ASN A CA 1
ATOM 2925 C C . ASN A 1 388 ? 1.260 -6.778 24.585 1.00 65.31 388 ASN A C 1
ATOM 2927 O O . ASN A 1 388 ? 2.139 -7.644 24.632 1.00 65.31 388 ASN A O 1
ATOM 2931 N N . LEU A 1 389 ? 0.888 -6.205 23.434 1.00 56.19 389 LEU A N 1
ATOM 2932 C CA . LEU A 1 389 ? 1.485 -6.500 22.136 1.00 56.19 389 LEU A CA 1
ATOM 2933 C C . LEU A 1 389 ? 2.874 -5.844 22.052 1.00 56.19 389 LEU A C 1
ATOM 2935 O O . LEU A 1 389 ? 3.058 -4.768 21.489 1.00 56.19 389 LEU A O 1
ATOM 2939 N N . SER A 1 390 ? 3.868 -6.541 22.609 1.00 51.34 390 SER A N 1
ATOM 2940 C CA . SER A 1 390 ? 5.291 -6.174 22.692 1.00 51.34 390 SER A CA 1
ATOM 2941 C C . SER A 1 390 ? 5.624 -4.980 23.603 1.00 51.34 390 SER A C 1
ATOM 2943 O O . SER A 1 390 ? 4.822 -4.080 23.842 1.00 51.34 390 SER A O 1
ATOM 2945 N N . PHE A 1 391 ? 6.871 -4.948 24.083 1.00 50.66 391 PHE A N 1
ATOM 2946 C CA . PHE A 1 391 ? 7.407 -3.880 24.937 1.00 50.66 391 PHE A CA 1
ATOM 2947 C C . PHE A 1 391 ? 7.420 -2.489 24.274 1.00 50.66 391 PHE A C 1
ATOM 2949 O O . PHE A 1 391 ? 7.600 -1.496 24.974 1.00 50.66 391 PHE A O 1
ATOM 2956 N N . ARG A 1 392 ? 7.257 -2.414 22.942 1.00 54.47 392 ARG A N 1
ATOM 2957 C CA . ARG A 1 392 ? 7.349 -1.164 22.171 1.00 54.47 392 ARG A CA 1
ATOM 2958 C C . ARG A 1 392 ? 6.074 -0.321 22.216 1.00 54.47 392 ARG A C 1
ATOM 2960 O O . ARG A 1 392 ? 6.181 0.894 22.106 1.00 54.47 392 ARG A O 1
ATOM 2967 N N . TYR A 1 393 ? 4.900 -0.937 22.387 1.00 64.75 393 TYR A N 1
ATOM 2968 C CA . TYR A 1 393 ? 3.625 -0.209 22.429 1.00 64.75 393 TYR A CA 1
ATOM 2969 C C . TYR A 1 393 ? 3.071 -0.099 23.848 1.00 64.75 393 TYR A C 1
ATOM 2971 O O . TYR A 1 393 ? 2.771 1.008 24.253 1.00 64.75 393 TYR A O 1
ATOM 2979 N N . GLY A 1 394 ? 3.025 -1.178 24.636 1.00 76.00 394 GLY A N 1
ATOM 2980 C CA . GLY A 1 394 ? 2.986 -1.167 26.113 1.00 76.00 394 GLY A CA 1
ATOM 2981 C C . GLY A 1 394 ? 1.966 -0.279 26.853 1.00 76.00 394 GLY A C 1
ATOM 2982 O O . GLY A 1 394 ? 2.120 -0.102 28.065 1.00 76.00 394 GLY A O 1
ATOM 2983 N N . TYR A 1 395 ? 0.967 0.300 26.182 1.00 86.00 395 TYR A N 1
ATOM 2984 C CA . TYR A 1 395 ? -0.025 1.164 26.817 1.00 86.00 395 TYR A CA 1
ATOM 2985 C C . TYR A 1 395 ? -1.047 0.334 27.600 1.00 86.00 395 TYR A C 1
ATOM 2987 O O . TYR A 1 395 ? -1.489 -0.727 27.167 1.00 86.00 395 TYR A O 1
ATOM 2995 N N . GLN A 1 396 ? -1.484 0.820 28.755 1.00 90.38 396 GLN A N 1
ATOM 2996 C CA . GLN A 1 396 ? -2.631 0.236 29.446 1.00 90.38 396 GLN A CA 1
ATOM 2997 C C . GLN A 1 396 ? -3.660 1.310 29.708 1.00 90.38 396 GLN A C 1
ATOM 2999 O O . GLN A 1 396 ? -3.322 2.413 30.132 1.00 90.38 396 GLN A O 1
ATOM 3004 N N . TRP A 1 397 ? -4.916 0.964 29.454 1.00 92.62 397 TRP A N 1
ATOM 3005 C CA . TRP A 1 397 ? -6.040 1.862 29.644 1.00 92.62 397 TRP A CA 1
ATOM 3006 C C . TRP A 1 397 ? -7.082 1.221 30.544 1.00 92.62 397 TRP A C 1
ATOM 3008 O O . TRP A 1 397 ? -7.467 0.066 30.343 1.00 92.62 397 TRP A O 1
ATOM 3018 N N . THR A 1 398 ? -7.579 1.999 31.497 1.00 95.38 398 THR A N 1
ATOM 3019 C CA . THR A 1 398 ? -8.704 1.627 32.353 1.00 95.38 398 THR A CA 1
ATOM 3020 C C . THR A 1 398 ? -9.828 2.625 32.147 1.00 95.38 398 THR A C 1
ATOM 3022 O O . THR A 1 398 ? -9.649 3.833 32.299 1.00 95.38 398 THR A O 1
ATOM 3025 N N . GLY A 1 399 ? -10.989 2.106 31.776 1.00 94.06 399 GLY A N 1
ATOM 3026 C CA . GLY A 1 399 ? -12.202 2.870 31.575 1.00 94.06 399 GLY A CA 1
ATOM 3027 C C . GLY A 1 399 ? -12.942 3.172 32.871 1.00 94.06 399 GLY A C 1
ATOM 3028 O O . GLY A 1 399 ? -12.764 2.515 33.895 1.00 94.06 399 GLY A O 1
ATOM 3029 N N . GLN A 1 400 ? -13.840 4.142 32.799 1.00 94.44 400 GLN A N 1
ATOM 3030 C CA . GLN A 1 400 ? -14.972 4.269 33.709 1.00 94.44 400 GLN A CA 1
ATOM 3031 C C . GLN A 1 400 ? -16.235 3.742 33.022 1.00 94.44 400 GLN A C 1
ATOM 3033 O O . GLN A 1 400 ? -16.292 3.745 31.788 1.00 94.44 400 GLN A O 1
ATOM 3038 N N . PRO A 1 401 ? -17.259 3.315 33.783 1.00 95.69 401 PRO A N 1
ATOM 3039 C CA . PRO A 1 401 ? -18.539 2.972 33.187 1.00 95.69 401 PRO A CA 1
ATOM 3040 C C . PRO A 1 401 ? -19.088 4.139 32.356 1.00 95.69 401 PRO A C 1
ATOM 3042 O O . PRO A 1 401 ? -19.060 5.298 32.791 1.00 95.69 401 PRO A O 1
ATOM 3045 N N . VAL A 1 402 ? -19.581 3.836 31.155 1.00 95.62 402 VAL A N 1
ATOM 3046 C CA . VAL A 1 402 ? -20.120 4.828 30.218 1.00 95.62 402 VAL A CA 1
ATOM 3047 C C . VAL A 1 402 ? -21.209 5.644 30.909 1.00 95.62 402 VAL A C 1
ATOM 3049 O O . VAL A 1 402 ? -22.244 5.117 31.314 1.00 95.62 402 VAL A O 1
ATOM 3052 N N . THR A 1 403 ? -20.989 6.953 31.008 1.00 92.69 403 THR A N 1
ATOM 3053 C CA . THR A 1 403 ? -21.904 7.892 31.666 1.00 92.69 403 THR A CA 1
ATOM 3054 C C . THR A 1 403 ? -22.241 9.020 30.700 1.00 92.69 403 THR A C 1
ATOM 3056 O O . THR A 1 403 ? -21.364 9.539 30.014 1.00 92.69 403 THR A O 1
ATOM 3059 N N . ALA A 1 404 ? -23.526 9.378 30.601 1.00 91.00 404 ALA A N 1
ATOM 3060 C CA . ALA A 1 404 ? -24.025 10.378 29.648 1.00 91.00 404 ALA A CA 1
ATOM 3061 C C . ALA A 1 404 ? -23.612 10.119 28.177 1.00 91.00 404 ALA A C 1
ATOM 3063 O O . ALA A 1 404 ? -23.472 11.052 27.392 1.00 91.00 404 ALA A O 1
ATOM 3064 N N . GLY A 1 405 ? -23.430 8.846 27.797 1.00 90.31 405 GLY A N 1
ATOM 3065 C CA . GLY A 1 405 ? -23.045 8.442 26.437 1.00 90.31 405 GLY A CA 1
ATOM 3066 C C . GLY A 1 405 ? -21.547 8.536 26.122 1.00 90.31 405 GLY A C 1
ATOM 3067 O O . GLY A 1 405 ? -21.161 8.308 24.973 1.00 90.31 405 GLY A O 1
ATOM 3068 N N . THR A 1 406 ? -20.710 8.824 27.120 1.00 93.19 406 THR A N 1
ATOM 3069 C CA . THR A 1 406 ? -19.259 8.980 26.968 1.00 93.19 406 THR A CA 1
ATOM 3070 C C . THR A 1 406 ? -18.514 7.875 27.706 1.00 93.19 406 THR A C 1
ATOM 3072 O O . THR A 1 406 ? -18.749 7.642 28.892 1.00 93.19 406 THR A O 1
ATOM 3075 N N . LEU A 1 407 ? -17.596 7.215 27.001 1.00 94.81 407 LEU A N 1
ATOM 3076 C CA . LEU A 1 407 ? -16.600 6.317 27.570 1.00 94.81 407 LEU A CA 1
ATOM 3077 C C . LEU A 1 407 ? -15.370 7.143 27.962 1.00 94.81 407 LEU A C 1
ATOM 3079 O O . LEU A 1 407 ? -14.728 7.737 27.102 1.00 94.81 407 LEU A O 1
ATOM 3083 N N . SER A 1 408 ? -15.041 7.192 29.249 1.00 94.88 408 SER A N 1
ATOM 3084 C CA . SER A 1 408 ? -13.824 7.855 29.729 1.00 94.88 408 SER A CA 1
ATOM 3085 C C . SER A 1 408 ? -12.751 6.803 29.974 1.00 94.88 408 SER A C 1
ATOM 3087 O O . SER A 1 408 ? -13.008 5.853 30.709 1.00 94.88 408 SER A O 1
ATOM 3089 N N . MET A 1 409 ? -11.583 6.943 29.351 1.00 95.12 409 MET A N 1
ATOM 3090 C CA . MET A 1 409 ? -10.463 6.007 29.461 1.00 95.12 409 MET A CA 1
ATOM 3091 C C . MET A 1 409 ? -9.250 6.743 30.012 1.00 95.12 409 MET A C 1
ATOM 3093 O O . MET A 1 409 ? -8.864 7.762 29.451 1.00 95.12 409 MET A O 1
ATOM 3097 N N . THR A 1 410 ? -8.626 6.217 31.064 1.00 94.31 410 THR A N 1
ATOM 3098 C CA . THR A 1 410 ? -7.391 6.771 31.631 1.00 94.31 410 THR A CA 1
ATOM 3099 C C . THR A 1 410 ? -6.213 5.854 31.336 1.00 94.31 410 THR A C 1
ATOM 3101 O O . THR A 1 410 ? -6.293 4.644 31.563 1.00 94.31 410 THR A O 1
ATOM 3104 N N . CYS A 1 411 ? -5.115 6.427 30.851 1.00 91.69 411 CYS A N 1
ATOM 3105 C CA . CYS A 1 411 ? -3.869 5.714 30.611 1.00 91.69 411 CYS A CA 1
ATOM 3106 C C . CYS A 1 411 ? -3.172 5.425 31.943 1.00 91.69 411 CYS A C 1
ATOM 3108 O O . CYS A 1 411 ? -2.739 6.335 32.653 1.00 91.69 411 CYS A O 1
ATOM 3110 N N . THR A 1 412 ? -3.070 4.151 32.299 1.00 91.50 412 THR A N 1
ATOM 3111 C CA . THR A 1 412 ? -2.483 3.676 33.558 1.00 91.50 412 THR A CA 1
ATOM 3112 C C . THR A 1 412 ? -1.045 3.194 33.391 1.00 91.50 412 THR A C 1
ATOM 3114 O O . THR A 1 412 ? -0.308 3.121 34.374 1.00 91.50 412 THR A O 1
ATOM 3117 N N . GLN A 1 413 ? -0.619 2.912 32.157 1.00 87.56 413 GLN A N 1
ATOM 3118 C CA . GLN A 1 413 ? 0.755 2.544 31.823 1.00 87.56 413 GLN A CA 1
ATOM 3119 C C . GLN A 1 413 ? 1.101 2.993 30.399 1.00 87.56 413 GLN A C 1
ATOM 3121 O O . GLN A 1 413 ? 0.239 3.002 29.525 1.00 87.56 413 GLN A O 1
ATOM 3126 N N . LYS A 1 414 ? 2.376 3.319 30.166 1.00 84.00 414 LYS A N 1
ATOM 3127 C CA . LYS A 1 414 ? 2.941 3.675 28.856 1.00 84.00 414 LYS A CA 1
ATOM 3128 C C . LYS A 1 414 ? 4.264 2.928 28.608 1.00 84.00 414 LYS A C 1
ATOM 3130 O O . LYS A 1 414 ? 4.883 2.484 29.585 1.00 84.00 414 LYS A O 1
ATOM 3135 N N . PRO A 1 415 ? 4.733 2.801 27.353 1.00 78.62 415 PRO A N 1
ATOM 3136 C CA . PRO A 1 415 ? 5.997 2.139 27.061 1.00 78.62 415 PRO A CA 1
ATOM 3137 C C . PRO A 1 415 ? 7.210 2.971 27.539 1.00 78.62 415 PRO A C 1
ATOM 3139 O O . PRO A 1 415 ? 7.138 4.205 27.645 1.00 78.62 415 PRO A O 1
ATOM 3142 N N . PRO A 1 416 ? 8.353 2.322 27.835 1.00 70.81 416 PRO A N 1
ATOM 3143 C CA . PRO A 1 416 ? 9.617 3.013 28.082 1.00 70.81 416 PRO A CA 1
ATOM 3144 C C . PRO A 1 416 ? 10.050 3.812 26.845 1.00 70.81 416 PRO A C 1
ATOM 3146 O O . PRO A 1 416 ? 9.981 3.303 25.732 1.00 70.81 416 PRO A O 1
ATOM 3149 N N . GLY A 1 417 ? 10.520 5.047 27.029 1.00 66.19 417 GLY A N 1
ATOM 3150 C CA . GLY A 1 417 ? 10.980 5.886 25.914 1.00 66.19 417 GLY A CA 1
ATOM 3151 C C . GLY A 1 417 ? 9.900 6.736 25.238 1.00 66.19 417 GLY A C 1
ATOM 3152 O O . GLY A 1 417 ? 10.248 7.552 24.394 1.00 66.19 417 GLY A O 1
ATOM 3153 N N . ASP A 1 418 ? 8.631 6.642 25.655 1.00 68.00 418 ASP A N 1
ATOM 3154 C CA . ASP A 1 418 ? 7.650 7.716 25.422 1.00 68.00 418 ASP A CA 1
ATOM 3155 C C . ASP A 1 418 ? 8.048 8.922 26.297 1.00 68.00 418 ASP A C 1
ATOM 3157 O O . ASP A 1 418 ? 7.552 9.102 27.414 1.00 68.00 418 ASP A O 1
ATOM 3161 N N . VAL A 1 419 ? 9.102 9.633 25.888 1.00 53.72 419 VAL A N 1
ATOM 3162 C CA . VAL A 1 419 ? 9.621 10.835 26.553 1.00 53.72 419 VAL A CA 1
ATOM 3163 C C . VAL A 1 419 ? 8.812 12.030 26.073 1.00 53.72 419 VAL A C 1
ATOM 3165 O O . VAL A 1 419 ? 8.489 12.107 24.892 1.00 53.72 419 VAL A O 1
ATOM 3168 N N . ALA A 1 420 ? 8.521 12.963 26.981 1.00 47.41 420 ALA A N 1
ATOM 3169 C CA . ALA A 1 420 ? 7.888 14.250 26.706 1.00 47.41 420 ALA A CA 1
ATOM 3170 C C . ALA A 1 420 ? 8.628 15.004 25.579 1.00 47.41 420 ALA A C 1
ATOM 3172 O O . ALA A 1 420 ? 9.569 15.753 25.821 1.00 47.41 420 ALA A O 1
ATOM 3173 N N . GLY A 1 421 ? 8.239 14.740 24.334 1.00 43.06 421 GLY A N 1
ATOM 3174 C CA . GLY A 1 421 ? 8.865 15.256 23.114 1.00 43.06 421 GLY A CA 1
ATOM 3175 C C . GLY A 1 421 ? 7.863 15.909 22.164 1.00 43.06 421 GLY A C 1
ATOM 3176 O O . GLY A 1 421 ? 8.172 16.119 20.996 1.00 43.06 421 GLY A O 1
ATOM 3177 N N . GLY A 1 422 ? 6.668 1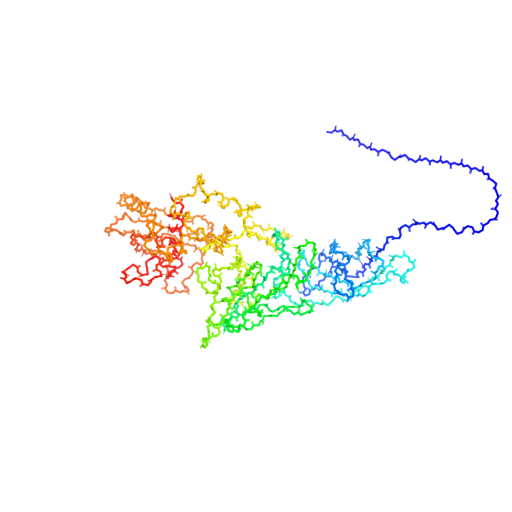6.216 22.670 1.00 45.38 422 GLY A N 1
ATOM 3178 C CA . GLY A 1 422 ? 5.606 16.947 21.987 1.00 45.38 422 GLY A CA 1
ATOM 3179 C C . GLY A 1 422 ? 4.388 17.060 22.902 1.00 45.38 422 GLY A C 1
ATOM 3180 O O . GLY A 1 422 ? 3.680 16.081 23.080 1.00 45.38 422 GLY A O 1
ATOM 3181 N N . ASP A 1 423 ? 4.228 18.228 23.525 1.00 45.66 423 ASP A N 1
ATOM 3182 C CA . ASP A 1 423 ? 3.118 18.816 24.302 1.00 45.66 423 ASP A CA 1
ATOM 3183 C C . ASP A 1 423 ? 2.196 17.996 25.238 1.00 45.66 423 ASP A C 1
ATOM 3185 O O . ASP A 1 423 ? 1.537 18.631 26.058 1.00 45.66 423 ASP A O 1
ATOM 3189 N N . LEU A 1 424 ? 2.132 16.658 25.239 1.00 56.94 424 LEU A N 1
ATOM 3190 C CA . LEU A 1 424 ? 1.244 15.902 26.139 1.00 56.94 424 LEU A CA 1
ATOM 3191 C C . LEU A 1 424 ? 1.866 14.573 26.596 1.00 56.94 424 LEU A C 1
ATOM 3193 O O . LEU A 1 424 ? 2.116 13.674 25.795 1.00 56.94 424 LEU A O 1
ATOM 3197 N N . GLU A 1 425 ? 2.094 14.433 27.906 1.00 69.69 425 GLU A N 1
ATOM 3198 C CA . GLU A 1 425 ? 2.447 13.149 28.520 1.00 69.69 425 GLU A CA 1
ATOM 3199 C C . GLU A 1 425 ? 1.247 12.190 28.481 1.00 69.69 425 GLU A C 1
ATOM 3201 O O . GLU A 1 425 ? 0.168 12.520 28.970 1.00 69.69 425 GLU A O 1
ATOM 3206 N N . SER A 1 426 ? 1.443 10.978 27.949 1.00 81.12 426 SER A N 1
ATOM 3207 C CA . SER A 1 426 ? 0.376 9.975 27.840 1.00 81.12 426 SER A CA 1
ATOM 3208 C C . SER A 1 426 ? -0.042 9.373 29.192 1.00 81.12 426 SER A C 1
ATOM 3210 O O . SER A 1 426 ? -1.145 8.860 29.314 1.00 81.12 426 SER A O 1
ATOM 3212 N N . LEU A 1 427 ? 0.822 9.352 30.219 1.00 86.31 427 LEU A N 1
ATOM 3213 C CA . LEU A 1 427 ? 0.513 8.688 31.499 1.00 86.31 427 LEU A CA 1
ATOM 3214 C C . LEU A 1 427 ? -0.445 9.539 32.341 1.00 86.31 427 LEU A C 1
ATOM 3216 O O . LEU A 1 427 ? -0.163 10.697 32.624 1.00 86.31 427 LEU A O 1
ATOM 3220 N N . GLY A 1 428 ? -1.557 8.952 32.787 1.00 87.00 428 GLY A N 1
ATOM 3221 C CA . GLY A 1 428 ? -2.616 9.678 33.492 1.00 87.00 428 GLY A CA 1
ATOM 3222 C C . GLY A 1 428 ? -3.515 10.509 32.571 1.00 87.00 428 GLY A C 1
ATOM 3223 O O . GLY A 1 428 ? -4.507 11.070 33.041 1.00 87.00 428 GLY A O 1
ATOM 3224 N N . GLU A 1 429 ? -3.221 10.551 31.267 1.00 88.94 429 GLU A N 1
ATOM 3225 C CA . GLU A 1 429 ? -4.109 11.135 30.268 1.00 88.94 429 GLU A CA 1
ATOM 3226 C C . GLU A 1 429 ? -5.483 10.472 30.344 1.00 88.94 429 GLU A C 1
ATOM 3228 O O . GLU A 1 429 ? -5.594 9.251 30.477 1.00 88.94 429 GLU A O 1
ATOM 3233 N N . THR A 1 430 ? -6.534 11.287 30.265 1.00 91.19 430 THR A N 1
ATOM 3234 C CA . THR A 1 430 ? -7.914 10.811 30.228 1.00 91.19 430 THR A CA 1
ATOM 3235 C C . THR A 1 430 ? -8.576 11.227 28.922 1.00 91.19 430 THR A C 1
ATOM 3237 O O . THR A 1 430 ? -8.820 12.410 28.687 1.00 91.19 430 THR A O 1
ATOM 3240 N N . CYS A 1 431 ? -8.907 10.239 28.095 1.00 90.50 431 CYS A N 1
ATOM 3241 C CA . CYS A 1 431 ? -9.605 10.417 26.830 1.00 90.50 431 CYS A CA 1
ATOM 3242 C C . CYS A 1 431 ? -11.110 10.219 27.042 1.00 90.50 431 CYS A C 1
ATOM 3244 O O . CYS A 1 431 ? -11.551 9.164 27.501 1.00 90.50 431 CYS A O 1
ATOM 3246 N N . ASN A 1 432 ? -11.909 11.226 26.689 1.00 91.38 432 ASN A N 1
ATOM 3247 C CA . ASN A 1 432 ? -13.368 11.166 26.764 1.00 91.38 432 ASN A CA 1
ATOM 3248 C C . ASN A 1 432 ? -13.941 10.899 25.371 1.00 91.38 432 ASN A C 1
ATOM 3250 O O . ASN A 1 432 ? -14.005 11.795 24.533 1.00 91.38 432 ASN A O 1
ATOM 3254 N N . LEU A 1 433 ? -14.353 9.657 25.141 1.00 92.12 433 LEU A N 1
ATOM 3255 C CA . LEU A 1 433 ? -14.787 9.143 23.852 1.00 92.12 433 LEU A CA 1
ATOM 3256 C C . LEU A 1 433 ? -16.323 9.072 23.804 1.00 92.12 433 LEU A C 1
ATOM 3258 O O . LEU A 1 433 ? -16.921 8.177 24.413 1.00 92.12 433 LEU A O 1
ATOM 3262 N N . PRO A 1 434 ? -17.006 9.999 23.109 1.00 92.19 434 PRO A N 1
ATOM 3263 C CA . PRO A 1 434 ? -18.439 9.875 22.871 1.00 92.19 434 PRO A CA 1
ATOM 3264 C C . PRO A 1 434 ? -18.721 8.648 21.998 1.00 92.19 434 PRO A C 1
ATOM 3266 O O . PRO A 1 434 ? -17.836 8.157 21.292 1.00 92.19 434 PRO A O 1
ATOM 3269 N N . LYS A 1 435 ? -19.970 8.170 22.012 1.00 92.69 435 LYS A N 1
ATOM 3270 C CA . LYS A 1 435 ? -20.395 7.054 21.157 1.00 92.69 435 LYS A CA 1
ATOM 3271 C C . LYS A 1 435 ? -20.049 7.312 19.678 1.00 92.69 435 LYS A C 1
ATOM 3273 O O . LYS A 1 435 ? -20.545 8.297 19.123 1.00 92.69 435 LYS A O 1
ATOM 3278 N N . PRO A 1 436 ? -19.225 6.462 19.035 1.00 92.44 436 PRO A N 1
ATOM 3279 C CA . PRO A 1 436 ? -18.818 6.650 17.655 1.00 92.44 436 PRO A CA 1
ATOM 3280 C C . PRO A 1 436 ? -19.969 6.315 16.708 1.00 92.44 436 PRO A C 1
ATOM 3282 O O . PRO A 1 436 ? -20.956 5.674 17.067 1.00 92.44 436 PRO A O 1
ATOM 3285 N N . THR A 1 437 ? -19.824 6.742 15.460 1.00 91.38 437 THR A N 1
ATOM 3286 C CA . THR A 1 437 ? -20.686 6.290 14.364 1.00 91.38 437 THR A CA 1
ATOM 3287 C C . THR A 1 437 ? -19.995 5.170 13.597 1.00 91.38 437 THR A C 1
ATOM 3289 O O . THR A 1 437 ? -18.771 5.055 13.638 1.00 91.38 437 THR A O 1
ATOM 3292 N N . THR A 1 438 ? -20.755 4.396 12.817 1.00 92.75 438 THR A N 1
ATOM 3293 C CA . THR A 1 438 ? -20.180 3.418 11.874 1.00 92.75 438 THR A CA 1
ATOM 3294 C C . THR A 1 438 ? -19.112 4.053 10.972 1.00 92.75 438 THR A C 1
ATOM 3296 O O . THR A 1 438 ? -18.072 3.449 10.730 1.00 92.75 438 THR A O 1
ATOM 3299 N N . ARG A 1 439 ? -19.326 5.300 10.522 1.00 89.56 439 ARG A N 1
ATOM 3300 C CA . ARG A 1 439 ? -18.340 6.044 9.727 1.00 89.56 439 ARG A CA 1
ATOM 3301 C C . ARG A 1 439 ? -17.034 6.247 10.497 1.00 89.56 439 ARG A C 1
ATOM 3303 O O . ARG A 1 439 ? -15.989 5.921 9.961 1.00 89.56 439 ARG A O 1
ATOM 3310 N N . ILE A 1 440 ? -17.093 6.741 11.734 1.00 90.25 440 ILE A N 1
ATOM 3311 C CA . ILE A 1 440 ? -15.883 6.957 12.548 1.00 90.25 440 ILE A CA 1
ATOM 3312 C C . ILE A 1 440 ? -15.089 5.655 12.688 1.00 90.25 440 ILE A C 1
ATOM 3314 O O . ILE A 1 440 ? -13.877 5.646 12.510 1.00 90.25 440 ILE A O 1
ATOM 3318 N N . ILE A 1 441 ? -15.782 4.540 12.933 1.00 93.56 441 ILE A N 1
ATOM 3319 C CA . ILE A 1 441 ? -15.129 3.240 13.099 1.00 93.56 441 ILE A CA 1
ATOM 3320 C C . ILE A 1 441 ? -14.503 2.728 11.802 1.00 93.56 441 ILE A C 1
ATOM 3322 O O . ILE A 1 441 ? -13.374 2.247 11.839 1.00 93.56 441 ILE A O 1
ATOM 3326 N N . PHE A 1 442 ? -15.181 2.836 10.657 1.00 92.44 442 PHE A N 1
ATOM 3327 C CA . PHE A 1 442 ? -14.581 2.411 9.390 1.00 92.44 442 PHE A CA 1
ATOM 3328 C C . PHE A 1 442 ? -13.372 3.263 9.009 1.00 92.44 442 PHE A C 1
ATOM 3330 O O . PHE A 1 442 ? -12.375 2.717 8.551 1.00 92.44 442 PHE A O 1
ATOM 3337 N N . PHE A 1 443 ? -13.446 4.580 9.203 1.00 89.00 443 PHE A N 1
ATOM 3338 C CA . PHE A 1 443 ? -12.360 5.496 8.847 1.00 89.00 443 PHE A CA 1
ATOM 3339 C C . PHE A 1 443 ? -11.215 5.465 9.869 1.00 89.00 443 PHE A C 1
ATOM 3341 O O . PHE A 1 443 ? -10.135 5.961 9.565 1.00 89.00 443 PHE A O 1
ATOM 3348 N N . CYS A 1 444 ? -11.445 4.891 11.058 1.00 89.00 444 CYS A N 1
ATOM 3349 C CA . CYS A 1 444 ? -10.564 5.007 12.224 1.00 89.00 444 CYS A CA 1
ATOM 3350 C C . CYS A 1 444 ? -10.210 6.473 12.539 1.00 89.00 444 CYS A C 1
ATOM 3352 O O . CYS A 1 444 ? -9.108 6.762 13.003 1.00 89.00 444 CYS A O 1
ATOM 3354 N N . ASP A 1 445 ? -11.129 7.389 12.229 1.00 83.12 445 ASP A N 1
ATOM 3355 C CA . ASP A 1 445 ? -10.925 8.832 12.297 1.00 83.12 445 ASP A CA 1
ATOM 3356 C C . ASP A 1 445 ? -12.281 9.562 12.318 1.00 83.12 445 ASP A C 1
ATOM 3358 O O . ASP A 1 445 ? -13.290 9.057 11.814 1.00 83.12 445 ASP A O 1
ATOM 3362 N N . ASP A 1 446 ? -12.315 10.765 12.891 1.00 75.56 446 ASP A N 1
ATOM 3363 C CA . ASP A 1 446 ? -13.479 11.656 12.901 1.00 75.56 446 ASP A CA 1
ATOM 3364 C C . ASP A 1 446 ? -13.365 12.847 11.926 1.00 75.56 446 ASP A C 1
ATOM 3366 O O . ASP A 1 446 ? -14.259 13.703 11.894 1.00 75.56 446 ASP A O 1
ATOM 3370 N N . ASP A 1 447 ? -12.335 12.866 11.066 1.00 63.62 447 ASP A N 1
ATOM 3371 C CA . ASP A 1 447 ? -12.132 13.896 10.041 1.00 63.62 447 ASP A CA 1
ATOM 3372 C C . ASP A 1 447 ? -13.187 13.782 8.910 1.00 63.62 447 ASP A C 1
ATOM 3374 O O . ASP A 1 447 ? -13.146 12.924 8.021 1.00 63.62 447 ASP A O 1
ATOM 3378 N N . GLY A 1 448 ? -14.229 14.620 8.968 1.00 56.88 448 GLY A N 1
ATOM 3379 C CA . GLY A 1 448 ? -15.324 14.613 7.996 1.00 56.88 448 GLY A CA 1
ATOM 3380 C C . GLY A 1 448 ? -16.120 15.926 7.927 1.00 56.88 448 GLY A C 1
ATOM 3381 O O . GLY A 1 448 ? -16.250 16.640 8.926 1.00 56.88 448 GLY A O 1
ATOM 3382 N N . PRO A 1 449 ? -16.730 16.257 6.767 1.00 48.38 449 PRO A N 1
ATOM 3383 C CA . PRO A 1 449 ? -17.318 17.576 6.490 1.00 48.38 449 PRO A CA 1
ATOM 3384 C C . PRO A 1 449 ? -18.626 17.912 7.237 1.00 48.38 449 PRO A C 1
ATOM 3386 O O . PRO A 1 449 ? -19.275 18.902 6.911 1.00 48.38 449 PRO A O 1
ATOM 3389 N N . LEU A 1 450 ? -19.029 17.164 8.270 1.00 47.47 450 LEU A N 1
ATOM 3390 C CA . LEU A 1 450 ? -20.279 17.416 9.002 1.00 47.47 450 LEU A CA 1
ATOM 3391 C C . LEU A 1 450 ? -20.020 18.064 10.370 1.00 47.47 450 LEU A C 1
ATOM 3393 O O . LEU A 1 450 ? -19.250 17.556 11.183 1.00 47.47 450 LEU A O 1
ATOM 3397 N N . ASN A 1 451 ? -20.631 19.232 10.578 1.00 41.84 451 ASN A N 1
ATOM 3398 C CA . ASN A 1 451 ? -20.533 20.079 11.767 1.00 41.84 451 ASN A CA 1
ATOM 3399 C C . ASN A 1 451 ? -21.150 19.391 12.997 1.00 41.84 451 ASN A C 1
ATOM 3401 O O . ASN A 1 451 ? -22.336 19.565 13.273 1.00 41.84 451 ASN A O 1
ATOM 3405 N N . GLY A 1 452 ? -20.356 18.620 13.739 1.00 50.97 452 GLY A N 1
ATOM 3406 C CA . GLY A 1 452 ? -20.756 18.034 15.018 1.00 50.97 452 GLY A CA 1
ATOM 3407 C C . GLY A 1 452 ? -19.650 18.148 16.076 1.00 50.97 452 GLY A C 1
ATOM 3408 O O . GLY A 1 452 ? -18.474 18.168 15.716 1.00 50.97 452 GLY A O 1
ATOM 3409 N N . PRO A 1 453 ? -19.999 18.192 17.376 1.00 42.47 453 PRO A N 1
ATOM 3410 C CA . PRO A 1 453 ? -19.063 18.376 18.496 1.00 42.47 453 PRO A CA 1
ATOM 3411 C C . PRO A 1 453 ? -18.147 17.168 18.780 1.00 42.47 453 PRO A C 1
ATOM 3413 O O . PRO A 1 453 ? -17.468 17.149 19.798 1.00 42.47 453 PRO A O 1
ATOM 3416 N N . VAL A 1 454 ? -18.137 16.153 17.909 1.00 52.34 454 VAL A N 1
ATOM 3417 C CA . VAL A 1 454 ? -17.328 14.926 18.057 1.00 52.34 454 VAL A CA 1
ATOM 3418 C C . VAL A 1 454 ? -15.899 15.110 17.528 1.00 52.34 454 VAL A C 1
ATOM 3420 O O . VAL A 1 454 ? -15.028 14.323 17.877 1.00 52.34 454 VAL A O 1
ATOM 3423 N N . ARG A 1 455 ? -15.652 16.157 16.724 1.00 52.69 455 ARG A N 1
ATOM 3424 C CA . ARG A 1 455 ? -14.345 16.448 16.115 1.00 52.69 455 ARG A CA 1
ATOM 3425 C C . ARG A 1 455 ? -13.282 16.620 17.207 1.00 52.69 455 ARG A C 1
ATOM 3427 O O . ARG A 1 455 ? -13.461 17.475 18.074 1.00 52.69 455 ARG A O 1
ATOM 3434 N N . ASN A 1 456 ? -12.202 15.839 17.131 1.00 60.91 456 ASN A N 1
ATOM 3435 C CA . ASN A 1 456 ? -11.057 15.762 18.061 1.00 60.91 456 ASN A CA 1
ATOM 3436 C C . ASN A 1 456 ? -11.159 14.709 19.183 1.00 60.91 456 ASN A C 1
ATOM 3438 O O . ASN A 1 456 ? -10.358 14.755 20.114 1.00 60.91 456 ASN A O 1
ATOM 3442 N N . THR A 1 457 ? -12.107 13.767 19.133 1.00 78.31 457 THR A N 1
ATOM 3443 C CA . THR A 1 457 ? -12.204 12.707 20.164 1.00 78.31 457 THR A CA 1
ATOM 3444 C C . THR A 1 457 ? -11.736 11.355 19.653 1.00 78.31 457 THR A C 1
ATOM 3446 O O . THR A 1 457 ? -10.968 10.677 20.329 1.00 78.31 457 THR A O 1
ATOM 3449 N N . TRP A 1 458 ? -12.144 10.984 18.442 1.00 85.69 458 TRP A N 1
ATOM 3450 C CA . TRP A 1 458 ? -11.728 9.747 17.779 1.00 85.69 458 TRP A CA 1
ATOM 3451 C C . TRP A 1 458 ? -10.629 9.973 16.744 1.00 85.69 458 TRP A C 1
ATOM 3453 O O . TRP A 1 458 ? -10.150 9.012 16.143 1.00 85.69 458 TRP A O 1
ATOM 3463 N N . ARG A 1 459 ? -10.229 11.233 16.552 1.00 81.81 459 ARG A N 1
ATOM 3464 C CA . ARG A 1 459 ? -9.150 11.620 15.656 1.00 81.81 459 ARG A CA 1
ATOM 3465 C C . ARG A 1 459 ? -7.844 10.925 16.015 1.00 81.81 459 ARG A C 1
ATOM 3467 O O . ARG A 1 459 ? -7.482 10.846 17.188 1.00 81.81 459 ARG A O 1
ATOM 3474 N N . ASN A 1 460 ? -7.091 10.516 14.998 1.00 76.81 460 ASN A N 1
ATOM 3475 C CA . ASN A 1 460 ? -5.709 10.059 15.153 1.00 76.81 460 ASN A CA 1
ATOM 3476 C C . ASN A 1 460 ? -4.746 11.248 15.381 1.00 76.81 460 ASN A C 1
ATOM 3478 O O . ASN A 1 460 ? -3.800 11.478 14.628 1.00 76.81 460 ASN A O 1
ATOM 3482 N N . ASP A 1 461 ? -5.019 12.035 16.416 1.00 76.25 461 ASP A N 1
ATOM 3483 C CA . ASP A 1 461 ? -4.308 13.255 16.797 1.00 76.25 461 ASP A CA 1
ATOM 3484 C C . ASP A 1 461 ? -4.012 13.229 18.311 1.00 76.25 461 ASP A C 1
ATOM 3486 O O . ASP A 1 461 ? -4.385 12.283 18.999 1.00 76.25 461 ASP A O 1
ATOM 3490 N N . GLY A 1 462 ? -3.295 14.222 18.833 1.00 80.12 462 GLY A N 1
ATOM 3491 C CA . GLY A 1 462 ? -2.938 14.290 20.252 1.00 80.12 462 GLY A CA 1
ATOM 3492 C C . GLY A 1 462 ? -1.739 13.416 20.632 1.00 80.12 462 GLY A C 1
ATOM 3493 O O . GLY A 1 462 ? -0.807 13.231 19.835 1.00 80.12 462 GLY A O 1
ATOM 3494 N N . SER A 1 463 ? -1.740 12.920 21.875 1.00 84.56 463 SER A N 1
ATOM 3495 C CA . SER A 1 463 ? -0.648 12.113 22.432 1.00 84.56 463 SER A CA 1
ATOM 3496 C C . SER A 1 463 ? -0.496 10.776 21.687 1.00 84.56 463 SER A C 1
ATOM 3498 O O . SER A 1 463 ? -1.417 10.284 21.028 1.00 84.56 463 SER A O 1
ATOM 3500 N N . GLN A 1 464 ? 0.666 10.133 21.817 1.00 83.25 464 GLN A N 1
ATOM 3501 C CA . GLN A 1 464 ? 0.860 8.778 21.283 1.00 83.25 464 GLN A CA 1
ATOM 3502 C C . GLN A 1 464 ? -0.069 7.758 21.961 1.00 83.25 464 GLN A C 1
ATOM 3504 O O . GLN A 1 464 ? -0.546 6.825 21.308 1.00 83.25 464 GLN A O 1
ATOM 3509 N N . GLY A 1 465 ? -0.375 7.960 23.247 1.00 86.06 465 GLY A N 1
ATOM 3510 C CA . GLY A 1 465 ? -1.348 7.161 23.980 1.00 86.06 465 GLY A CA 1
ATOM 3511 C C . GLY A 1 465 ? -2.752 7.252 23.382 1.00 86.06 465 GLY A C 1
ATOM 3512 O O . GLY A 1 465 ? -3.359 6.213 23.114 1.00 86.06 465 GLY A O 1
ATOM 3513 N N . HIS A 1 466 ? -3.261 8.464 23.143 1.00 87.50 466 HIS A N 1
ATOM 3514 C CA . HIS A 1 466 ? -4.588 8.691 22.558 1.00 87.50 466 HIS A CA 1
ATOM 3515 C C . HIS A 1 466 ? -4.692 8.029 21.181 1.00 87.50 466 HIS A C 1
ATOM 3517 O O . HIS A 1 466 ? -5.578 7.198 20.959 1.00 87.50 466 HIS A O 1
ATOM 3523 N N . LYS A 1 467 ? -3.726 8.283 20.291 1.00 86.69 467 LYS A N 1
ATOM 3524 C CA . LYS A 1 467 ? -3.657 7.648 18.962 1.00 86.69 467 LYS A CA 1
ATOM 3525 C C . LYS A 1 467 ? -3.734 6.125 19.052 1.00 86.69 467 LYS A C 1
ATOM 3527 O O . LYS A 1 467 ? -4.488 5.478 18.317 1.00 86.69 467 LYS A O 1
ATOM 3532 N N . ARG A 1 468 ? -3.004 5.534 20.005 1.00 87.44 468 ARG A N 1
ATOM 3533 C CA . ARG A 1 468 ? -3.027 4.088 20.234 1.00 87.44 468 ARG A CA 1
ATOM 3534 C C . ARG A 1 468 ? -4.376 3.598 20.762 1.00 87.44 468 ARG A C 1
ATOM 3536 O O . ARG A 1 468 ? -4.868 2.585 20.268 1.00 87.44 468 ARG A O 1
ATOM 3543 N N . LEU A 1 469 ? -4.989 4.300 21.714 1.00 89.88 469 LEU A N 1
ATOM 3544 C CA . LEU A 1 469 ? -6.314 3.963 22.241 1.00 89.88 469 LEU A CA 1
ATOM 3545 C C . LEU A 1 469 ? -7.373 3.941 21.131 1.00 89.88 469 LEU A C 1
ATOM 3547 O O . LEU A 1 469 ? -8.100 2.954 20.997 1.00 89.88 469 LEU A O 1
ATOM 3551 N N . CYS A 1 470 ? -7.438 4.993 20.311 1.00 90.25 470 CYS A N 1
ATOM 3552 C CA . CYS A 1 470 ? -8.387 5.080 19.199 1.00 90.25 470 CYS A CA 1
ATOM 3553 C C . CYS A 1 470 ? -8.159 3.972 18.165 1.00 90.25 470 CYS A C 1
ATOM 3555 O O . CYS A 1 470 ? -9.127 3.369 17.698 1.00 90.25 470 CYS A O 1
ATOM 3557 N N . SER A 1 471 ? -6.898 3.640 17.865 1.00 88.81 471 SER A N 1
ATOM 3558 C CA . SER A 1 471 ? -6.550 2.514 16.991 1.00 88.81 471 SER A CA 1
ATOM 3559 C C . SER A 1 471 ? -7.038 1.171 17.553 1.00 88.81 471 SER A C 1
ATOM 3561 O O . SER A 1 471 ? -7.675 0.403 16.830 1.00 88.81 471 SER A O 1
ATOM 3563 N N . LEU A 1 472 ? -6.810 0.898 18.844 1.00 89.88 472 LEU A N 1
ATOM 3564 C CA . LEU A 1 472 ? -7.225 -0.351 19.497 1.00 89.88 472 LEU A CA 1
ATOM 3565 C C . LEU A 1 472 ? -8.749 -0.507 19.525 1.00 89.88 472 LEU A C 1
ATOM 3567 O O . LEU A 1 472 ? -9.263 -1.568 19.170 1.00 89.88 472 LEU A O 1
ATOM 3571 N N . LEU A 1 473 ? -9.473 0.549 19.905 1.00 92.56 473 LEU A N 1
ATOM 3572 C CA . LEU A 1 473 ? -10.935 0.535 19.947 1.00 92.56 473 LEU A CA 1
ATOM 3573 C C . LEU A 1 473 ? -11.546 0.402 18.548 1.00 92.56 473 LEU A C 1
ATOM 3575 O O . LEU A 1 473 ? -12.448 -0.411 18.354 1.00 92.56 473 LEU A O 1
ATOM 3579 N N . SER A 1 474 ? -11.030 1.140 17.560 1.00 92.12 474 SER A N 1
ATOM 3580 C CA . SER A 1 474 ? -11.515 1.037 16.178 1.00 92.12 474 SER A CA 1
ATOM 3581 C C . SER A 1 474 ? -11.252 -0.355 15.605 1.00 92.12 474 SER A C 1
ATOM 3583 O O . SER A 1 474 ? -12.130 -0.935 14.969 1.00 92.12 474 SER A O 1
ATOM 3585 N N . ALA A 1 475 ? -10.080 -0.940 15.876 1.00 91.69 475 ALA A N 1
ATOM 3586 C CA . ALA A 1 475 ? -9.759 -2.300 15.457 1.00 91.69 475 ALA A CA 1
ATOM 3587 C C . ALA A 1 475 ? -10.661 -3.348 16.123 1.00 91.69 475 ALA A C 1
ATOM 3589 O O . ALA A 1 475 ? -11.080 -4.284 15.447 1.00 91.69 475 ALA A O 1
ATOM 3590 N N . ALA A 1 476 ? -10.963 -3.199 17.417 1.00 92.19 476 ALA A N 1
ATOM 3591 C CA . ALA A 1 476 ? -11.874 -4.093 18.125 1.00 92.19 476 ALA A CA 1
ATOM 3592 C C . ALA A 1 476 ? -13.277 -4.042 17.506 1.00 92.19 476 ALA A C 1
ATOM 3594 O O . ALA A 1 476 ? -13.775 -5.068 17.070 1.00 92.19 476 ALA A O 1
ATOM 3595 N N . ILE A 1 477 ? -13.862 -2.851 17.344 1.00 94.38 477 ILE A N 1
ATOM 3596 C CA . ILE A 1 477 ? -15.234 -2.717 16.827 1.00 94.38 477 ILE A CA 1
ATOM 3597 C C . ILE A 1 477 ? -15.343 -3.185 15.363 1.00 94.38 477 ILE A C 1
ATOM 3599 O O . ILE A 1 477 ? -16.338 -3.802 14.991 1.00 94.38 477 ILE A O 1
ATOM 3603 N N . ASN A 1 478 ? -14.323 -2.957 14.525 1.00 93.81 478 ASN A N 1
ATOM 3604 C CA . ASN A 1 478 ? -14.299 -3.492 13.153 1.00 93.81 478 ASN A CA 1
ATOM 3605 C C . ASN A 1 478 ? -14.285 -5.032 13.100 1.00 93.81 478 ASN A C 1
ATOM 3607 O O . ASN A 1 478 ? -14.658 -5.606 12.078 1.00 93.81 478 ASN A O 1
ATOM 3611 N N . ARG A 1 479 ? -13.831 -5.705 14.165 1.00 92.94 479 ARG A N 1
ATOM 3612 C CA . ARG A 1 479 ? -13.738 -7.171 14.244 1.00 92.94 479 ARG A CA 1
ATOM 3613 C C . ARG A 1 479 ? -14.998 -7.831 14.821 1.00 92.94 479 ARG A C 1
ATOM 3615 O O . ARG A 1 479 ? -15.045 -9.061 14.830 1.00 92.94 479 ARG A O 1
ATOM 3622 N N . GLY A 1 480 ? -16.007 -7.037 15.200 1.00 84.81 480 GLY A N 1
ATOM 3623 C CA . GLY A 1 480 ? -17.176 -7.495 15.962 1.00 84.81 480 GLY A CA 1
ATOM 3624 C C . GLY A 1 480 ? -16.812 -7.844 17.397 1.00 84.81 480 GLY A C 1
ATOM 3625 O O . GLY A 1 480 ? -17.589 -8.617 17.995 1.00 84.81 480 GLY A O 1
#

Foldseek 3Di:
DDDDDDDDDDDDDDDDDDDDDDPDPPPPPPVQKAKEKEAAPCQQDDQVNQTFFKKFKFWAAPVRHTPDDRDMDTRGRIDMDIRHDQDKTKIKIFGASDVPHGQWIAIDIDHNVPPDRNYDYHYNGDTHGPDDRDQWDKDKDADPDPADQQFKKKWKKFAAPVRQAIWIWFQDQVQAIDTHQFDALQCQVRRIDRQVSHDANDDRMGIYIDGQRGQAFMKMKIWGRDTARQFTAHVVDGRHRTGDGDCCDPDCVLIQMAMKTKHFDFDPDPPTGTDIDIDGDQLFWFFDWDKDKDWDQDPVVRDIDIDIDTDDPPRVVVVVQLLDDVHVDDPQQVVQFRDNVDPHTRIRGALLNVCVVVVPGPSQQVLVVVLVVVLVVLLPPKDWDQPVVDLQFGWIWIWHRQDPQKIKIFTCTGHPPLDPPDDDDRHRDIQIQGRDTSNCLSNCAPPDDDDDPRHPRSHCDDGSNSNVVSVVVSVVSVVD

Radius of gyration: 30.12 Å; chains: 1; bounding box: 72×83×77 Å